Protein AF-A0A8T2N4B5-F1 (afdb_monomer_lite)

Structure (mmCIF, N/CA/C/O backbone):
data_AF-A0A8T2N4B5-F1
#
_entry.id   AF-A0A8T2N4B5-F1
#
loop_
_atom_site.group_PDB
_atom_site.id
_atom_site.type_symbol
_atom_site.label_atom_id
_atom_site.label_alt_id
_atom_site.label_comp_id
_atom_site.label_asym_id
_atom_site.label_entity_id
_atom_site.label_seq_id
_atom_site.pdbx_PDB_ins_code
_atom_site.Cartn_x
_atom_site.Cartn_y
_atom_site.Cartn_z
_atom_site.occupancy
_atom_site.B_iso_or_equiv
_atom_site.auth_seq_id
_atom_site.auth_comp_id
_atom_site.auth_asym_id
_atom_site.auth_atom_id
_atom_site.pdbx_PDB_model_num
ATOM 1 N N . MET A 1 1 ? 30.895 26.029 11.326 1.00 30.95 1 MET A N 1
ATOM 2 C CA . MET A 1 1 ? 30.924 24.628 11.793 1.00 30.95 1 MET A CA 1
ATOM 3 C C . MET A 1 1 ? 29.706 24.409 12.675 1.00 30.95 1 MET A C 1
ATOM 5 O O . MET A 1 1 ? 29.763 24.693 13.860 1.00 30.95 1 MET A O 1
ATOM 9 N N . SER A 1 2 ? 28.584 24.012 12.078 1.00 31.44 2 SER A N 1
ATOM 10 C CA . SER A 1 2 ? 27.445 23.466 12.818 1.00 31.44 2 SER A CA 1
ATOM 11 C C . SER A 1 2 ? 27.638 21.955 12.780 1.00 31.44 2 SER A C 1
ATOM 13 O O . SER A 1 2 ? 27.767 21.386 11.695 1.00 31.44 2 SER A O 1
ATOM 15 N N . TYR A 1 3 ? 27.811 21.343 13.949 1.00 33.53 3 TYR A N 1
ATOM 16 C CA . TYR A 1 3 ? 27.794 19.895 14.089 1.00 33.53 3 TYR A CA 1
ATOM 17 C C . TYR A 1 3 ? 26.397 19.430 13.676 1.00 33.53 3 TYR A C 1
ATOM 19 O O . TYR A 1 3 ? 25.446 19.581 14.435 1.00 33.53 3 TYR A O 1
ATOM 27 N N . ALA A 1 4 ? 26.267 18.910 12.458 1.00 37.22 4 ALA A N 1
ATOM 28 C CA . ALA A 1 4 ? 25.167 18.019 12.144 1.00 37.22 4 ALA A CA 1
ATOM 29 C C . ALA A 1 4 ? 25.373 16.789 13.034 1.00 37.22 4 ALA A C 1
ATOM 31 O O . ALA A 1 4 ? 26.276 15.987 12.778 1.00 37.22 4 ALA A O 1
ATOM 32 N N . GLU A 1 5 ? 24.621 16.701 14.132 1.00 40.38 5 GLU A N 1
ATOM 33 C CA . GLU A 1 5 ? 24.478 15.459 14.884 1.00 40.38 5 GLU A CA 1
ATOM 34 C C . GLU A 1 5 ? 24.136 14.371 13.867 1.00 40.38 5 GLU A C 1
ATOM 36 O O . GLU A 1 5 ? 23.112 14.434 13.183 1.00 40.38 5 GLU A O 1
ATOM 41 N N . LYS A 1 6 ? 25.044 13.406 13.693 1.00 39.31 6 LYS A N 1
ATOM 42 C CA . LYS A 1 6 ? 24.704 12.161 13.012 1.00 39.31 6 LYS A CA 1
ATOM 43 C C . LYS A 1 6 ? 23.488 11.617 13.748 1.00 39.31 6 LYS A C 1
ATOM 45 O O . LYS A 1 6 ? 23.590 11.370 14.945 1.00 39.31 6 LYS A O 1
ATOM 50 N N . SER A 1 7 ? 22.369 11.440 13.052 1.00 47.56 7 SER A N 1
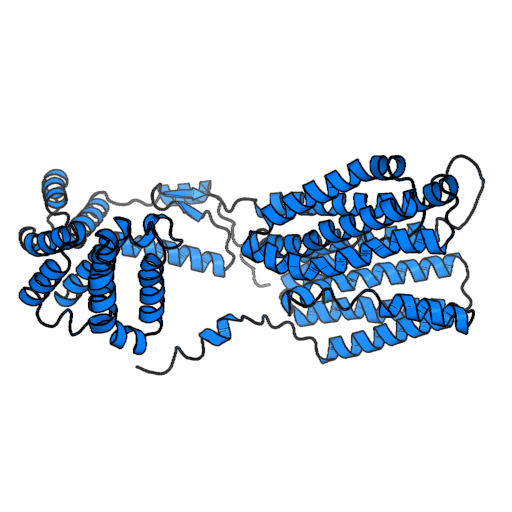ATOM 51 C CA . SER A 1 7 ? 21.279 10.619 13.563 1.00 47.56 7 SER A CA 1
ATOM 52 C C . SER A 1 7 ? 21.876 9.247 13.870 1.00 47.56 7 SER A C 1
ATOM 54 O O . SER A 1 7 ? 22.264 8.526 12.949 1.00 47.56 7 SER A O 1
ATOM 56 N N . GLU A 1 8 ? 22.079 8.936 15.147 1.00 56.28 8 GLU A N 1
ATOM 57 C CA . GLU A 1 8 ? 22.506 7.606 15.558 1.00 56.28 8 GLU A CA 1
ATOM 58 C C . GLU A 1 8 ? 21.380 6.648 15.169 1.00 56.28 8 GLU A C 1
ATOM 60 O O . GLU A 1 8 ? 20.297 6.671 15.753 1.00 56.28 8 GLU A O 1
ATOM 65 N N . ASP A 1 9 ? 21.611 5.874 14.107 1.00 65.44 9 ASP A N 1
ATOM 66 C CA . ASP A 1 9 ? 20.725 4.795 13.683 1.00 65.44 9 ASP A CA 1
ATOM 67 C C . ASP A 1 9 ? 20.679 3.773 14.837 1.00 65.44 9 ASP A C 1
ATOM 69 O O . ASP A 1 9 ? 21.620 3.002 15.018 1.00 65.44 9 ASP A O 1
ATOM 73 N N . ILE A 1 10 ? 19.616 3.801 15.650 1.00 74.50 10 ILE A N 1
ATOM 74 C CA . ILE A 1 10 ? 19.441 2.879 16.781 1.00 74.50 10 ILE A CA 1
ATOM 75 C C . ILE A 1 10 ? 19.114 1.490 16.236 1.00 74.50 10 ILE A C 1
ATOM 77 O O . ILE A 1 10 ? 18.138 1.305 15.504 1.00 74.50 10 ILE A O 1
ATOM 81 N N . THR A 1 11 ? 19.910 0.503 16.630 1.00 79.38 11 THR A N 1
ATOM 82 C CA . THR A 1 11 ? 19.665 -0.899 16.273 1.00 79.38 11 THR A CA 1
ATOM 83 C C . THR A 1 11 ? 18.504 -1.486 17.080 1.00 79.38 11 THR A C 1
ATOM 85 O O . THR A 1 11 ? 18.203 -1.029 18.185 1.00 79.38 11 THR A O 1
ATOM 88 N N . LYS A 1 12 ? 17.848 -2.542 16.576 1.00 81.19 12 LYS A N 1
ATOM 89 C CA . LYS A 1 12 ? 16.827 -3.268 17.351 1.00 81.19 12 LYS A CA 1
ATOM 90 C C . LYS A 1 12 ? 17.330 -3.764 18.702 1.00 81.19 12 LYS A C 1
ATOM 92 O O . LYS A 1 12 ? 16.568 -3.731 19.660 1.00 81.19 12 LYS A O 1
ATOM 97 N N . GLU A 1 13 ? 18.577 -4.205 18.797 1.00 83.06 13 GLU A N 1
ATOM 98 C CA . GLU A 1 13 ? 19.162 -4.687 20.053 1.00 83.06 13 GLU A CA 1
ATOM 99 C C . GLU A 1 13 ? 19.230 -3.560 21.092 1.00 83.06 13 GLU A C 1
ATOM 101 O O . GLU A 1 13 ? 18.670 -3.691 22.177 1.00 83.06 13 GLU A O 1
ATOM 106 N N . GLU A 1 14 ? 19.785 -2.405 20.719 1.00 84.56 14 GLU A N 1
ATOM 107 C CA . GLU A 1 14 ? 19.836 -1.216 21.580 1.00 84.56 14 GLU A CA 1
ATOM 108 C C . GLU A 1 14 ? 18.441 -0.679 21.930 1.00 84.56 14 GLU A C 1
ATOM 110 O O . GLU A 1 14 ? 18.206 -0.207 23.045 1.00 84.56 14 GLU A O 1
ATOM 115 N N . TRP A 1 15 ? 17.496 -0.746 20.988 1.00 86.38 15 TRP A N 1
ATOM 116 C CA . TRP A 1 15 ? 16.103 -0.368 21.221 1.00 86.38 15 TRP A CA 1
ATOM 117 C C . TRP A 1 15 ? 15.438 -1.277 22.255 1.00 86.38 15 TRP A C 1
ATOM 119 O O . TRP A 1 15 ? 14.782 -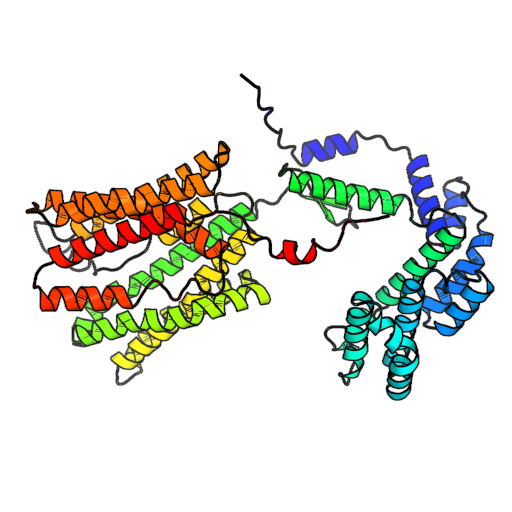0.791 23.177 1.00 86.38 15 TRP A O 1
ATOM 129 N N . MET A 1 16 ? 15.626 -2.592 22.126 1.00 87.56 16 MET A N 1
ATOM 130 C CA . MET A 1 16 ? 15.086 -3.571 23.065 1.00 87.56 16 MET A CA 1
ATOM 131 C C . MET A 1 16 ? 15.740 -3.451 24.439 1.00 87.56 16 MET A C 1
ATOM 133 O O . MET A 1 16 ? 15.033 -3.539 25.437 1.00 87.56 16 MET A O 1
ATOM 137 N N . ASP A 1 17 ? 17.041 -3.171 24.518 1.00 88.50 17 ASP A N 1
ATOM 138 C CA . ASP A 1 17 ? 17.718 -2.898 25.789 1.00 88.50 17 ASP A CA 1
ATOM 139 C C . ASP A 1 17 ? 17.147 -1.653 26.474 1.00 88.50 17 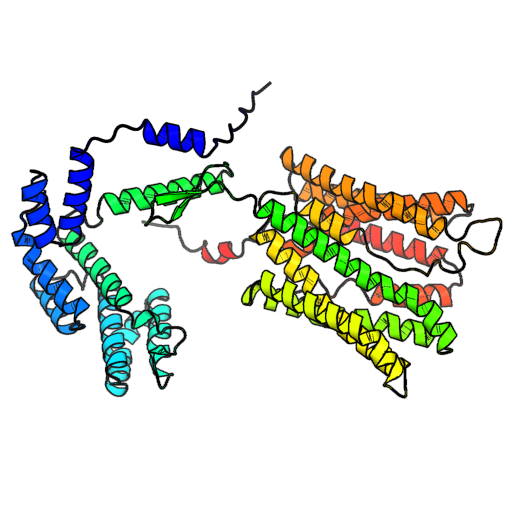ASP A C 1
ATOM 141 O O . ASP A 1 17 ? 16.835 -1.683 27.667 1.00 88.50 17 ASP A O 1
ATOM 145 N N . LYS A 1 18 ? 16.926 -0.565 25.724 1.00 87.88 18 LYS A N 1
ATOM 146 C CA . LYS A 1 18 ? 16.244 0.626 26.253 1.00 87.88 18 LYS A CA 1
ATOM 147 C C . LYS A 1 18 ? 14.837 0.294 26.746 1.00 87.88 18 LYS A C 1
ATOM 149 O O . LYS A 1 18 ? 14.476 0.740 27.830 1.00 87.88 18 LYS A O 1
ATOM 154 N N . LEU A 1 19 ? 14.073 -0.499 25.992 1.00 86.06 19 LEU A N 1
ATOM 155 C CA . LEU A 1 19 ? 12.717 -0.917 26.357 1.00 86.06 19 LEU A CA 1
ATOM 156 C C . LEU A 1 19 ? 12.706 -1.779 27.631 1.00 86.06 19 LEU A C 1
ATOM 158 O O . LEU A 1 19 ? 11.904 -1.535 28.527 1.00 86.06 19 LEU A O 1
ATOM 162 N N . ASN A 1 20 ? 13.623 -2.742 27.738 1.00 86.12 20 ASN A N 1
ATOM 163 C CA . ASN A 1 20 ? 13.755 -3.634 28.893 1.00 86.12 20 ASN A CA 1
ATOM 164 C C . ASN A 1 20 ? 14.158 -2.881 30.169 1.00 86.12 20 ASN A C 1
ATOM 166 O O . ASN A 1 20 ? 13.793 -3.289 31.271 1.00 86.12 20 ASN A O 1
ATOM 170 N N . ASN A 1 21 ? 14.880 -1.768 30.024 1.00 88.69 21 ASN A N 1
ATOM 171 C CA . ASN A 1 21 ? 15.261 -0.898 31.134 1.00 88.69 21 ASN A CA 1
ATOM 172 C C . ASN A 1 21 ? 14.116 0.013 31.619 1.00 88.69 21 ASN A C 1
ATOM 174 O O . ASN A 1 21 ? 14.240 0.632 32.679 1.00 88.69 21 ASN A O 1
ATOM 178 N N . VAL A 1 22 ? 12.992 0.104 30.894 1.00 88.06 22 VAL A N 1
ATOM 179 C CA . VAL A 1 22 ? 11.809 0.846 31.353 1.00 88.06 22 VAL A CA 1
ATOM 180 C C . VAL A 1 22 ? 11.079 0.028 32.415 1.00 88.06 22 VAL A C 1
ATOM 182 O O . VAL A 1 22 ? 10.408 -0.962 32.127 1.00 88.06 22 VAL A O 1
ATOM 185 N N . HIS A 1 23 ? 11.172 0.465 33.670 1.00 85.38 23 HIS A N 1
ATOM 186 C CA . HIS A 1 23 ? 10.470 -0.188 34.768 1.00 85.38 23 HIS A CA 1
ATOM 187 C C . HIS A 1 23 ? 9.003 0.258 34.830 1.00 85.38 23 HIS A C 1
ATOM 189 O O . HIS A 1 23 ? 8.704 1.388 35.214 1.00 85.38 23 HIS A O 1
ATOM 195 N N . ILE A 1 24 ? 8.082 -0.644 34.485 1.00 86.62 24 ILE A N 1
ATOM 196 C CA . ILE A 1 24 ? 6.636 -0.432 34.624 1.00 86.62 24 ILE A CA 1
ATOM 197 C C . ILE A 1 24 ? 6.142 -1.219 35.836 1.00 86.62 24 ILE A C 1
ATOM 199 O O . ILE A 1 24 ? 6.334 -2.434 35.926 1.00 86.62 24 ILE A O 1
ATOM 203 N N . GLN A 1 25 ? 5.479 -0.541 36.773 1.00 90.25 25 GLN A N 1
ATOM 204 C CA . GLN A 1 25 ? 4.917 -1.213 37.939 1.00 90.25 25 GLN A CA 1
ATOM 205 C C . GLN A 1 25 ? 3.736 -2.099 37.530 1.00 90.25 25 GLN A C 1
ATOM 207 O O . GLN A 1 25 ? 2.850 -1.690 36.775 1.00 90.25 25 GLN A O 1
ATOM 212 N N . ARG A 1 26 ? 3.665 -3.308 38.099 1.00 88.56 26 ARG A N 1
ATOM 213 C CA . ARG A 1 26 ? 2.547 -4.238 37.859 1.00 88.56 26 ARG A CA 1
ATOM 214 C C . ARG A 1 26 ? 1.189 -3.629 38.217 1.00 88.56 26 ARG A C 1
ATOM 216 O O . ARG A 1 26 ? 0.204 -3.908 37.541 1.00 88.56 26 ARG A O 1
ATOM 223 N N . ALA A 1 27 ? 1.145 -2.770 39.235 1.00 88.19 27 ALA A N 1
ATOM 224 C CA . ALA A 1 27 ? -0.067 -2.059 39.629 1.00 88.19 27 ALA A CA 1
ATOM 225 C C . ALA A 1 27 ? -0.615 -1.168 38.501 1.00 88.19 27 ALA A C 1
ATOM 227 O O . ALA A 1 27 ? -1.820 -1.164 38.263 1.00 88.19 27 ALA A O 1
ATOM 228 N N . ASP A 1 28 ? 0.249 -0.469 37.763 1.00 89.69 28 ASP A N 1
ATOM 229 C CA . ASP A 1 28 ? -0.179 0.416 36.676 1.00 89.69 28 ASP A CA 1
ATOM 230 C C . ASP A 1 28 ? -0.665 -0.372 35.456 1.00 89.69 28 ASP A C 1
ATOM 232 O O . ASP A 1 28 ? -1.682 -0.016 34.858 1.00 89.69 28 ASP A O 1
ATOM 236 N N . MET A 1 29 ? -0.017 -1.502 35.143 1.00 89.88 29 MET A N 1
ATOM 237 C CA . MET A 1 29 ? -0.518 -2.435 34.125 1.00 89.88 29 MET A CA 1
ATOM 238 C C . MET A 1 29 ? -1.900 -2.975 34.500 1.00 89.88 29 MET A C 1
ATOM 240 O O . MET A 1 29 ? -2.816 -2.964 33.681 1.00 89.88 29 MET A O 1
ATOM 244 N N . ASN A 1 30 ? -2.082 -3.383 35.756 1.00 93.19 30 ASN A N 1
ATOM 245 C CA . ASN A 1 30 ? -3.369 -3.878 36.226 1.00 93.19 30 ASN A CA 1
ATOM 246 C C . ASN A 1 30 ? -4.449 -2.779 36.188 1.00 93.19 30 ASN A C 1
ATOM 248 O O . ASN A 1 30 ? -5.583 -3.061 35.813 1.00 93.19 30 ASN A O 1
ATOM 252 N N . ARG A 1 31 ? -4.118 -1.513 36.490 1.00 91.56 31 ARG A N 1
ATOM 253 C CA . ARG A 1 31 ? -5.053 -0.380 36.333 1.00 91.56 31 ARG A CA 1
ATOM 254 C C . ARG A 1 31 ? -5.466 -0.163 34.880 1.00 91.56 31 ARG A C 1
ATOM 256 O O . ARG A 1 31 ? -6.632 0.128 34.627 1.00 91.56 31 ARG A O 1
ATOM 263 N N . LEU A 1 32 ? -4.537 -0.305 33.931 1.00 92.00 32 LEU A N 1
ATOM 264 C CA . LEU A 1 32 ? -4.836 -0.208 32.498 1.00 92.00 32 LEU A CA 1
ATOM 265 C C . LEU A 1 32 ? -5.773 -1.328 32.039 1.00 92.00 32 LEU A C 1
ATOM 267 O O . LEU A 1 32 ? -6.727 -1.056 31.312 1.00 92.00 32 LEU A O 1
ATOM 271 N N . ILE A 1 33 ? -5.529 -2.561 32.492 1.00 92.75 33 ILE A N 1
ATOM 272 C CA . ILE A 1 33 ? -6.395 -3.711 32.198 1.00 92.75 33 ILE A CA 1
ATOM 273 C C . ILE A 1 33 ? -7.781 -3.492 32.809 1.00 92.75 33 ILE A C 1
ATOM 275 O O . ILE A 1 33 ? -8.778 -3.619 32.105 1.00 92.75 33 ILE A O 1
ATOM 279 N N . MET A 1 34 ? -7.858 -3.090 34.082 1.00 93.12 34 MET A N 1
ATOM 280 C CA . MET A 1 34 ? -9.132 -2.808 34.748 1.00 93.12 34 MET A CA 1
ATOM 281 C C . MET A 1 34 ? -9.918 -1.704 34.027 1.00 93.12 34 MET A C 1
ATOM 283 O O . MET A 1 34 ? -11.105 -1.869 33.762 1.00 93.12 34 MET A O 1
ATOM 287 N N . ASN A 1 35 ? -9.255 -0.605 33.645 1.00 92.38 35 ASN A N 1
ATOM 288 C CA . ASN A 1 35 ? -9.872 0.462 32.852 1.00 92.38 35 ASN A CA 1
ATOM 289 C C . ASN A 1 35 ? -10.431 -0.076 31.530 1.00 92.38 35 ASN A C 1
ATOM 291 O O . ASN A 1 35 ? -11.576 0.209 31.208 1.00 92.38 35 ASN A O 1
ATOM 295 N N . TYR A 1 36 ? -9.672 -0.901 30.806 1.00 91.75 36 TYR A N 1
ATOM 296 C CA . TYR A 1 36 ? -10.148 -1.510 29.565 1.00 91.75 36 TYR A CA 1
ATOM 297 C C . TYR A 1 36 ? -11.388 -2.388 29.782 1.00 91.75 36 TYR A C 1
ATOM 299 O O . TYR A 1 36 ? -12.379 -2.225 29.074 1.00 91.75 36 TYR A O 1
ATOM 307 N N . LEU A 1 37 ? -11.369 -3.272 30.786 1.00 91.19 37 LEU A N 1
ATOM 308 C CA . LEU A 1 37 ? -12.491 -4.170 31.071 1.00 91.19 37 LEU A CA 1
ATOM 309 C C . LEU A 1 37 ? -13.768 -3.401 31.436 1.00 91.19 37 LEU A C 1
ATOM 311 O O . LEU A 1 37 ? -14.844 -3.743 30.952 1.00 91.19 37 LEU A O 1
ATOM 315 N N . VAL A 1 38 ? -13.655 -2.340 32.239 1.00 89.81 38 VAL A N 1
ATOM 316 C CA . VAL A 1 38 ? -14.799 -1.508 32.647 1.00 89.81 38 VAL A CA 1
ATOM 317 C C . VAL A 1 38 ? -15.308 -0.636 31.494 1.00 89.81 38 VAL A C 1
ATOM 319 O O . VAL A 1 38 ? -16.519 -0.543 31.276 1.00 89.81 38 VAL A O 1
ATOM 322 N N . THR A 1 39 ? -14.413 -0.012 30.723 1.00 88.06 39 THR A N 1
ATOM 323 C CA . THR A 1 39 ? -14.796 0.845 29.592 1.00 88.06 39 THR A CA 1
ATOM 324 C C . THR A 1 39 ? -15.488 0.038 28.489 1.00 88.06 39 THR A C 1
ATOM 326 O O . THR A 1 39 ? -16.535 0.458 28.005 1.00 88.06 39 THR A O 1
ATOM 329 N N . GLU A 1 40 ? -14.996 -1.159 28.159 1.00 86.75 40 GLU A N 1
ATOM 330 C CA . GLU A 1 40 ? -15.599 -2.050 27.148 1.00 86.75 40 GLU A CA 1
ATOM 331 C C . GLU A 1 40 ? -16.812 -2.858 27.658 1.00 86.75 40 GLU A C 1
ATOM 333 O O . GLU A 1 40 ? -17.476 -3.556 26.885 1.00 86.75 40 GLU A O 1
ATOM 338 N N . GLY A 1 41 ? -17.113 -2.791 28.959 1.00 86.25 41 GLY A N 1
ATOM 339 C CA . GLY A 1 41 ? -18.273 -3.460 29.557 1.00 86.25 41 GLY A CA 1
ATOM 340 C C . GLY A 1 41 ? -18.099 -4.966 29.787 1.00 86.25 41 GLY A C 1
ATOM 341 O O . GLY A 1 41 ? -19.071 -5.713 29.763 1.00 86.25 41 GLY A O 1
ATOM 342 N N . PHE A 1 42 ? -16.876 -5.448 30.012 1.00 88.69 42 PHE A N 1
ATOM 343 C CA . PHE A 1 42 ? -16.592 -6.845 30.357 1.00 88.69 42 PHE A CA 1
ATOM 344 C C . PHE A 1 42 ? -16.745 -7.106 31.869 1.00 88.69 42 PHE A C 1
ATOM 346 O O . PHE A 1 42 ? -15.755 -7.363 32.557 1.00 88.69 42 PHE A O 1
ATOM 353 N N . LYS A 1 43 ? -17.980 -7.053 32.395 1.00 89.75 43 LYS A N 1
ATOM 354 C CA . LYS A 1 43 ? -18.275 -7.157 33.844 1.00 89.75 43 LYS A CA 1
ATOM 355 C C . LYS A 1 43 ? -17.669 -8.396 34.510 1.00 89.75 43 LYS A C 1
ATOM 357 O O . LYS A 1 43 ? -16.865 -8.248 35.423 1.00 89.75 43 LYS A O 1
ATOM 362 N N . GLU A 1 44 ? -17.967 -9.602 34.022 1.00 89.56 44 GLU A N 1
ATOM 363 C CA . GLU A 1 44 ? -17.467 -10.847 34.639 1.00 89.56 44 GLU A CA 1
ATOM 364 C C . GLU A 1 44 ? -15.933 -10.915 34.691 1.00 89.56 44 GLU A C 1
ATOM 366 O O . GLU A 1 44 ? -15.339 -11.402 35.657 1.00 89.56 44 GLU A O 1
ATOM 371 N N . ALA A 1 45 ? -15.275 -10.431 33.634 1.00 92.19 45 ALA A N 1
ATOM 372 C CA . ALA A 1 45 ? -13.823 -10.381 33.576 1.00 92.19 45 ALA A CA 1
ATOM 373 C C . ALA A 1 45 ? -13.275 -9.336 34.555 1.00 92.19 45 ALA A C 1
ATOM 375 O O . ALA A 1 45 ? -12.302 -9.623 35.246 1.00 92.19 45 ALA A O 1
ATOM 376 N N . ALA A 1 46 ? -13.909 -8.163 34.659 1.00 91.62 46 ALA A N 1
ATOM 377 C CA . ALA A 1 46 ? -13.540 -7.127 35.620 1.00 91.62 46 ALA A CA 1
ATOM 378 C C . ALA A 1 46 ? -13.697 -7.612 37.072 1.00 91.62 46 ALA A C 1
ATOM 380 O O . ALA A 1 46 ? -12.814 -7.370 37.890 1.00 91.62 46 ALA A O 1
ATOM 381 N N . GLU A 1 47 ? -14.760 -8.355 37.392 1.00 92.06 47 GLU A N 1
ATOM 382 C CA . GLU A 1 47 ? -14.980 -8.925 38.728 1.00 92.06 47 GLU A CA 1
ATOM 383 C C . GLU A 1 47 ? -13.906 -9.943 39.109 1.00 92.06 47 GLU A C 1
ATOM 385 O O . GLU A 1 47 ? -13.312 -9.845 40.186 1.00 92.06 47 GLU A O 1
ATOM 390 N N . LYS A 1 48 ? -13.624 -10.903 38.218 1.00 93.62 48 LYS A N 1
ATOM 391 C CA . LYS A 1 48 ? -12.560 -11.895 38.429 1.00 93.62 48 LYS A CA 1
ATOM 392 C C . LYS A 1 48 ? -11.198 -11.215 38.545 1.00 93.62 48 LYS A C 1
ATOM 394 O O . LYS A 1 48 ? -10.430 -11.521 39.455 1.00 93.62 48 LYS A O 1
ATOM 399 N N . PHE A 1 49 ? -10.932 -10.241 37.676 1.00 94.06 49 PHE A N 1
ATOM 400 C CA . PHE A 1 49 ? -9.689 -9.481 37.689 1.00 94.06 49 PHE A CA 1
ATOM 401 C C . PHE A 1 49 ? -9.540 -8.636 38.960 1.00 94.06 49 PHE A C 1
ATOM 403 O O . PHE A 1 49 ? -8.437 -8.539 39.495 1.00 94.06 49 PHE A O 1
ATOM 410 N N . ARG A 1 50 ? -10.629 -8.072 39.499 1.00 92.56 50 ARG A N 1
ATOM 411 C CA . ARG A 1 50 ? -10.640 -7.378 40.797 1.00 92.56 50 ARG A CA 1
ATOM 412 C C . ARG A 1 50 ? -10.225 -8.321 41.924 1.00 92.56 50 ARG A C 1
ATOM 414 O O . ARG A 1 50 ? -9.353 -7.960 42.708 1.00 92.56 50 ARG A O 1
ATOM 421 N N . MET A 1 51 ? -10.810 -9.522 41.990 1.00 92.00 51 MET A N 1
ATOM 422 C CA . MET A 1 51 ? -10.485 -10.507 43.034 1.00 92.00 51 MET A CA 1
ATOM 423 C C . MET A 1 51 ? -9.013 -10.936 42.992 1.00 92.00 51 MET A C 1
ATOM 425 O O . MET A 1 51 ? -8.398 -11.113 44.038 1.00 92.00 51 MET A O 1
ATOM 429 N N . GLU A 1 52 ? -8.446 -11.092 41.794 1.00 92.50 52 GLU A N 1
ATOM 430 C CA . GLU A 1 52 ? -7.059 -11.536 41.622 1.00 92.50 52 GLU A CA 1
ATOM 431 C C . GLU A 1 52 ? -6.037 -10.406 41.822 1.00 92.50 52 GLU A C 1
ATOM 433 O O . GLU A 1 52 ? -4.991 -10.602 42.441 1.00 92.50 52 GLU A O 1
ATOM 438 N N . SER A 1 53 ? -6.319 -9.214 41.290 1.00 90.62 53 SER A N 1
ATOM 439 C CA . SER A 1 53 ? -5.376 -8.088 41.294 1.00 90.62 53 SER A CA 1
ATOM 440 C C . SER A 1 53 ? -5.484 -7.184 42.525 1.00 90.62 53 SER A C 1
ATOM 442 O O . SER A 1 53 ? -4.553 -6.419 42.785 1.00 90.62 53 SER A O 1
ATOM 444 N N . GLY A 1 54 ? -6.604 -7.236 43.256 1.00 88.38 54 GLY A N 1
ATOM 445 C CA . GLY A 1 54 ? -6.917 -6.342 44.375 1.00 88.38 54 GLY A CA 1
ATOM 446 C C . GLY A 1 54 ? -7.176 -4.885 43.969 1.00 88.38 54 GLY A C 1
ATOM 447 O O . GLY A 1 54 ? -7.199 -4.010 44.832 1.00 88.38 54 GLY A O 1
ATOM 448 N N . ILE A 1 55 ? -7.321 -4.597 42.670 1.00 89.44 55 ILE A N 1
ATOM 449 C CA . ILE A 1 55 ? -7.586 -3.246 42.162 1.00 89.44 55 ILE A CA 1
ATOM 450 C C . ILE A 1 55 ? -9.086 -3.014 42.077 1.00 89.44 55 ILE A C 1
ATOM 452 O O . ILE A 1 55 ? -9.785 -3.743 41.379 1.00 89.44 55 ILE A O 1
ATOM 456 N N . GLU A 1 56 ? -9.558 -1.957 42.731 1.00 86.75 56 GLU A N 1
ATOM 457 C CA . GLU A 1 56 ? -10.951 -1.535 42.626 1.00 86.75 56 GLU A CA 1
ATOM 458 C C . GLU A 1 56 ? -11.228 -0.832 41.283 1.00 86.75 56 GLU A C 1
ATOM 460 O O . GLU A 1 56 ? -10.402 -0.036 40.813 1.00 86.75 56 GLU A O 1
ATOM 465 N N . PRO A 1 57 ? -12.378 -1.111 40.646 1.00 85.69 57 PRO A N 1
ATOM 466 C CA . PRO A 1 57 ? -12.797 -0.434 39.430 1.00 85.69 57 PRO A CA 1
ATOM 467 C C . PRO A 1 57 ? -13.148 1.031 39.721 1.00 85.69 57 PRO A C 1
ATOM 469 O O . PRO A 1 57 ? -13.587 1.392 40.810 1.00 85.69 57 PRO A O 1
ATOM 472 N N . SER A 1 58 ? -12.977 1.897 38.721 1.00 78.44 58 SER A N 1
ATOM 473 C CA . SER A 1 58 ? -13.302 3.327 38.841 1.00 78.44 58 SER A CA 1
ATOM 474 C C . SER A 1 58 ? -14.804 3.617 38.865 1.00 78.44 58 SER A C 1
ATOM 476 O O . SER A 1 58 ? -15.205 4.745 39.139 1.00 78.44 58 SER A O 1
ATOM 478 N N . VAL A 1 59 ? -15.621 2.627 38.513 1.00 82.12 59 VAL A N 1
ATOM 479 C CA . VAL A 1 59 ? -17.078 2.716 38.427 1.00 82.12 59 VAL A CA 1
ATOM 480 C C . VAL A 1 59 ? -17.663 1.460 39.058 1.00 82.12 59 VAL A C 1
ATOM 482 O O . VAL A 1 59 ? -17.051 0.392 38.996 1.00 82.12 59 VAL A O 1
ATOM 485 N N . ASP A 1 60 ? -18.849 1.594 39.639 1.00 82.81 60 ASP A N 1
ATOM 486 C CA . ASP A 1 60 ? -19.633 0.458 40.100 1.00 82.81 60 ASP A CA 1
ATOM 487 C C . ASP A 1 60 ? -19.948 -0.509 38.946 1.00 82.81 60 ASP A C 1
ATOM 489 O O . ASP A 1 60 ? -20.411 -0.097 37.876 1.00 82.81 60 ASP A O 1
ATOM 493 N N . LEU A 1 61 ? -19.674 -1.796 39.163 1.00 82.56 61 LEU A N 1
ATOM 494 C CA . LEU A 1 61 ? -19.777 -2.832 38.134 1.00 82.56 61 LEU A CA 1
ATOM 495 C C . LEU A 1 61 ? -21.230 -3.149 37.780 1.00 82.56 61 LEU A C 1
ATOM 497 O O . LEU A 1 61 ? -21.491 -3.579 36.659 1.00 82.56 61 LEU A O 1
ATOM 501 N N . ASP A 1 62 ? -22.177 -2.885 38.679 1.00 83.00 62 ASP A N 1
ATOM 502 C CA . ASP A 1 62 ? -23.604 -3.085 38.410 1.00 83.00 62 ASP A CA 1
ATOM 503 C C . ASP A 1 62 ? -24.154 -2.057 37.413 1.00 83.00 62 ASP A C 1
ATOM 505 O O . ASP A 1 62 ? -25.043 -2.358 36.619 1.00 83.00 62 ASP A O 1
ATOM 509 N N . SER A 1 63 ? -23.528 -0.879 37.314 1.00 82.06 63 SER A N 1
ATOM 510 C CA . SER A 1 63 ? -23.861 0.098 36.266 1.00 82.06 63 SER A CA 1
ATOM 511 C C . SER A 1 63 ? -23.515 -0.372 34.843 1.00 82.06 63 SER A C 1
ATOM 513 O O . SER A 1 63 ? -23.905 0.266 33.865 1.00 82.06 63 SER A O 1
ATOM 515 N N . LEU A 1 64 ? -22.774 -1.479 34.700 1.00 85.12 64 LEU A N 1
ATOM 516 C CA . LEU A 1 64 ? -22.438 -2.071 33.405 1.00 85.12 64 LEU A CA 1
ATOM 517 C C . LEU A 1 64 ? -23.589 -2.894 32.816 1.00 85.12 64 LEU A C 1
ATOM 519 O O . LEU A 1 64 ? -23.580 -3.137 31.611 1.00 85.12 64 LEU A O 1
ATOM 523 N N . ASP A 1 65 ? -24.567 -3.306 33.627 1.00 87.81 65 ASP A N 1
ATOM 524 C CA . ASP A 1 65 ? -25.599 -4.266 33.219 1.00 87.81 65 ASP A CA 1
ATOM 525 C C . ASP A 1 65 ? -26.446 -3.749 32.053 1.00 87.81 65 ASP A C 1
ATOM 527 O O . ASP A 1 65 ? -26.711 -4.483 31.101 1.00 87.81 65 ASP A O 1
ATOM 531 N N . GLU A 1 66 ? -26.800 -2.465 32.068 1.00 87.88 66 GLU A N 1
ATOM 532 C CA . GLU A 1 66 ? -27.564 -1.858 30.976 1.00 87.88 66 GLU A CA 1
ATOM 533 C C . GLU A 1 66 ? -26.762 -1.802 29.667 1.00 87.88 66 GLU A C 1
ATOM 535 O O . GLU A 1 66 ? -27.270 -2.153 28.600 1.00 87.88 66 GLU A O 1
ATOM 540 N N . ARG A 1 67 ? -25.465 -1.474 29.742 1.00 90.50 67 ARG A N 1
ATOM 541 C CA . ARG A 1 67 ? -24.570 -1.487 28.572 1.00 90.50 67 ARG A CA 1
ATOM 542 C C . ARG A 1 67 ? -24.364 -2.902 28.028 1.00 90.50 67 ARG A C 1
ATOM 544 O O . ARG A 1 67 ? -24.311 -3.088 26.814 1.00 90.50 67 ARG A O 1
ATOM 551 N N . ILE A 1 68 ? -24.297 -3.908 28.899 1.00 90.00 68 ILE A N 1
ATOM 552 C CA . ILE A 1 68 ? -24.184 -5.318 28.501 1.00 90.00 68 ILE A CA 1
ATOM 553 C C . ILE A 1 68 ? -25.445 -5.780 27.767 1.00 90.00 68 ILE A C 1
ATOM 555 O O . ILE A 1 68 ? -25.327 -6.428 26.727 1.00 90.00 68 ILE A O 1
ATOM 559 N N . LYS A 1 69 ? -26.640 -5.399 28.232 1.00 91.94 69 LYS A N 1
ATOM 560 C CA . LYS A 1 69 ? -27.896 -5.714 27.530 1.00 91.94 69 LYS A CA 1
ATOM 561 C C . LYS A 1 69 ? -27.922 -5.119 26.120 1.00 91.94 69 LYS A C 1
ATOM 563 O O . LYS A 1 69 ? -28.217 -5.843 25.169 1.00 91.94 69 LYS A O 1
ATOM 568 N N . ILE A 1 70 ? -27.552 -3.842 25.966 1.00 92.62 70 ILE A N 1
ATOM 569 C CA . ILE A 1 70 ? -27.463 -3.185 24.648 1.00 92.62 70 ILE A CA 1
ATOM 570 C C . ILE A 1 70 ? -26.474 -3.936 23.744 1.00 92.62 70 ILE A C 1
ATOM 572 O O . ILE A 1 70 ? -26.793 -4.263 22.598 1.00 92.62 70 ILE A O 1
ATOM 576 N N . ARG A 1 71 ? -25.287 -4.267 24.268 1.00 92.56 71 ARG A N 1
ATOM 577 C CA . ARG A 1 71 ? -24.270 -5.043 23.548 1.00 92.56 71 ARG A CA 1
ATOM 578 C C . ARG A 1 71 ? -24.810 -6.378 23.061 1.00 92.56 71 ARG A C 1
ATOM 580 O O . ARG A 1 71 ? -24.601 -6.737 21.905 1.00 92.56 71 ARG A O 1
ATOM 587 N N . GLU A 1 72 ? -25.472 -7.130 23.932 1.00 92.81 72 GLU A N 1
ATOM 588 C CA . GLU A 1 72 ? -26.032 -8.429 23.576 1.00 92.81 72 GLU A CA 1
ATOM 589 C C . GLU A 1 72 ? -27.070 -8.322 22.462 1.00 92.81 72 GLU A C 1
ATOM 591 O O . GLU A 1 72 ? -27.023 -9.125 21.531 1.00 92.81 72 GLU A O 1
ATOM 596 N N . MET A 1 73 ? -27.965 -7.332 22.522 1.00 95.00 73 MET A N 1
ATOM 597 C CA . MET A 1 73 ? -28.964 -7.099 21.474 1.00 95.00 73 MET A CA 1
ATOM 598 C C . MET A 1 73 ? -28.296 -6.800 20.126 1.00 95.00 73 MET A C 1
ATOM 600 O O . MET A 1 73 ? -28.632 -7.431 19.122 1.00 95.00 73 MET A O 1
ATOM 604 N N . ILE A 1 74 ? -27.284 -5.924 20.104 1.00 95.12 74 ILE A N 1
ATOM 605 C CA . ILE A 1 74 ? -26.549 -5.585 18.873 1.00 95.12 74 ILE A CA 1
ATOM 606 C C . ILE A 1 74 ? -25.810 -6.804 18.315 1.00 95.12 74 ILE A C 1
ATOM 608 O O . ILE A 1 74 ? -25.903 -7.100 17.123 1.00 95.12 74 ILE A O 1
ATOM 612 N N . LEU A 1 75 ? -25.113 -7.563 19.165 1.00 93.25 75 LEU A N 1
ATOM 613 C CA . LEU A 1 75 ? -24.368 -8.747 18.730 1.00 93.25 75 LEU A CA 1
ATOM 614 C C . LEU A 1 75 ? -25.284 -9.886 18.256 1.00 93.25 75 LEU A C 1
ATOM 616 O O . LEU A 1 75 ? -24.899 -10.625 17.345 1.00 93.25 75 LEU A O 1
ATOM 620 N N . LYS A 1 76 ? -26.493 -10.013 18.819 1.00 93.88 76 LYS A N 1
ATOM 621 C CA . LYS A 1 76 ? -27.533 -10.950 18.355 1.00 93.88 76 LYS A CA 1
ATOM 622 C C . LYS A 1 76 ? -28.227 -10.483 17.066 1.00 93.88 76 LYS A C 1
ATOM 624 O O . LYS A 1 76 ? -28.849 -11.306 16.404 1.00 93.88 76 LYS A O 1
ATOM 629 N N . GLY A 1 77 ? -28.072 -9.215 16.673 1.00 93.19 77 GLY A N 1
ATOM 630 C CA . GLY A 1 77 ? -28.716 -8.621 15.493 1.00 93.19 77 GLY A CA 1
ATOM 631 C C . GLY A 1 77 ? -30.107 -8.031 15.764 1.00 93.19 77 GLY A C 1
ATOM 632 O O . GLY A 1 77 ? -30.800 -7.641 14.831 1.00 93.19 77 GLY A O 1
ATOM 633 N N . GLN A 1 78 ? -30.521 -7.922 17.029 1.00 95.56 78 GLN A N 1
ATOM 634 C CA . GLN A 1 78 ? -31.798 -7.327 17.446 1.00 95.56 78 GLN A CA 1
ATOM 635 C C . GLN A 1 78 ? -31.681 -5.796 17.523 1.00 95.56 78 GLN A C 1
ATOM 637 O O . GLN A 1 78 ? -31.806 -5.190 18.586 1.00 95.56 78 GLN A O 1
ATOM 642 N N . ILE A 1 79 ? -31.383 -5.155 16.390 1.00 95.31 79 ILE A N 1
ATOM 643 C CA . ILE A 1 79 ? -30.993 -3.737 16.365 1.00 95.31 79 ILE A CA 1
ATOM 644 C C . ILE A 1 79 ? -32.143 -2.795 16.753 1.00 95.31 79 ILE A C 1
ATOM 646 O O . ILE A 1 79 ? -31.917 -1.838 17.485 1.00 95.31 79 ILE A O 1
ATOM 650 N N . GLN A 1 80 ? -33.379 -3.080 16.333 1.00 94.25 80 GLN A N 1
ATOM 651 C CA . GLN A 1 80 ? -34.540 -2.244 16.678 1.00 94.25 80 GLN A CA 1
ATOM 652 C C . GLN A 1 80 ? -34.855 -2.276 18.180 1.00 94.25 80 GLN A C 1
ATOM 654 O O . GLN A 1 80 ? -35.137 -1.240 18.781 1.00 94.25 80 GLN A O 1
ATOM 659 N N . GLU A 1 81 ? -34.735 -3.448 18.813 1.00 96.06 81 GLU A N 1
ATOM 660 C CA . GLU A 1 81 ? -34.851 -3.579 20.271 1.00 96.06 81 GLU A CA 1
ATOM 661 C C . GLU A 1 81 ? -33.727 -2.812 20.979 1.00 96.06 81 GLU A C 1
ATOM 663 O O . GLU A 1 81 ? -33.979 -2.122 21.967 1.00 96.06 81 GLU A O 1
ATOM 668 N N . ALA A 1 82 ? -32.504 -2.862 20.437 1.00 95.94 82 ALA A N 1
ATOM 669 C CA . ALA A 1 82 ? -31.375 -2.108 20.969 1.00 95.94 82 ALA A CA 1
ATOM 670 C C . ALA A 1 82 ? -31.605 -0.590 20.881 1.00 95.94 82 ALA A C 1
ATOM 672 O O . ALA A 1 82 ? -31.354 0.113 21.854 1.00 95.94 82 ALA A O 1
ATOM 673 N N . ILE A 1 83 ? -32.126 -0.083 19.757 1.00 94.69 83 ILE A N 1
ATOM 674 C CA . ILE A 1 83 ? -32.477 1.336 19.577 1.00 94.69 83 ILE A CA 1
ATOM 675 C C . ILE A 1 83 ? -33.543 1.763 20.590 1.00 94.69 83 ILE A C 1
ATOM 677 O O . ILE A 1 83 ? -33.397 2.799 21.238 1.00 94.69 83 ILE A O 1
ATOM 681 N N . ALA A 1 84 ? -34.597 0.960 20.765 1.00 95.31 84 ALA A N 1
ATOM 682 C CA . ALA A 1 84 ? -35.647 1.243 21.740 1.00 95.31 84 ALA A CA 1
ATOM 683 C C . ALA A 1 84 ? -35.093 1.287 23.174 1.00 95.31 84 ALA A C 1
ATOM 685 O O . ALA A 1 84 ? -35.427 2.195 23.939 1.00 95.31 84 ALA A O 1
ATOM 686 N N . LEU A 1 85 ? -34.207 0.348 23.521 1.00 94.50 85 LEU A N 1
ATOM 687 C CA . LEU A 1 85 ? -33.544 0.320 24.820 1.00 94.50 85 LEU A CA 1
ATOM 688 C C . LEU A 1 85 ? -32.637 1.545 25.017 1.00 94.50 85 LEU A C 1
ATOM 690 O O . LEU A 1 85 ? -32.733 2.195 26.056 1.00 94.50 85 LEU A O 1
ATOM 694 N N . ILE A 1 86 ? -31.827 1.913 24.017 1.00 94.31 86 ILE A N 1
ATOM 695 C CA . ILE A 1 86 ? -30.969 3.108 24.057 1.00 94.31 86 ILE A CA 1
ATOM 696 C C . ILE A 1 86 ? -31.810 4.367 24.284 1.00 94.31 86 ILE A C 1
ATOM 698 O O . ILE A 1 86 ? -31.519 5.121 25.202 1.00 94.31 86 ILE A O 1
ATOM 702 N N . ASN A 1 87 ? -32.893 4.562 23.528 1.00 94.44 87 ASN A N 1
ATOM 703 C CA . ASN A 1 87 ? -33.769 5.726 23.699 1.00 94.44 87 ASN A CA 1
ATOM 704 C C . ASN A 1 87 ? -34.466 5.761 25.069 1.00 94.44 87 ASN A C 1
ATOM 706 O O . ASN A 1 87 ? -34.773 6.838 25.575 1.00 94.44 87 ASN A O 1
ATOM 710 N N . SER A 1 88 ? -34.718 4.597 25.678 1.00 94.19 88 SER A N 1
ATOM 711 C CA . SER A 1 88 ? -35.307 4.521 27.019 1.00 94.19 88 SER A CA 1
ATOM 712 C C . SER A 1 88 ? -34.318 4.864 28.139 1.00 94.19 88 SER A C 1
ATOM 714 O O . SER A 1 88 ? -34.717 5.448 29.145 1.00 94.19 88 SER A O 1
ATOM 716 N N . LEU A 1 89 ? -33.042 4.505 27.971 1.00 91.69 89 LEU A N 1
ATOM 717 C CA . LEU A 1 89 ? -31.991 4.686 28.976 1.00 91.69 89 LEU A CA 1
ATOM 718 C C . LEU A 1 89 ? -31.269 6.030 28.836 1.00 91.69 89 LEU A C 1
ATOM 720 O O . LEU A 1 89 ? -30.947 6.671 29.836 1.00 91.69 89 LEU A O 1
ATOM 724 N N . HIS A 1 90 ? -31.041 6.465 27.599 1.00 91.62 90 HIS A N 1
ATOM 725 C CA . HIS A 1 90 ? -30.319 7.681 27.234 1.00 91.62 90 HIS A CA 1
ATOM 726 C C . HIS A 1 90 ? -31.155 8.486 26.226 1.00 91.62 90 HIS A C 1
ATOM 728 O O . HIS A 1 90 ? -30.868 8.462 25.024 1.00 91.62 90 HIS A O 1
ATOM 734 N N . PRO A 1 91 ? -32.208 9.187 26.696 1.00 89.69 91 PRO A N 1
ATOM 735 C CA . PRO A 1 91 ? -33.021 10.046 25.839 1.00 89.69 91 PRO A CA 1
ATOM 736 C C . PRO A 1 91 ? -32.143 11.063 25.099 1.00 89.69 91 PRO A C 1
ATOM 738 O O . PRO A 1 91 ? -31.157 11.532 25.657 1.00 89.69 91 PRO A O 1
ATOM 741 N N . GLU A 1 92 ? -32.489 11.402 23.856 1.00 89.81 92 GLU A N 1
ATOM 742 C CA . GLU A 1 92 ? -31.786 12.387 23.007 1.00 89.81 92 GLU A CA 1
ATOM 743 C C . GLU A 1 92 ? -30.394 11.970 22.482 1.00 89.81 92 GLU A C 1
ATOM 745 O O . GLU A 1 92 ? -29.826 12.670 21.636 1.00 89.81 92 GLU A O 1
ATOM 750 N N . LEU A 1 93 ? -29.835 10.824 22.902 1.00 91.69 93 LEU A N 1
ATOM 751 C CA . LEU A 1 93 ? -28.514 10.368 22.438 1.00 91.69 93 LEU A CA 1
ATOM 752 C C . LEU A 1 93 ? -28.472 10.183 20.915 1.00 91.69 93 LEU A C 1
ATOM 754 O O . LEU A 1 93 ? -27.557 10.663 20.241 1.00 91.69 93 LEU A O 1
ATOM 758 N N . LEU A 1 94 ? -29.473 9.484 20.380 1.00 90.94 94 LEU A N 1
ATOM 759 C CA . LEU A 1 94 ? -29.579 9.196 18.949 1.00 90.94 94 LEU A CA 1
ATOM 760 C C . LEU A 1 94 ? -30.028 10.423 18.144 1.00 90.94 94 LEU A C 1
ATOM 762 O O . LEU A 1 94 ? -29.641 10.555 16.985 1.00 90.94 94 LEU A O 1
ATOM 766 N N . ASP A 1 95 ? -30.761 11.348 18.769 1.00 88.25 95 ASP A N 1
ATOM 767 C CA . ASP A 1 95 ? -31.162 12.613 18.144 1.00 88.25 95 ASP A CA 1
ATOM 768 C C . ASP A 1 95 ? -29.959 13.551 17.968 1.00 88.25 95 ASP A C 1
ATOM 770 O O . ASP A 1 95 ? -29.810 14.213 16.938 1.00 88.25 95 ASP A O 1
ATOM 774 N N . THR A 1 96 ? -29.066 13.572 18.961 1.00 88.81 96 THR A N 1
ATOM 775 C CA . THR A 1 96 ? -27.841 14.382 18.949 1.00 88.81 96 THR A CA 1
ATOM 776 C C . THR A 1 96 ? -26.794 13.793 18.003 1.00 88.81 96 THR A C 1
ATOM 778 O O . THR A 1 96 ? -26.129 14.525 17.268 1.00 88.81 96 THR A O 1
ATOM 781 N N . ASN A 1 97 ? -26.643 12.466 17.987 1.00 90.19 97 ASN A N 1
ATOM 782 C CA . ASN A 1 97 ? -25.656 11.776 17.162 1.00 90.19 97 ASN A CA 1
ATOM 783 C C . ASN A 1 97 ? -26.304 11.089 15.949 1.00 90.19 97 ASN A C 1
ATOM 785 O O . ASN A 1 97 ? -26.460 9.866 15.902 1.00 90.19 97 ASN A O 1
ATOM 789 N N . ARG A 1 98 ? -26.622 11.895 14.926 1.00 87.94 98 ARG A N 1
ATOM 790 C CA . ARG A 1 98 ? -27.218 11.419 13.663 1.00 87.94 98 ARG A CA 1
ATOM 791 C C . ARG A 1 98 ? -26.391 10.334 12.963 1.00 87.94 98 ARG A C 1
ATOM 793 O O . ARG A 1 98 ? -26.968 9.418 12.386 1.00 87.94 98 ARG A O 1
ATOM 800 N N . TYR A 1 99 ? -25.059 10.409 13.034 1.00 89.69 99 TYR A N 1
ATOM 801 C CA . TYR A 1 99 ? -24.168 9.408 12.435 1.00 89.69 99 TYR A CA 1
ATOM 802 C C . TYR A 1 99 ? -24.272 8.052 13.139 1.00 89.69 99 TYR A C 1
ATOM 804 O O . TYR A 1 99 ? -24.358 7.021 12.480 1.00 89.69 99 TYR A O 1
ATOM 812 N N . LEU A 1 100 ? -24.334 8.033 14.472 1.00 92.81 100 LEU A N 1
ATOM 813 C CA . LEU A 1 100 ? -24.544 6.792 15.217 1.00 92.81 100 LEU A CA 1
ATOM 814 C C . LEU A 1 100 ? -25.896 6.154 14.881 1.00 92.81 100 LEU A C 1
ATOM 816 O O . LEU A 1 100 ? -25.982 4.939 14.695 1.00 92.81 100 LEU A O 1
ATOM 820 N N . TYR A 1 101 ? -26.942 6.976 14.785 1.00 92.31 101 TYR A N 1
ATOM 821 C CA . TYR A 1 101 ? -28.262 6.508 14.381 1.00 92.31 101 TYR A CA 1
ATOM 822 C C . TYR A 1 101 ? -28.234 5.898 12.973 1.00 92.31 101 TYR A C 1
ATOM 824 O O . TYR A 1 101 ? -28.726 4.785 12.792 1.00 92.31 101 TYR A O 1
ATOM 832 N N . PHE A 1 102 ? -27.572 6.555 12.009 1.00 92.56 102 PHE A N 1
ATOM 833 C CA . PHE A 1 102 ? -27.350 6.006 10.667 1.00 92.56 102 PHE A CA 1
ATOM 834 C C . PHE A 1 102 ? -26.684 4.626 10.723 1.00 92.56 102 PHE A C 1
ATOM 836 O O . PHE A 1 102 ? -27.182 3.683 10.116 1.00 92.56 102 PHE A O 1
ATOM 843 N N . HIS A 1 103 ? -25.596 4.475 11.485 1.00 93.25 103 HIS A N 1
ATOM 844 C CA . HIS A 1 103 ? -24.850 3.215 11.587 1.00 93.25 103 HIS A CA 1
ATOM 845 C C . HIS A 1 103 ? -25.688 2.079 12.196 1.00 93.25 103 HIS A C 1
ATOM 847 O O . HIS A 1 103 ? -25.606 0.934 11.747 1.00 93.25 103 HIS A O 1
ATOM 853 N N . LEU A 1 104 ? -26.536 2.381 13.185 1.00 94.81 104 LEU A N 1
ATOM 854 C CA . LEU A 1 104 ? -27.493 1.415 13.730 1.00 94.81 104 LEU A CA 1
ATOM 855 C C . LEU A 1 104 ? -28.527 0.999 12.675 1.00 94.81 104 LEU A C 1
ATOM 857 O O . LEU A 1 104 ? -28.757 -0.193 12.476 1.00 94.81 104 LEU A O 1
ATOM 861 N N . GLN A 1 105 ? -29.106 1.950 11.941 1.00 94.12 105 GLN A N 1
ATOM 862 C CA . GLN A 1 105 ? -30.074 1.634 10.887 1.00 94.12 105 GLN A CA 1
ATOM 863 C C . GLN A 1 105 ? -29.431 0.893 9.702 1.00 94.12 105 GLN A C 1
ATOM 865 O O . GLN A 1 105 ? -30.015 -0.052 9.170 1.00 94.12 105 GLN A O 1
ATOM 870 N N . GL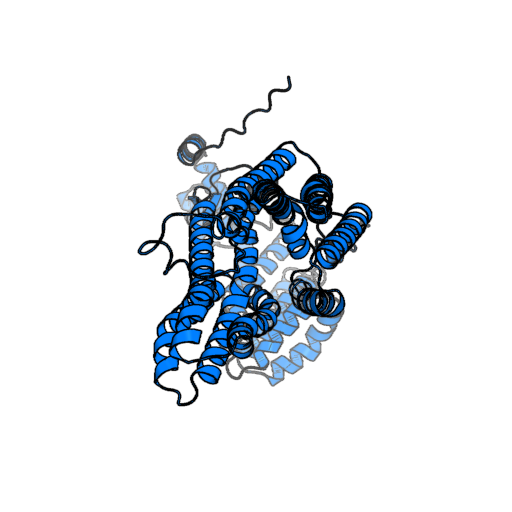N A 1 106 ? -28.194 1.234 9.338 1.00 94.12 106 GLN A N 1
ATOM 871 C CA . GLN A 1 106 ? -27.396 0.488 8.367 1.00 94.12 106 GLN A CA 1
ATOM 872 C C . GLN A 1 106 ? -27.172 -0.954 8.843 1.00 94.12 106 GLN A C 1
ATOM 874 O O . GLN A 1 106 ? -27.338 -1.888 8.060 1.00 94.12 106 GLN A O 1
ATOM 879 N N . GLN A 1 107 ? -26.849 -1.166 10.124 1.00 95.88 107 GLN A N 1
ATOM 880 C CA . GLN A 1 107 ? -26.710 -2.515 10.670 1.00 95.88 107 GLN A CA 1
ATOM 881 C C . GLN A 1 107 ? -28.025 -3.291 10.594 1.00 95.88 107 GLN A C 1
ATOM 883 O O . GLN A 1 107 ? -28.009 -4.468 10.245 1.00 95.88 107 GLN A O 1
ATOM 888 N N . HIS A 1 108 ? -29.161 -2.650 10.872 1.00 95.25 108 HIS A N 1
ATOM 889 C CA . HIS A 1 108 ? -30.465 -3.287 10.713 1.00 95.25 108 HIS A CA 1
ATOM 890 C C . HIS A 1 108 ? -30.731 -3.703 9.259 1.00 95.25 108 HIS A C 1
ATOM 892 O O . HIS A 1 108 ? -31.141 -4.838 9.020 1.00 95.25 108 HIS A O 1
ATOM 898 N N . LEU A 1 109 ? -30.416 -2.839 8.288 1.00 94.38 109 LEU A N 1
ATOM 899 C CA . LEU A 1 109 ? -30.498 -3.173 6.864 1.00 94.38 109 LEU A CA 1
ATOM 900 C C . LEU A 1 109 ? -29.625 -4.392 6.517 1.00 94.38 109 LEU A C 1
ATOM 902 O O . LEU A 1 109 ? -30.078 -5.293 5.814 1.00 94.38 109 LEU A O 1
ATOM 906 N N . ILE A 1 110 ? -28.399 -4.461 7.048 1.00 94.31 110 ILE A N 1
ATOM 907 C CA . ILE A 1 110 ? -27.511 -5.623 6.878 1.00 94.31 110 ILE A CA 1
ATOM 908 C C . ILE A 1 110 ? -28.164 -6.899 7.433 1.00 94.31 110 ILE A C 1
ATOM 910 O O . ILE A 1 110 ? -28.038 -7.963 6.823 1.00 94.31 110 ILE A O 1
ATOM 914 N N . GLU A 1 111 ? -28.886 -6.821 8.556 1.00 94.38 111 GLU A N 1
ATOM 915 C CA . GLU A 1 111 ? -29.609 -7.977 9.098 1.00 94.38 111 GLU A CA 1
ATOM 916 C C . GLU A 1 111 ? -30.798 -8.407 8.224 1.00 94.38 111 GLU A C 1
ATOM 918 O O . GLU A 1 111 ? -30.974 -9.606 8.012 1.00 94.38 111 GLU A O 1
ATOM 923 N N . LEU A 1 112 ? -31.552 -7.472 7.632 1.00 93.19 112 LEU A N 1
ATOM 924 C CA . LEU A 1 112 ? -32.615 -7.802 6.666 1.00 93.19 112 LEU A CA 1
ATOM 925 C C . LEU A 1 112 ? -32.049 -8.509 5.424 1.00 93.19 112 LEU A C 1
ATOM 927 O O . LEU A 1 112 ? -32.587 -9.521 4.967 1.00 93.19 112 LEU A O 1
ATOM 931 N N . ILE A 1 113 ? -30.907 -8.030 4.920 1.00 92.19 113 ILE A N 1
ATOM 932 C CA . ILE A 1 113 ? -30.185 -8.657 3.803 1.00 92.19 113 ILE A CA 1
ATOM 933 C C . ILE A 1 113 ? -29.719 -10.068 4.188 1.00 92.19 113 ILE A C 1
ATOM 935 O O . ILE A 1 113 ? -29.876 -11.003 3.400 1.00 92.19 113 ILE A O 1
ATOM 939 N N . ARG A 1 114 ? -29.200 -10.253 5.410 1.00 91.06 114 ARG A N 1
ATOM 940 C CA . ARG A 1 114 ? -28.780 -11.566 5.932 1.00 91.06 114 ARG A CA 1
ATOM 941 C C . ARG A 1 114 ? -29.948 -12.555 6.004 1.00 91.06 114 ARG A C 1
ATOM 943 O O . ARG A 1 114 ? -29.763 -13.730 5.692 1.00 91.06 114 ARG A O 1
ATOM 950 N N . LEU A 1 115 ? -31.138 -12.086 6.382 1.00 90.94 115 LEU A N 1
ATOM 951 C CA . LEU A 1 115 ? -32.373 -12.880 6.423 1.00 90.94 115 LEU A CA 1
ATOM 952 C C . LEU A 1 115 ? -32.989 -13.131 5.036 1.00 90.94 115 LEU A C 1
ATOM 954 O O . LEU A 1 115 ? -33.931 -13.911 4.921 1.00 90.94 115 LEU A O 1
ATOM 958 N N . ARG A 1 116 ? -32.424 -12.534 3.977 1.00 89.38 116 ARG A N 1
ATOM 959 C CA . ARG A 1 116 ? -32.917 -12.584 2.590 1.00 89.38 116 ARG A CA 1
ATOM 960 C C . ARG A 1 116 ? -34.301 -11.956 2.403 1.00 89.38 116 ARG A C 1
ATOM 962 O O . ARG A 1 116 ? -34.992 -12.247 1.427 1.00 89.38 116 ARG A O 1
ATOM 969 N N . GLU A 1 117 ? -34.672 -11.034 3.283 1.00 92.00 117 GLU A N 1
ATOM 970 C CA . GLU A 1 117 ? -35.898 -10.240 3.183 1.00 92.00 117 GLU A CA 1
ATOM 971 C C . GLU A 1 117 ? -35.658 -9.018 2.285 1.00 92.00 117 GLU A C 1
ATOM 973 O O . GLU A 1 117 ? -35.582 -7.877 2.735 1.00 92.00 117 GLU A O 1
ATOM 978 N N . THR A 1 118 ? -35.475 -9.264 0.985 1.00 88.06 118 THR A N 1
ATOM 979 C CA . THR A 1 118 ? -35.076 -8.229 0.012 1.00 88.06 118 THR A CA 1
ATOM 980 C C . THR A 1 118 ? -36.098 -7.100 -0.130 1.00 88.06 118 THR A C 1
ATOM 982 O O . THR A 1 118 ? -35.704 -5.938 -0.198 1.00 88.06 118 THR A O 1
ATOM 985 N N . GLU A 1 119 ? -37.396 -7.419 -0.130 1.00 90.06 119 GLU A N 1
ATOM 986 C CA . GLU A 1 119 ? -38.475 -6.425 -0.214 1.00 90.06 119 GLU A CA 1
ATOM 987 C C . GLU A 1 119 ? -38.470 -5.491 1.001 1.00 90.06 119 GLU A C 1
ATOM 989 O O . GLU A 1 119 ? -38.431 -4.273 0.836 1.00 90.06 119 GLU A O 1
ATOM 994 N N . ALA A 1 120 ? -38.401 -6.056 2.211 1.00 91.56 120 ALA A N 1
ATOM 995 C CA . ALA A 1 120 ? -38.332 -5.284 3.450 1.00 91.56 120 ALA A CA 1
ATOM 996 C C . ALA A 1 120 ? -37.051 -4.437 3.523 1.00 91.56 120 ALA A C 1
ATOM 998 O O . ALA A 1 120 ? -37.097 -3.280 3.930 1.00 91.56 120 ALA A O 1
ATOM 999 N N . ALA A 1 121 ? -35.911 -4.979 3.082 1.00 92.25 121 ALA A N 1
ATOM 1000 C CA . ALA A 1 121 ? -34.646 -4.250 3.014 1.00 92.25 121 ALA A CA 1
ATOM 1001 C C . ALA A 1 121 ? -34.721 -3.036 2.069 1.00 92.25 121 ALA A C 1
ATOM 1003 O O . ALA A 1 121 ? -34.242 -1.953 2.408 1.00 92.25 121 ALA A O 1
ATOM 1004 N N . LEU A 1 122 ? -35.336 -3.201 0.893 1.00 90.81 122 LEU A N 1
ATOM 1005 C CA . LEU A 1 122 ? -35.533 -2.127 -0.085 1.00 90.81 122 LEU A CA 1
ATOM 1006 C C . LEU A 1 122 ? -36.479 -1.045 0.438 1.00 90.81 122 LEU A C 1
ATOM 1008 O O . LEU A 1 122 ? -36.152 0.139 0.348 1.00 90.81 122 LEU A O 1
ATOM 1012 N N . GLU A 1 123 ? -37.618 -1.440 1.005 1.00 93.25 123 GLU A N 1
ATOM 1013 C CA . GLU A 1 123 ? -38.578 -0.509 1.603 1.00 93.25 123 GLU A CA 1
ATOM 1014 C C . GLU A 1 123 ? -37.940 0.272 2.759 1.00 93.25 123 GLU A C 1
ATOM 1016 O O . GLU A 1 123 ? -38.046 1.500 2.830 1.00 93.25 123 GLU A O 1
ATOM 1021 N N . PHE A 1 124 ? -37.198 -0.416 3.627 1.00 92.56 124 PHE A N 1
ATOM 1022 C CA . PHE A 1 124 ? -36.490 0.199 4.742 1.00 92.56 124 PHE A CA 1
ATOM 1023 C C . PHE A 1 124 ? -35.433 1.209 4.269 1.00 92.56 124 PHE A C 1
ATOM 1025 O O . PHE A 1 124 ? -35.381 2.337 4.760 1.00 92.56 124 PHE A O 1
ATOM 1032 N N . ALA A 1 125 ? -34.620 0.846 3.272 1.00 90.94 125 ALA A N 1
ATOM 1033 C CA . ALA A 1 125 ? -33.603 1.742 2.730 1.00 90.94 125 ALA A CA 1
ATOM 1034 C C . ALA A 1 125 ? -34.213 3.009 2.104 1.00 90.94 125 ALA A C 1
ATOM 1036 O O . ALA A 1 125 ? -33.705 4.109 2.319 1.00 90.94 125 ALA A O 1
ATOM 1037 N N . GLN A 1 126 ? -35.322 2.870 1.373 1.00 89.75 126 GLN A N 1
ATOM 1038 C CA . GLN A 1 126 ? -36.013 3.999 0.743 1.00 89.75 126 GLN A CA 1
ATOM 1039 C C . GLN A 1 126 ? -36.677 4.933 1.756 1.00 89.75 126 GLN A C 1
ATOM 1041 O O . GLN A 1 126 ? -36.695 6.142 1.546 1.00 89.75 126 GLN A O 1
ATOM 1046 N N . THR A 1 127 ? -37.231 4.386 2.838 1.00 89.06 127 THR A N 1
ATOM 1047 C CA . THR A 1 127 ? -38.012 5.164 3.808 1.00 89.06 127 THR A CA 1
ATOM 1048 C C . THR A 1 127 ? -37.162 5.796 4.905 1.00 89.06 127 THR A C 1
ATOM 1050 O O . THR A 1 127 ? -37.464 6.912 5.314 1.00 89.06 127 THR A O 1
ATOM 1053 N N . GLN A 1 128 ? -36.120 5.110 5.388 1.00 85.19 128 GLN A N 1
ATOM 1054 C CA . GLN A 1 128 ? -35.361 5.536 6.574 1.00 85.19 128 GLN A CA 1
ATOM 1055 C C . GLN A 1 128 ? -33.948 6.043 6.263 1.00 85.19 128 GLN A C 1
ATOM 1057 O O . GLN A 1 128 ? -33.426 6.874 7.001 1.00 85.19 128 GLN A O 1
ATOM 1062 N N . LEU A 1 129 ? -33.304 5.549 5.197 1.00 84.12 129 LEU A N 1
ATOM 1063 C CA . LEU A 1 129 ? -31.892 5.851 4.908 1.00 84.12 129 LEU A CA 1
ATOM 1064 C C . LEU A 1 129 ? -31.692 6.845 3.755 1.00 84.12 129 LEU A C 1
ATOM 1066 O O . LEU A 1 129 ? -30.633 7.467 3.677 1.00 84.12 129 LEU A O 1
ATOM 1070 N N . ALA A 1 130 ? -32.693 7.029 2.888 1.00 80.50 130 ALA A N 1
ATOM 1071 C CA . ALA A 1 130 ? -32.588 7.889 1.709 1.00 80.50 130 ALA A CA 1
ATOM 1072 C C . ALA A 1 130 ? -32.257 9.352 2.059 1.00 80.50 130 ALA A C 1
ATOM 1074 O O . ALA A 1 130 ? -31.318 9.913 1.500 1.00 80.50 130 ALA A O 1
ATOM 1075 N N . GLU A 1 131 ? -32.964 9.939 3.031 1.00 81.19 131 GLU A N 1
ATOM 1076 C CA . GLU A 1 131 ? -32.751 11.331 3.459 1.00 81.19 131 GLU A CA 1
ATOM 1077 C C . GLU A 1 131 ? -31.336 11.542 4.031 1.00 81.19 131 GLU A C 1
ATOM 1079 O O . GLU A 1 131 ? -30.660 12.517 3.710 1.00 81.19 131 GLU A O 1
ATOM 1084 N N . GLN A 1 132 ? -30.823 10.575 4.798 1.00 76.69 132 GLN A N 1
ATOM 1085 C CA . GLN A 1 132 ? -29.488 10.670 5.402 1.00 76.69 132 GLN A CA 1
ATOM 1086 C C . GLN A 1 132 ? -28.347 10.492 4.388 1.00 76.69 132 GLN A C 1
ATOM 1088 O O . GLN A 1 132 ? -27.266 11.061 4.562 1.00 76.69 132 GLN A O 1
ATOM 1093 N N . GLY A 1 133 ? -28.579 9.729 3.316 1.00 72.94 133 GLY A N 1
ATOM 1094 C CA . GLY A 1 133 ? -27.642 9.606 2.199 1.00 72.94 133 GLY A CA 1
ATOM 1095 C C . GLY A 1 133 ? -27.524 10.886 1.363 1.00 72.94 133 GLY A C 1
ATOM 1096 O O . GLY A 1 133 ? -26.463 11.149 0.799 1.00 72.94 133 GLY A O 1
ATOM 1097 N N . GLU A 1 134 ? -28.575 11.707 1.300 1.00 76.62 134 GLU A N 1
ATOM 1098 C CA . GLU A 1 134 ? -28.528 13.007 0.616 1.00 76.62 134 GLU A CA 1
ATOM 1099 C C . GLU A 1 134 ? -27.764 14.066 1.427 1.00 76.62 134 GLU A C 1
ATOM 1101 O O . GLU A 1 134 ? -27.048 14.886 0.847 1.00 76.62 134 GLU A O 1
ATOM 1106 N N . GLU A 1 135 ? -27.863 14.026 2.761 1.00 80.38 135 GLU A N 1
ATOM 1107 C CA . GLU A 1 135 ? -27.196 14.985 3.654 1.00 80.38 135 GLU A CA 1
ATOM 1108 C C . GLU A 1 135 ? -25.674 14.771 3.751 1.00 80.38 135 GLU A C 1
ATOM 1110 O O . GLU A 1 135 ? -24.919 15.745 3.826 1.00 80.38 135 GLU A O 1
ATOM 1115 N N . SER A 1 136 ? -25.197 13.517 3.748 1.00 82.62 136 SER A N 1
ATOM 1116 C CA . SER A 1 136 ? -23.771 13.198 3.907 1.00 82.62 136 SER A CA 1
ATOM 1117 C C . SER A 1 136 ? -23.249 12.223 2.857 1.00 82.62 136 SER A C 1
ATOM 1119 O O . SER A 1 136 ? -23.705 11.089 2.708 1.00 82.62 136 SER A O 1
ATOM 1121 N N . ARG A 1 137 ? -22.178 12.642 2.176 1.00 83.50 137 ARG A N 1
ATOM 1122 C CA . ARG A 1 137 ? -21.499 11.839 1.150 1.00 83.50 137 ARG A CA 1
ATOM 1123 C C . ARG A 1 137 ? -20.815 10.590 1.717 1.00 83.50 137 ARG A C 1
ATOM 1125 O O . ARG A 1 137 ? -20.628 9.612 0.992 1.00 83.50 137 ARG A O 1
ATOM 1132 N N . GLU A 1 138 ? -20.440 10.618 2.992 1.00 84.19 138 GLU A N 1
ATOM 1133 C CA . GLU A 1 138 ? -19.874 9.465 3.702 1.00 84.19 138 GLU A CA 1
ATOM 1134 C C . GLU A 1 138 ? -20.957 8.405 3.934 1.00 84.19 138 GLU A C 1
ATOM 1136 O O . GLU A 1 138 ? -20.767 7.250 3.546 1.00 84.19 138 GLU A O 1
ATOM 1141 N N . CYS A 1 139 ? -22.129 8.818 4.430 1.00 85.50 139 CYS A N 1
ATOM 1142 C CA . CYS A 1 139 ? -23.299 7.950 4.590 1.00 85.50 139 CYS A CA 1
ATOM 1143 C C . CYS A 1 139 ? -23.765 7.368 3.250 1.00 85.50 139 CYS A C 1
ATOM 1145 O O . CYS A 1 139 ? -24.044 6.173 3.164 1.00 85.50 139 CYS A O 1
ATOM 1147 N N . LEU A 1 140 ? -23.770 8.174 2.180 1.00 87.62 140 LEU A N 1
ATOM 1148 C CA . LEU A 1 140 ? -24.099 7.709 0.829 1.00 87.62 140 LEU A CA 1
ATOM 1149 C C . LEU A 1 140 ? -23.182 6.566 0.378 1.00 87.62 140 LEU A C 1
ATOM 1151 O O . LEU A 1 140 ? -23.658 5.554 -0.125 1.00 87.62 140 LEU A O 1
ATOM 1155 N N . THR A 1 141 ? -21.873 6.709 0.598 1.00 87.56 141 THR A N 1
ATOM 1156 C CA . THR A 1 141 ? -20.886 5.701 0.186 1.00 87.56 141 THR A CA 1
ATOM 1157 C C . THR A 1 141 ? -21.099 4.382 0.937 1.00 87.56 141 THR A C 1
ATOM 1159 O O . THR A 1 141 ? -21.060 3.306 0.342 1.00 87.56 141 THR A O 1
ATOM 1162 N N . GLU A 1 142 ? -21.357 4.443 2.243 1.00 88.12 142 GLU A N 1
ATOM 1163 C CA . GLU A 1 142 ? -21.640 3.258 3.061 1.00 88.12 142 GLU A CA 1
ATOM 1164 C C . GLU A 1 142 ? -22.992 2.611 2.701 1.00 88.12 142 GLU A C 1
ATOM 1166 O O . GLU A 1 142 ? -23.107 1.379 2.648 1.00 88.12 142 GLU A O 1
ATOM 1171 N N . MET A 1 143 ? -23.998 3.418 2.358 1.00 88.19 143 MET A N 1
ATOM 1172 C CA . MET A 1 143 ? -25.295 2.942 1.876 1.00 88.19 143 MET A CA 1
ATOM 1173 C C . MET A 1 143 ? -25.174 2.238 0.518 1.00 88.19 143 MET A C 1
ATOM 1175 O O . MET A 1 143 ? -25.693 1.135 0.363 1.00 88.19 143 MET A O 1
ATOM 1179 N N . GLU A 1 144 ? -24.444 2.815 -0.442 1.00 89.69 144 GLU A N 1
ATOM 1180 C CA . GLU A 1 144 ? -24.175 2.204 -1.753 1.00 89.69 144 GLU A CA 1
ATOM 1181 C C . GLU A 1 144 ? -23.501 0.834 -1.607 1.00 89.69 144 GLU A C 1
ATOM 1183 O O . GLU A 1 144 ? -23.915 -0.136 -2.245 1.00 89.69 144 GLU A O 1
ATOM 1188 N N . ARG A 1 145 ? -22.500 0.726 -0.722 1.00 91.50 145 ARG A N 1
ATOM 1189 C CA . ARG A 1 145 ? -21.819 -0.546 -0.423 1.00 91.50 145 ARG A CA 1
ATOM 1190 C C . ARG A 1 145 ? -22.771 -1.584 0.166 1.00 91.50 145 ARG A C 1
ATOM 1192 O O . ARG A 1 145 ? -22.716 -2.749 -0.218 1.00 91.50 145 ARG A O 1
ATOM 1199 N N . THR A 1 146 ? -23.648 -1.161 1.074 1.00 91.25 146 THR A N 1
ATOM 1200 C CA . THR A 1 146 ? -24.623 -2.045 1.727 1.00 91.25 146 THR A CA 1
ATOM 1201 C C . THR A 1 146 ? -25.685 -2.523 0.736 1.00 91.25 146 THR A C 1
ATOM 1203 O O . THR A 1 146 ? -25.969 -3.714 0.662 1.00 91.25 146 THR A O 1
ATOM 1206 N N . LEU A 1 147 ? -26.227 -1.622 -0.088 1.00 90.25 147 LEU A N 1
ATOM 1207 C CA . LEU A 1 147 ? -27.218 -1.951 -1.116 1.00 90.25 147 LEU A CA 1
ATOM 1208 C C . LEU A 1 147 ? -26.632 -2.805 -2.243 1.00 90.25 147 LEU A C 1
ATOM 1210 O O . LEU A 1 147 ? -27.343 -3.631 -2.810 1.00 90.25 147 LEU A O 1
ATOM 1214 N N . ALA A 1 148 ? -25.336 -2.678 -2.537 1.00 90.94 148 ALA A N 1
ATOM 1215 C CA . ALA A 1 148 ? -24.668 -3.541 -3.505 1.00 90.94 148 ALA A CA 1
ATOM 1216 C C . ALA A 1 148 ? -24.729 -5.030 -3.117 1.00 90.94 148 ALA A C 1
ATOM 1218 O O . ALA A 1 148 ? -24.657 -5.876 -4.004 1.00 90.94 148 ALA A O 1
ATOM 1219 N N . LEU A 1 149 ? -24.914 -5.369 -1.833 1.00 90.56 149 LEU A N 1
ATOM 1220 C CA . LEU A 1 149 ? -25.127 -6.751 -1.386 1.00 90.56 149 LEU A CA 1
ATOM 1221 C C . LEU A 1 149 ? -26.410 -7.368 -1.963 1.00 90.56 149 LEU A C 1
ATOM 1223 O O . LEU A 1 149 ? -26.434 -8.566 -2.226 1.00 90.56 149 LEU A O 1
ATOM 1227 N N . LEU A 1 150 ? -27.449 -6.559 -2.205 1.00 88.62 150 LEU A N 1
ATOM 1228 C CA . LEU A 1 150 ? -28.724 -7.011 -2.779 1.00 88.62 150 LEU A CA 1
ATOM 1229 C C . LEU A 1 150 ? -28.602 -7.431 -4.250 1.00 88.62 150 LEU A C 1
ATOM 1231 O O . LEU A 1 150 ? -29.469 -8.137 -4.755 1.00 88.62 150 LEU A O 1
ATOM 1235 N N . ALA A 1 151 ? -27.542 -7.006 -4.945 1.00 88.19 151 ALA A N 1
ATOM 1236 C CA . ALA A 1 151 ? -27.316 -7.350 -6.348 1.00 88.19 151 ALA A CA 1
ATOM 1237 C C . ALA A 1 151 ? -26.790 -8.785 -6.549 1.00 88.19 151 ALA A C 1
ATOM 1239 O O . ALA A 1 151 ? -26.651 -9.224 -7.691 1.00 88.19 151 ALA A O 1
ATOM 1240 N N . PHE A 1 152 ? -26.469 -9.498 -5.466 1.00 87.94 152 PHE A N 1
ATOM 1241 C CA . PHE A 1 152 ? -25.893 -10.838 -5.507 1.00 87.94 152 PHE A CA 1
ATOM 1242 C C . PHE A 1 152 ? -26.884 -11.874 -4.981 1.00 87.94 152 PHE A C 1
ATOM 1244 O O . PHE A 1 152 ? -27.451 -11.709 -3.902 1.00 87.94 152 PHE A O 1
ATOM 1251 N N . ASP A 1 153 ? -27.008 -12.996 -5.696 1.00 85.12 153 ASP A N 1
ATOM 1252 C CA . ASP A 1 153 ? -27.800 -14.147 -5.241 1.00 85.12 153 ASP A CA 1
ATOM 1253 C C . ASP A 1 153 ? -27.302 -14.672 -3.888 1.00 85.12 153 ASP A C 1
ATOM 1255 O O . ASP A 1 153 ? -28.091 -15.114 -3.058 1.00 85.12 153 ASP A O 1
ATOM 1259 N N . ASN A 1 154 ? -25.993 -14.592 -3.637 1.00 87.06 154 ASN A N 1
ATOM 1260 C CA . ASN A 1 154 ? -25.373 -14.847 -2.343 1.00 87.06 154 ASN A CA 1
ATOM 1261 C C . ASN A 1 154 ? -24.636 -13.586 -1.872 1.00 87.06 154 ASN A C 1
ATOM 1263 O O . ASN A 1 154 ? -23.564 -13.282 -2.397 1.00 87.06 154 ASN A O 1
ATOM 1267 N N . PRO A 1 155 ? -25.162 -12.872 -0.861 1.00 86.69 155 PRO A N 1
ATOM 1268 C CA . PRO A 1 155 ? -24.542 -11.648 -0.352 1.00 86.69 155 PRO A CA 1
ATOM 1269 C C . PRO A 1 155 ? -23.099 -11.821 0.157 1.00 86.69 155 PRO A C 1
ATOM 1271 O O . PRO A 1 155 ? -22.316 -10.877 0.106 1.00 86.69 155 PRO A O 1
ATOM 1274 N N . GLU A 1 156 ? -22.721 -13.019 0.616 1.00 88.00 156 GLU A N 1
ATOM 1275 C CA . GLU A 1 156 ? -21.364 -13.321 1.105 1.00 88.00 156 GLU A CA 1
ATOM 1276 C C . GLU A 1 156 ? -20.303 -13.345 -0.007 1.00 88.00 156 GLU A C 1
ATOM 1278 O O . GLU A 1 156 ? -19.145 -13.024 0.250 1.00 88.00 156 GLU A O 1
ATOM 1283 N N . ASP A 1 157 ? -20.697 -13.667 -1.244 1.00 87.25 157 ASP A N 1
ATOM 1284 C CA . ASP A 1 157 ? -19.801 -13.701 -2.410 1.00 87.25 157 ASP A CA 1
ATOM 1285 C C . ASP A 1 157 ? -19.529 -12.291 -2.976 1.00 87.25 157 ASP A C 1
ATOM 1287 O O . ASP A 1 157 ? -18.727 -12.111 -3.898 1.00 87.25 157 ASP A O 1
ATOM 1291 N N . SER A 1 158 ? -20.206 -11.275 -2.432 1.00 88.25 158 SER A N 1
ATOM 1292 C CA . SER A 1 158 ? -20.038 -9.881 -2.824 1.00 88.25 158 SER A CA 1
ATOM 1293 C C . SER A 1 158 ? -18.643 -9.357 -2.458 1.00 88.25 158 SER A C 1
ATOM 1295 O O . SER A 1 158 ? -18.101 -9.708 -1.406 1.00 88.25 158 SER A O 1
ATOM 1297 N N . PRO A 1 159 ? -18.085 -8.405 -3.234 1.00 83.75 159 PRO A N 1
ATOM 1298 C CA . PRO A 1 159 ? -16.915 -7.626 -2.824 1.00 83.75 159 PRO A CA 1
ATOM 1299 C C . PRO A 1 159 ? -17.053 -6.941 -1.454 1.00 83.75 159 PRO A C 1
ATOM 1301 O O . PRO A 1 159 ? -16.039 -6.542 -0.886 1.00 83.75 159 PRO A O 1
ATOM 1304 N N . PHE A 1 160 ? -18.284 -6.796 -0.948 1.00 89.50 160 PHE A N 1
ATOM 1305 C CA . PHE A 1 160 ? -18.609 -6.197 0.349 1.00 89.50 160 PHE A CA 1
ATOM 1306 C C . PHE A 1 160 ? -19.148 -7.208 1.376 1.00 89.50 160 PHE A C 1
ATOM 1308 O O . PHE A 1 160 ? -19.774 -6.821 2.364 1.00 89.50 160 PHE A O 1
ATOM 1315 N N . GLY A 1 161 ? -18.931 -8.512 1.161 1.00 85.75 161 GLY A N 1
ATOM 1316 C CA . GLY A 1 161 ? -19.366 -9.564 2.088 1.00 85.75 161 GLY A CA 1
ATOM 1317 C C . GLY A 1 161 ? -18.776 -9.433 3.502 1.00 85.75 161 GLY A C 1
ATOM 1318 O O . GLY A 1 161 ? -19.315 -9.993 4.456 1.00 85.75 161 GLY A O 1
ATOM 1319 N N . ASP A 1 162 ? -17.717 -8.636 3.677 1.00 88.38 162 ASP A N 1
ATOM 1320 C CA . ASP A 1 162 ? -17.141 -8.273 4.974 1.00 88.38 162 ASP A CA 1
ATOM 1321 C C . ASP A 1 162 ? -18.146 -7.581 5.909 1.00 88.38 162 ASP A C 1
ATOM 1323 O O . ASP A 1 162 ? -18.094 -7.801 7.122 1.00 88.38 162 ASP A O 1
ATOM 1327 N N . LEU A 1 163 ? -19.112 -6.836 5.359 1.00 89.69 163 LEU A N 1
ATOM 1328 C CA . LEU A 1 163 ? -20.187 -6.189 6.122 1.00 89.69 163 LEU A CA 1
ATOM 1329 C C . LEU A 1 163 ? -21.102 -7.193 6.847 1.00 89.69 163 LEU A C 1
ATOM 1331 O O . LEU A 1 163 ? -21.697 -6.863 7.870 1.00 89.69 163 LEU A O 1
ATOM 1335 N N . LEU A 1 164 ? -21.195 -8.435 6.362 1.00 89.69 164 LEU A N 1
ATOM 1336 C CA . LEU A 1 164 ? -22.006 -9.493 6.978 1.00 89.69 164 LEU A CA 1
ATOM 1337 C C . LEU A 1 164 ? -21.276 -10.199 8.134 1.00 89.69 164 LEU A C 1
ATOM 1339 O O . LEU A 1 164 ? -21.873 -11.000 8.863 1.00 89.69 164 LEU A O 1
ATOM 1343 N N . ASN A 1 165 ? -19.995 -9.905 8.351 1.00 90.62 165 ASN A N 1
ATOM 1344 C CA . ASN A 1 165 ? -19.199 -10.523 9.404 1.00 90.62 165 ASN A CA 1
ATOM 1345 C C . ASN A 1 165 ? -19.606 -10.012 10.803 1.00 90.62 165 ASN A C 1
ATOM 1347 O O . ASN A 1 165 ? -20.036 -8.875 10.987 1.00 90.62 165 ASN A O 1
ATOM 1351 N N . MET A 1 166 ? -19.395 -10.841 11.826 1.00 90.38 166 MET A N 1
ATOM 1352 C CA . MET A 1 166 ? -19.537 -10.475 13.239 1.00 90.38 166 MET A CA 1
ATOM 1353 C C . MET A 1 166 ? -18.702 -9.240 13.624 1.00 90.38 166 MET A C 1
ATOM 1355 O O . MET A 1 166 ? -19.103 -8.471 14.496 1.00 90.38 166 MET A O 1
ATOM 1359 N N . MET A 1 167 ? -17.568 -9.020 12.952 1.00 89.69 167 MET A N 1
ATOM 1360 C CA . MET A 1 167 ? -16.724 -7.832 13.141 1.00 89.69 167 MET A CA 1
ATOM 1361 C C . MET A 1 167 ? -17.489 -6.519 12.912 1.00 89.69 167 MET A C 1
ATOM 1363 O O . MET A 1 167 ? -17.258 -5.552 13.635 1.00 89.69 167 MET A O 1
ATOM 1367 N N . GLN A 1 168 ? -18.430 -6.486 11.963 1.00 92.31 168 GLN A N 1
ATOM 1368 C CA . GLN A 1 168 ? -19.236 -5.294 11.700 1.00 92.31 168 GLN A CA 1
ATOM 1369 C C . GLN A 1 168 ? -20.180 -4.993 12.876 1.00 92.31 168 GLN A C 1
ATOM 1371 O O . GLN A 1 168 ? -20.220 -3.861 13.356 1.00 92.31 168 GLN A O 1
ATOM 1376 N N . ARG A 1 169 ? -20.847 -6.012 13.441 1.00 93.56 169 ARG A N 1
ATOM 1377 C CA . ARG A 1 169 ? -21.672 -5.848 14.657 1.00 93.56 169 ARG A CA 1
ATOM 1378 C C . ARG A 1 169 ? -20.848 -5.354 15.847 1.00 93.56 169 ARG A C 1
ATOM 1380 O O . ARG A 1 169 ? -21.311 -4.517 16.616 1.00 93.56 169 ARG A O 1
ATOM 1387 N N . GLN A 1 170 ? -19.617 -5.851 15.995 1.00 91.19 170 GLN A N 1
ATOM 1388 C CA . GLN A 1 170 ? -18.697 -5.396 17.042 1.00 91.19 170 GLN A CA 1
ATOM 1389 C C . GLN A 1 170 ? -18.287 -3.932 16.861 1.00 91.19 170 GLN A C 1
ATOM 1391 O O . GLN A 1 170 ? -18.198 -3.208 17.851 1.00 91.19 170 GLN A O 1
ATOM 1396 N N . LYS A 1 171 ? -18.072 -3.489 15.617 1.00 91.69 171 LYS A N 1
ATOM 1397 C CA . LYS A 1 171 ? -17.773 -2.090 15.298 1.00 91.69 171 LYS A CA 1
ATOM 1398 C C . LYS A 1 171 ? -18.930 -1.172 15.705 1.00 91.69 171 LYS A C 1
ATOM 1400 O O . LYS A 1 171 ? -18.700 -0.230 16.456 1.00 91.69 171 LYS A O 1
ATOM 1405 N N . VAL A 1 172 ? -20.157 -1.497 15.292 1.00 93.75 172 VAL A N 1
ATOM 1406 C CA . VAL A 1 172 ? -21.364 -0.719 15.637 1.00 93.75 172 VAL A CA 1
ATOM 1407 C C . VAL A 1 172 ? -21.565 -0.671 17.151 1.00 93.75 172 VAL A C 1
ATOM 1409 O O . VAL A 1 172 ? -21.792 0.395 17.714 1.00 93.75 172 VAL A O 1
ATOM 1412 N N . TRP A 1 173 ? -21.392 -1.801 17.845 1.00 93.19 173 TRP A N 1
ATOM 1413 C CA . TRP A 1 173 ? -21.399 -1.811 19.310 1.00 93.19 173 TRP A CA 1
ATOM 1414 C C . TRP A 1 173 ? -20.329 -0.884 19.904 1.00 93.19 173 TRP A C 1
ATOM 1416 O O . TRP A 1 173 ? -20.628 -0.129 20.823 1.00 93.19 173 TRP A O 1
ATOM 1426 N N . SER A 1 174 ? -19.092 -0.921 19.402 1.00 90.81 174 SER A N 1
ATOM 1427 C CA . SER A 1 174 ? -18.018 -0.060 19.908 1.00 90.81 174 SER A CA 1
ATOM 1428 C C . SER A 1 174 ? -18.347 1.427 19.755 1.00 90.81 174 SER A C 1
ATOM 1430 O O . SER A 1 174 ? -17.973 2.210 20.626 1.00 90.81 174 SER A O 1
ATOM 1432 N N . GLU A 1 175 ? -19.017 1.820 18.671 1.00 92.38 175 GLU A N 1
ATOM 1433 C CA . GLU A 1 175 ? -19.462 3.198 18.435 1.00 92.38 175 GLU A CA 1
ATOM 1434 C C . GLU A 1 175 ? -20.593 3.589 19.399 1.00 92.38 175 GLU A C 1
ATOM 1436 O O . GLU A 1 175 ? -20.520 4.643 20.032 1.00 92.38 175 GLU A O 1
ATOM 1441 N N . VAL A 1 176 ? -21.581 2.707 19.602 1.00 93.62 176 VAL A N 1
ATOM 1442 C CA . VAL A 1 176 ? -22.649 2.900 20.601 1.00 93.62 176 VAL A CA 1
ATOM 1443 C C . VAL A 1 176 ? -22.066 3.029 22.005 1.00 93.62 176 VAL A C 1
ATOM 1445 O O . VAL A 1 176 ? -22.420 3.946 22.738 1.00 93.62 176 VAL A O 1
ATOM 1448 N N . ASN A 1 177 ? -21.146 2.142 22.382 1.00 92.31 177 ASN A N 1
ATOM 1449 C CA . ASN A 1 177 ? -20.525 2.147 23.702 1.00 92.31 177 ASN A CA 1
ATOM 1450 C C . ASN A 1 177 ? -19.762 3.452 23.967 1.00 92.31 177 ASN A C 1
ATOM 1452 O O . ASN A 1 177 ? -19.868 4.011 25.057 1.00 92.31 177 ASN A O 1
ATOM 1456 N N . GLN A 1 178 ? -19.022 3.950 22.972 1.00 90.19 178 GLN A N 1
ATOM 1457 C CA . GLN A 1 178 ? -18.326 5.234 23.073 1.00 90.19 178 GLN A CA 1
ATOM 1458 C C . GLN A 1 178 ? -19.312 6.386 23.260 1.00 90.19 178 GLN A C 1
ATOM 1460 O O . GLN A 1 178 ? -19.152 7.157 24.200 1.00 90.19 178 GLN A O 1
ATOM 1465 N N . ALA A 1 179 ? -20.366 6.447 22.445 1.00 91.69 179 ALA A N 1
ATOM 1466 C CA . ALA A 1 179 ? -21.360 7.511 22.524 1.00 91.69 179 ALA A CA 1
ATOM 1467 C C . ALA A 1 179 ? -22.147 7.505 23.843 1.00 91.69 179 ALA A C 1
ATOM 1469 O O . ALA A 1 179 ? -22.372 8.564 24.424 1.00 91.69 179 ALA A O 1
ATOM 1470 N N . VAL A 1 180 ? -22.523 6.326 24.350 1.00 90.50 180 VAL A N 1
ATOM 1471 C CA . VAL A 1 180 ? -23.174 6.184 25.663 1.00 90.50 180 VAL A CA 1
ATOM 1472 C C . VAL A 1 180 ? -22.256 6.694 26.774 1.00 90.50 180 VAL A C 1
ATOM 1474 O O . VAL A 1 180 ? -22.691 7.440 27.648 1.00 90.50 180 VAL A O 1
ATOM 1477 N N . LEU A 1 181 ? -20.970 6.333 26.738 1.00 88.88 181 LEU A N 1
ATOM 1478 C CA . LEU A 1 181 ? -20.002 6.806 27.727 1.00 88.88 181 LEU A CA 1
ATOM 1479 C C . LEU A 1 181 ? -19.754 8.314 27.632 1.00 88.88 181 LEU A C 1
ATOM 1481 O O . LEU A 1 181 ? -19.670 8.964 28.671 1.00 88.88 181 LEU A O 1
ATOM 1485 N N . ASP A 1 182 ? -19.663 8.871 26.423 1.00 88.62 182 ASP A N 1
ATOM 1486 C CA . ASP A 1 182 ? -19.523 10.315 26.212 1.00 88.62 182 ASP A CA 1
ATOM 1487 C C . ASP A 1 182 ? -20.748 11.071 26.752 1.00 88.62 182 ASP A C 1
ATOM 1489 O O . ASP A 1 182 ? -20.596 12.073 27.450 1.00 88.62 182 ASP A O 1
ATOM 1493 N N . TYR A 1 183 ? -21.956 10.552 26.516 1.00 88.12 183 TYR A N 1
ATOM 1494 C CA . TYR A 1 183 ? -23.204 11.103 27.052 1.00 88.12 183 TYR A CA 1
ATOM 1495 C C . TYR A 1 183 ? -23.250 11.072 28.586 1.00 88.12 183 TYR A C 1
ATOM 1497 O O . TYR A 1 183 ? -23.664 12.035 29.230 1.00 88.12 183 TYR A O 1
ATOM 1505 N N . GLU A 1 184 ? -22.737 10.001 29.196 1.00 86.00 184 GLU A N 1
ATOM 1506 C CA . GLU A 1 184 ? -22.573 9.885 30.650 1.00 86.00 184 GLU A CA 1
ATOM 1507 C C . GLU A 1 184 ? -21.395 10.716 31.208 1.00 86.00 184 GLU A C 1
ATOM 1509 O O . GLU A 1 184 ? -21.132 10.666 32.412 1.00 86.00 184 GLU A O 1
ATOM 1514 N N . ASN A 1 185 ? -20.680 11.483 30.371 1.00 84.56 185 ASN A N 1
ATOM 1515 C CA . ASN A 1 185 ? -19.447 12.209 30.711 1.00 84.56 185 ASN A CA 1
ATOM 1516 C C . ASN A 1 185 ? -18.360 11.307 31.331 1.00 84.56 185 ASN A C 1
ATOM 1518 O O . ASN A 1 185 ? -17.613 11.708 32.231 1.00 84.56 185 ASN A O 1
ATOM 1522 N N . ARG A 1 186 ? -18.274 10.062 30.861 1.00 82.62 186 ARG A N 1
ATOM 1523 C CA . ARG A 1 186 ? -17.281 9.063 31.268 1.00 82.62 186 ARG A CA 1
ATOM 1524 C C . ARG A 1 186 ? -16.176 8.940 30.220 1.00 82.62 186 ARG A C 1
ATOM 1526 O O . ARG A 1 186 ? -16.289 9.407 29.094 1.00 82.62 186 ARG A O 1
ATOM 1533 N N . GLU A 1 187 ? -15.069 8.293 30.587 1.00 80.25 187 GLU A N 1
ATOM 1534 C CA . GLU A 1 187 ? -14.003 7.991 29.626 1.00 80.25 187 GLU A CA 1
ATOM 1535 C C . GLU A 1 187 ? -14.504 6.987 28.568 1.00 80.25 187 GLU A C 1
ATOM 1537 O O . GLU A 1 187 ? -14.544 5.784 28.827 1.00 80.25 187 GLU A O 1
ATOM 1542 N N . SER A 1 188 ? -14.840 7.477 27.372 1.00 78.50 188 SER A N 1
ATOM 1543 C CA . SER A 1 188 ? -15.366 6.685 26.246 1.00 78.50 188 SER A CA 1
ATOM 1544 C C . SER A 1 188 ? -14.353 5.761 25.585 1.00 78.50 188 SER A C 1
ATOM 1546 O O . SER A 1 188 ? -14.693 4.670 25.133 1.00 78.50 188 SER A O 1
ATOM 1548 N N . THR A 1 189 ? -13.082 6.160 25.546 1.00 83.38 189 THR A N 1
ATOM 1549 C CA . THR A 1 189 ? -12.012 5.346 24.959 1.00 83.38 189 THR A CA 1
ATOM 1550 C C . THR A 1 189 ? -11.091 4.780 26.042 1.00 83.38 189 THR A C 1
ATOM 1552 O O . THR A 1 189 ? -10.533 5.580 26.812 1.00 83.38 189 THR A O 1
ATOM 1555 N N . PRO A 1 190 ? -10.814 3.462 26.043 1.00 87.75 190 PRO A N 1
ATOM 1556 C CA . PRO A 1 190 ? -9.875 2.863 26.981 1.00 87.75 190 PRO A CA 1
ATOM 1557 C C . PRO A 1 190 ? -8.487 3.505 26.907 1.00 87.75 190 PRO A C 1
ATOM 1559 O O . PRO A 1 190 ? -7.973 3.801 25.821 1.00 87.75 190 PRO A O 1
ATOM 1562 N N . LYS A 1 191 ? -7.822 3.656 28.056 1.00 90.25 191 LYS A N 1
ATOM 1563 C CA . LYS A 1 191 ? -6.458 4.212 28.134 1.00 90.25 191 LYS A CA 1
ATOM 1564 C C . LYS A 1 191 ? -5.458 3.399 27.317 1.00 90.25 191 LYS A C 1
ATOM 1566 O O . LYS A 1 191 ? -4.594 3.976 26.663 1.00 90.25 191 LYS A O 1
ATOM 1571 N N . LEU A 1 192 ? -5.621 2.076 27.280 1.00 89.81 192 LEU A N 1
ATOM 1572 C CA . LEU A 1 192 ? -4.802 1.197 26.446 1.00 89.81 192 LEU A CA 1
ATOM 1573 C C . LEU A 1 192 ? -4.929 1.543 24.952 1.00 89.81 192 LEU A C 1
ATOM 1575 O O . LEU A 1 192 ? -3.921 1.681 24.265 1.00 89.81 192 LEU A O 1
ATOM 1579 N N . ALA A 1 193 ? -6.151 1.765 24.459 1.00 87.88 193 ALA A N 1
ATOM 1580 C CA . ALA A 1 193 ? -6.381 2.149 23.067 1.00 87.88 193 ALA A CA 1
ATOM 1581 C C . ALA A 1 193 ? -5.774 3.526 22.747 1.00 87.88 193 ALA A C 1
ATOM 1583 O O . ALA A 1 193 ? -5.176 3.704 21.686 1.00 87.88 193 ALA A O 1
ATOM 1584 N N . LYS A 1 194 ? -5.866 4.488 23.679 1.00 89.69 194 LYS A N 1
ATOM 1585 C CA . LYS A 1 194 ? -5.193 5.796 23.566 1.00 89.69 194 LYS A CA 1
ATOM 1586 C C . LYS A 1 194 ? -3.672 5.648 23.444 1.00 89.69 194 LYS A C 1
ATOM 1588 O O . LYS A 1 194 ? -3.079 6.282 22.576 1.00 89.69 194 LYS A O 1
ATOM 1593 N N . LEU A 1 195 ? -3.050 4.789 24.255 1.00 90.81 195 LEU A N 1
ATOM 1594 C CA . LEU A 1 195 ? -1.607 4.523 24.188 1.00 90.81 195 LEU A CA 1
ATOM 1595 C C . LEU A 1 195 ? -1.195 3.891 22.852 1.00 90.81 195 LEU A C 1
ATOM 1597 O O . LEU A 1 195 ? -0.199 4.306 22.267 1.00 90.81 195 LEU A O 1
ATOM 1601 N N . LEU A 1 196 ? -1.981 2.944 22.330 1.00 89.94 196 LEU A N 1
ATOM 1602 C CA . LEU A 1 196 ? -1.721 2.342 21.017 1.00 89.94 196 LEU A CA 1
ATOM 1603 C C . LEU A 1 196 ? -1.843 3.367 19.882 1.00 89.94 196 LEU A C 1
ATOM 1605 O O . LEU A 1 196 ? -0.994 3.402 18.994 1.00 89.94 196 LEU A O 1
ATOM 1609 N N . LYS A 1 197 ? -2.853 4.246 19.927 1.00 89.50 197 LYS A N 1
ATOM 1610 C CA . LYS A 1 197 ? -2.992 5.353 18.965 1.00 89.50 197 LYS A CA 1
ATOM 1611 C C . LYS A 1 197 ? -1.801 6.310 19.033 1.00 89.50 197 LYS A C 1
ATOM 1613 O O . LYS A 1 197 ? -1.285 6.700 17.990 1.00 89.50 197 LYS A O 1
ATOM 1618 N N . LEU A 1 198 ? -1.337 6.647 20.238 1.00 92.44 198 LEU A N 1
ATOM 1619 C CA . LEU A 1 198 ? -0.157 7.490 20.439 1.00 92.44 198 LEU A CA 1
ATOM 1620 C C . LEU A 1 198 ? 1.115 6.829 19.886 1.00 92.44 198 LEU A C 1
ATOM 1622 O O . LEU A 1 198 ? 1.921 7.501 19.251 1.00 92.44 198 LEU A O 1
ATOM 1626 N N . LEU A 1 199 ? 1.274 5.514 20.075 1.00 90.38 199 LEU A N 1
ATOM 1627 C CA . LEU A 1 199 ? 2.380 4.744 19.504 1.00 90.38 199 LEU A CA 1
ATOM 1628 C C . LEU A 1 199 ? 2.350 4.784 17.974 1.00 90.38 199 LEU A C 1
ATOM 1630 O O . LEU A 1 199 ? 3.363 5.091 17.351 1.00 90.38 199 LEU A O 1
ATOM 1634 N N . LEU A 1 200 ? 1.191 4.531 17.360 1.00 89.19 200 LEU A N 1
ATOM 1635 C CA . LEU A 1 200 ? 1.039 4.597 15.904 1.00 89.19 200 LEU A CA 1
ATOM 1636 C C . LEU A 1 200 ? 1.321 6.001 15.361 1.00 89.19 200 LEU A C 1
ATOM 1638 O O . LEU A 1 200 ? 2.006 6.139 14.349 1.00 89.19 200 LEU A O 1
ATOM 1642 N N . TRP A 1 201 ? 0.839 7.033 16.053 1.00 92.44 201 TRP A N 1
ATOM 1643 C CA . TRP A 1 201 ? 1.123 8.424 15.716 1.00 92.44 201 TRP A CA 1
ATOM 1644 C C . TRP A 1 201 ? 2.622 8.738 15.809 1.00 92.44 201 TRP A C 1
ATOM 1646 O O . TRP A 1 201 ? 3.182 9.291 14.868 1.00 92.44 201 TRP A O 1
ATOM 1656 N N . ALA A 1 202 ? 3.296 8.318 16.883 1.00 89.88 202 ALA A N 1
ATOM 1657 C CA . ALA A 1 202 ? 4.729 8.541 17.060 1.00 89.88 202 ALA A CA 1
ATOM 1658 C C . ALA A 1 202 ? 5.560 7.850 15.966 1.00 89.88 202 ALA A C 1
ATOM 1660 O O . ALA A 1 202 ? 6.491 8.450 15.435 1.00 89.88 202 ALA A O 1
ATOM 1661 N N . GLN A 1 203 ? 5.197 6.621 15.580 1.00 87.81 203 GLN A N 1
ATOM 1662 C CA . GLN A 1 203 ? 5.820 5.933 14.444 1.00 87.81 203 GLN A CA 1
ATOM 1663 C C . GLN A 1 203 ? 5.623 6.714 13.134 1.00 87.81 203 GLN A C 1
ATOM 1665 O O . GLN A 1 203 ? 6.571 6.895 12.376 1.00 87.81 203 GLN A O 1
ATOM 1670 N N . ASN A 1 204 ? 4.419 7.236 12.884 1.00 84.19 204 ASN A N 1
ATOM 1671 C CA . ASN A 1 204 ? 4.140 8.035 11.689 1.00 84.19 204 ASN A CA 1
ATOM 1672 C C . ASN A 1 204 ? 4.954 9.343 11.654 1.00 84.19 204 ASN A C 1
ATOM 1674 O O . ASN A 1 204 ? 5.488 9.714 10.613 1.00 84.19 204 ASN A O 1
ATOM 1678 N N . GLU A 1 205 ? 5.102 10.024 12.790 1.00 86.38 205 GLU A N 1
ATOM 1679 C CA . GLU A 1 205 ? 5.948 11.221 12.902 1.00 86.38 205 GLU A CA 1
ATOM 1680 C C . GLU A 1 205 ? 7.432 10.919 12.644 1.00 86.38 205 GLU A C 1
ATOM 1682 O O . GLU A 1 205 ? 8.125 11.698 11.984 1.00 86.38 205 GLU A O 1
ATOM 1687 N N . LEU A 1 206 ? 7.936 9.782 13.138 1.00 83.38 206 LEU A N 1
ATOM 1688 C CA . LEU A 1 206 ? 9.305 9.334 12.864 1.00 83.38 206 LEU A CA 1
ATOM 1689 C C . LEU A 1 206 ? 9.506 9.004 11.378 1.00 83.38 206 LEU A C 1
ATOM 1691 O O . LEU A 1 206 ? 10.529 9.387 10.803 1.00 83.38 206 LEU A O 1
ATOM 1695 N N . ASP A 1 207 ? 8.512 8.373 10.746 1.00 77.06 207 ASP A N 1
ATOM 1696 C CA . ASP A 1 207 ? 8.512 8.076 9.310 1.00 77.06 207 ASP A CA 1
ATOM 1697 C C . ASP A 1 207 ? 8.536 9.373 8.477 1.00 77.06 207 ASP A C 1
ATOM 1699 O O . ASP A 1 207 ? 9.343 9.503 7.553 1.00 77.06 207 ASP A O 1
ATOM 1703 N N . GLN A 1 208 ? 7.720 10.375 8.833 1.00 74.25 208 GLN A N 1
ATOM 1704 C CA . GLN A 1 208 ? 7.715 11.688 8.167 1.00 74.25 208 GLN A CA 1
ATOM 1705 C C . GLN A 1 208 ? 9.072 12.396 8.264 1.00 74.25 208 GLN A C 1
ATOM 1707 O O . GLN A 1 208 ? 9.523 13.026 7.304 1.00 74.25 208 GLN A O 1
ATOM 1712 N N . LYS A 1 209 ? 9.752 12.258 9.407 1.00 76.62 209 LYS A N 1
ATOM 1713 C CA . LYS A 1 209 ? 11.097 12.805 9.637 1.00 76.62 209 LYS A CA 1
ATOM 1714 C C . LYS A 1 209 ? 12.218 11.942 9.048 1.00 76.62 209 LYS A C 1
ATOM 1716 O O . LYS A 1 209 ? 13.377 12.340 9.140 1.00 76.62 209 LYS A O 1
ATOM 1721 N N . LYS A 1 210 ? 11.890 10.808 8.414 1.00 69.56 210 LYS A N 1
ATOM 1722 C CA . LYS A 1 210 ? 12.830 9.859 7.787 1.00 69.56 210 LYS A CA 1
ATOM 1723 C C . LYS A 1 210 ? 13.904 9.338 8.747 1.00 69.56 210 LYS A C 1
ATOM 1725 O O . LYS A 1 210 ? 15.046 9.112 8.349 1.00 69.56 210 LYS A O 1
ATOM 1730 N N . VAL A 1 211 ? 13.543 9.163 10.016 1.00 76.12 211 VAL A N 1
ATOM 1731 C CA . VAL A 1 211 ? 14.430 8.568 11.022 1.00 76.12 211 VAL A CA 1
ATOM 1732 C C . VAL A 1 211 ? 14.375 7.051 10.872 1.00 76.12 211 VAL A C 1
ATOM 1734 O O . VAL A 1 211 ? 13.294 6.488 10.727 1.00 76.12 211 VAL A O 1
ATOM 1737 N N . LYS A 1 212 ? 15.522 6.370 10.922 1.00 75.44 212 LYS A N 1
ATOM 1738 C CA . LYS A 1 212 ? 15.554 4.905 10.965 1.00 75.44 212 LYS A CA 1
ATOM 1739 C C . LYS A 1 212 ? 15.354 4.429 12.393 1.00 75.44 212 LYS A C 1
ATOM 1741 O O . LYS A 1 212 ? 16.117 4.798 13.282 1.00 75.44 212 LYS A O 1
ATOM 1746 N N . TYR A 1 213 ? 14.342 3.600 12.602 1.00 82.75 213 TYR A N 1
ATOM 1747 C CA . TYR A 1 213 ? 14.061 3.000 13.899 1.00 82.75 213 TYR A CA 1
ATOM 1748 C C . TYR A 1 213 ? 13.377 1.635 13.721 1.00 82.75 213 TYR A C 1
ATOM 1750 O O . TYR A 1 213 ? 12.703 1.413 12.709 1.00 82.75 213 TYR A O 1
ATOM 1758 N N . PRO A 1 214 ? 13.525 0.714 14.688 1.00 85.25 214 PRO A N 1
ATOM 1759 C CA . PRO A 1 214 ? 12.777 -0.538 14.710 1.00 85.25 214 PRO A CA 1
ATOM 1760 C C . PRO A 1 214 ? 11.274 -0.272 14.856 1.00 85.25 214 PRO A C 1
ATOM 1762 O O . PRO A 1 214 ? 10.837 0.353 15.823 1.00 85.25 214 PRO A O 1
ATOM 1765 N N . LYS A 1 215 ? 10.467 -0.758 13.910 1.00 83.12 215 LYS A N 1
ATOM 1766 C CA . LYS A 1 215 ? 9.025 -0.487 13.850 1.00 83.12 215 LYS A CA 1
ATOM 1767 C C . LYS A 1 215 ? 8.226 -1.659 14.409 1.00 83.12 215 LYS A C 1
ATOM 1769 O O . LYS A 1 215 ? 8.515 -2.820 14.113 1.00 83.12 215 LYS A O 1
ATOM 1774 N N . MET A 1 216 ? 7.188 -1.366 15.187 1.00 83.44 216 MET A N 1
ATOM 1775 C CA . MET A 1 216 ? 6.210 -2.369 15.600 1.00 83.44 216 MET A CA 1
ATOM 1776 C C . MET A 1 216 ? 5.290 -2.684 14.419 1.00 83.44 216 MET A C 1
ATOM 1778 O O . MET A 1 216 ? 4.526 -1.828 13.966 1.00 83.44 216 MET A O 1
ATOM 1782 N N . THR A 1 217 ? 5.397 -3.907 13.900 1.00 79.50 217 THR A N 1
ATOM 1783 C CA . THR A 1 217 ? 4.661 -4.369 12.712 1.00 79.50 217 THR A CA 1
ATOM 1784 C C . THR A 1 217 ? 3.377 -5.110 13.066 1.00 79.50 217 THR A C 1
ATOM 1786 O O . THR A 1 217 ? 2.400 -5.017 12.328 1.00 79.50 217 THR A O 1
ATOM 1789 N N . ASP A 1 218 ? 3.356 -5.807 14.203 1.00 80.31 218 ASP A N 1
ATOM 1790 C CA . ASP A 1 218 ? 2.190 -6.533 14.709 1.00 80.31 218 ASP A CA 1
ATOM 1791 C C . ASP A 1 218 ? 1.857 -6.037 16.121 1.00 80.31 218 ASP A C 1
ATOM 1793 O O . ASP A 1 218 ? 2.583 -6.311 17.079 1.00 80.31 218 ASP A O 1
ATOM 1797 N N . LEU A 1 219 ? 0.744 -5.309 16.244 1.00 81.38 219 LEU A N 1
ATOM 1798 C CA . LEU A 1 219 ? 0.237 -4.801 17.524 1.00 81.38 219 LEU A CA 1
ATOM 1799 C C . LEU A 1 219 ? -0.248 -5.930 18.445 1.00 81.38 219 LEU A C 1
ATOM 1801 O O . LEU A 1 219 ? -0.200 -5.782 19.661 1.00 81.38 219 LEU A O 1
ATOM 1805 N N . SER A 1 220 ? -0.717 -7.049 17.881 1.00 77.44 220 SER A N 1
ATOM 1806 C CA . SER A 1 220 ? -1.283 -8.161 18.652 1.00 77.44 220 SER A CA 1
ATOM 1807 C C . SER A 1 220 ? -0.200 -9.009 19.315 1.00 77.44 220 SER A C 1
ATOM 1809 O O . SER A 1 220 ? -0.354 -9.438 20.456 1.00 77.44 220 SER A O 1
ATOM 1811 N N . LYS A 1 221 ? 0.923 -9.212 18.618 1.00 83.00 221 LYS A N 1
ATOM 1812 C CA . LYS A 1 221 ? 2.082 -9.964 19.125 1.00 83.00 221 LYS A CA 1
ATOM 1813 C C . LYS A 1 221 ? 3.169 -9.071 19.721 1.00 83.00 221 LYS A C 1
ATOM 1815 O O . LYS A 1 221 ? 4.115 -9.589 20.308 1.00 83.00 221 LYS A O 1
ATOM 1820 N N . GLY A 1 222 ? 3.064 -7.754 19.538 1.00 79.69 222 GLY A N 1
ATOM 1821 C CA . GLY A 1 222 ? 4.076 -6.785 19.955 1.00 79.69 222 GLY A CA 1
ATOM 1822 C C . GLY A 1 222 ? 5.415 -6.961 19.234 1.00 79.69 222 GLY A C 1
ATOM 1823 O O . GLY A 1 222 ? 6.460 -6.648 19.802 1.00 79.69 222 GLY A O 1
ATOM 1824 N N . THR A 1 223 ? 5.427 -7.503 18.009 1.00 81.56 223 THR A N 1
ATOM 1825 C CA . THR A 1 223 ? 6.686 -7.778 17.305 1.00 81.56 223 THR A CA 1
ATOM 1826 C C . THR A 1 223 ? 7.274 -6.501 16.726 1.00 81.56 223 THR A C 1
ATOM 1828 O O . THR A 1 223 ? 6.648 -5.824 15.907 1.00 81.56 223 THR A O 1
ATOM 1831 N N . ILE A 1 224 ? 8.510 -6.211 17.126 1.00 83.00 224 ILE A N 1
ATOM 1832 C CA . ILE A 1 224 ? 9.311 -5.100 16.615 1.00 83.00 224 ILE A CA 1
ATOM 1833 C C . ILE A 1 224 ? 10.302 -5.657 15.589 1.00 83.00 224 ILE A C 1
ATOM 1835 O O . ILE A 1 224 ? 11.072 -6.577 15.890 1.00 83.00 224 ILE A O 1
ATOM 1839 N N . GLU A 1 225 ? 10.281 -5.126 14.372 1.00 74.25 225 GLU A N 1
ATOM 1840 C CA . GLU A 1 225 ? 11.190 -5.498 13.287 1.00 74.25 225 GLU A CA 1
ATOM 1841 C C . GLU A 1 225 ? 12.055 -4.298 12.892 1.00 74.25 225 GLU A C 1
ATOM 1843 O O . GLU A 1 225 ? 11.580 -3.163 12.856 1.00 74.25 225 GLU A O 1
ATOM 1848 N N . ASP A 1 226 ? 13.328 -4.544 12.572 1.00 67.75 226 ASP A N 1
ATOM 1849 C CA . ASP A 1 226 ? 14.151 -3.533 11.910 1.00 67.75 226 ASP A CA 1
ATOM 1850 C C . ASP A 1 226 ? 13.528 -3.153 10.558 1.00 67.75 226 ASP A C 1
ATOM 1852 O O . ASP A 1 226 ? 12.910 -4.010 9.907 1.00 67.75 226 ASP A O 1
ATOM 1856 N N . PRO A 1 227 ? 13.712 -1.904 10.090 1.00 62.16 227 PRO A N 1
ATOM 1857 C CA . PRO A 1 227 ? 13.345 -1.532 8.734 1.00 62.16 227 PRO A CA 1
ATOM 1858 C C . PRO A 1 227 ? 14.077 -2.478 7.777 1.00 62.16 227 PRO A C 1
ATOM 1860 O O . PRO A 1 227 ? 15.303 -2.474 7.655 1.00 62.16 227 PRO A O 1
ATOM 1863 N N . LYS A 1 228 ? 13.316 -3.390 7.163 1.00 55.44 228 LYS A N 1
ATOM 1864 C CA . LYS A 1 228 ? 13.887 -4.480 6.372 1.00 55.44 228 LYS A CA 1
ATOM 1865 C C . LYS A 1 228 ? 14.737 -3.896 5.238 1.00 55.44 228 LYS A C 1
ATOM 1867 O O . LYS A 1 228 ? 14.286 -2.967 4.567 1.00 55.44 228 LYS A O 1
ATOM 1872 N N . PRO A 1 229 ? 15.863 -4.533 4.864 1.00 55.16 229 PRO A N 1
ATOM 1873 C CA . PRO A 1 229 ? 16.620 -4.199 3.655 1.00 55.16 229 PRO A CA 1
ATOM 1874 C C . PRO A 1 229 ? 15.877 -4.641 2.377 1.00 55.16 229 PRO A C 1
ATOM 1876 O O . PRO A 1 229 ? 16.498 -4.964 1.365 1.00 55.16 229 PRO A O 1
ATOM 1879 N N . LEU A 1 230 ? 14.541 -4.676 2.411 1.00 56.09 230 LEU A N 1
ATOM 1880 C CA . LEU A 1 230 ? 13.663 -4.972 1.286 1.00 56.09 230 LEU A CA 1
ATOM 1881 C C . LEU A 1 230 ? 13.991 -4.048 0.111 1.00 56.09 230 LEU A C 1
ATOM 1883 O O . LEU A 1 230 ? 14.087 -4.532 -1.011 1.00 56.09 230 LEU A O 1
ATOM 1887 N N . ALA A 1 231 ? 14.307 -2.775 0.374 1.00 59.72 231 ALA A N 1
ATOM 1888 C CA . ALA A 1 231 ? 14.777 -1.843 -0.646 1.00 59.72 231 ALA A CA 1
ATOM 1889 C C . ALA A 1 231 ? 16.044 -2.347 -1.364 1.00 59.72 231 ALA A C 1
ATOM 1891 O O . ALA A 1 231 ? 16.105 -2.289 -2.588 1.00 59.72 231 ALA A O 1
ATOM 1892 N N . ARG A 1 232 ? 17.030 -2.915 -0.649 1.00 62.66 232 ARG A N 1
ATOM 1893 C CA . ARG A 1 232 ? 18.262 -3.457 -1.263 1.00 62.66 232 ARG A CA 1
ATOM 1894 C C . ARG A 1 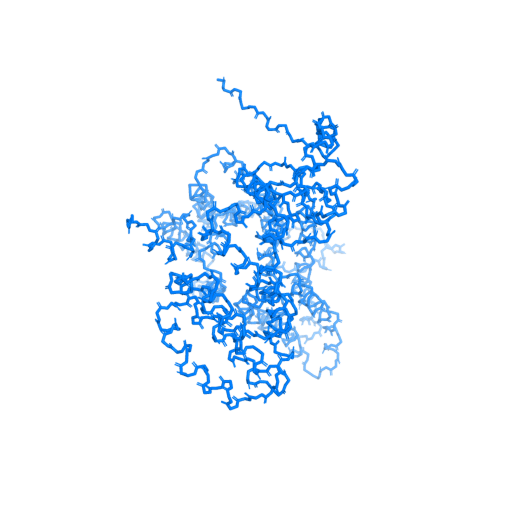232 ? 17.986 -4.703 -2.099 1.00 62.66 232 ARG A C 1
ATOM 1896 O O . ARG A 1 232 ? 18.515 -4.816 -3.201 1.00 62.66 232 ARG A O 1
ATOM 1903 N N . ILE A 1 233 ? 17.153 -5.616 -1.600 1.00 67.38 233 ILE A N 1
ATOM 1904 C CA . ILE A 1 233 ? 16.776 -6.833 -2.334 1.00 67.38 233 ILE A CA 1
ATOM 1905 C C . ILE A 1 233 ? 16.029 -6.453 -3.614 1.00 67.38 233 ILE A C 1
ATOM 1907 O O . ILE A 1 233 ? 16.411 -6.896 -4.694 1.00 67.38 233 ILE A O 1
ATOM 1911 N N . TRP A 1 234 ? 15.028 -5.575 -3.516 1.00 70.12 234 TRP A N 1
ATOM 1912 C CA . TRP A 1 234 ? 14.286 -5.082 -4.676 1.00 70.12 234 TRP A CA 1
ATOM 1913 C C . TRP A 1 234 ? 15.181 -4.323 -5.651 1.00 70.12 234 TRP A C 1
ATOM 1915 O O . TRP A 1 234 ? 15.096 -4.571 -6.846 1.00 70.12 234 TRP A O 1
ATOM 1925 N N . THR A 1 235 ? 16.110 -3.495 -5.173 1.00 65.31 235 THR A N 1
ATOM 1926 C CA . THR A 1 235 ? 17.097 -2.814 -6.028 1.00 65.31 235 THR A CA 1
ATOM 1927 C C . THR A 1 235 ? 17.907 -3.820 -6.852 1.00 65.31 235 THR A C 1
ATOM 1929 O O . THR A 1 235 ? 18.031 -3.670 -8.065 1.00 65.31 235 THR A O 1
ATOM 1932 N N . VAL A 1 236 ? 18.415 -4.888 -6.226 1.00 67.88 236 VAL A N 1
ATOM 1933 C CA . VAL A 1 236 ? 19.180 -5.935 -6.924 1.00 67.88 236 VAL A CA 1
ATOM 1934 C C . VAL A 1 236 ? 18.301 -6.723 -7.902 1.00 67.88 236 VAL A C 1
ATOM 1936 O O . VAL A 1 236 ? 18.720 -6.976 -9.031 1.00 67.88 236 VAL A O 1
ATOM 1939 N N . VAL A 1 237 ? 17.081 -7.088 -7.502 1.00 73.56 237 VAL A N 1
ATOM 1940 C CA . VAL A 1 237 ? 16.129 -7.839 -8.340 1.00 73.56 237 VAL A CA 1
ATOM 1941 C C . VAL A 1 237 ? 15.715 -7.032 -9.570 1.00 73.56 237 VAL A C 1
ATOM 1943 O O . VAL A 1 237 ? 15.755 -7.547 -10.687 1.00 73.56 237 VAL A O 1
ATOM 1946 N N . LEU A 1 238 ? 15.358 -5.762 -9.383 1.00 71.88 238 LEU A N 1
ATOM 1947 C CA . LEU A 1 238 ? 14.954 -4.855 -10.455 1.00 71.88 238 LEU A CA 1
ATOM 1948 C C . LEU A 1 238 ? 16.121 -4.558 -11.402 1.00 71.88 238 LEU A C 1
ATOM 1950 O O . LEU A 1 238 ? 15.941 -4.561 -12.624 1.00 71.88 238 LEU A O 1
ATOM 1954 N N . LEU A 1 239 ? 17.335 -4.400 -10.865 1.00 70.12 239 LEU A N 1
ATOM 1955 C CA . LEU A 1 239 ? 18.539 -4.254 -11.676 1.00 70.12 239 LEU A CA 1
ATOM 1956 C C . LEU A 1 239 ? 18.790 -5.492 -12.549 1.00 70.12 239 LEU A C 1
ATOM 1958 O O . LEU A 1 239 ? 18.988 -5.375 -13.759 1.00 70.12 239 LEU A O 1
ATOM 1962 N N . LEU A 1 240 ? 18.754 -6.686 -11.955 1.00 71.56 240 LEU A N 1
ATOM 1963 C CA . LEU A 1 240 ? 18.971 -7.941 -12.674 1.00 71.56 240 LEU A CA 1
ATOM 1964 C C . LEU A 1 240 ? 17.885 -8.182 -13.736 1.00 71.56 240 LEU A C 1
ATOM 1966 O O . LEU A 1 240 ? 18.199 -8.574 -14.862 1.00 71.56 240 LEU A O 1
ATOM 1970 N N . GLY A 1 241 ? 16.624 -7.889 -13.408 1.00 74.00 241 GLY A N 1
ATOM 1971 C CA . GLY A 1 241 ? 15.500 -7.957 -14.343 1.00 74.00 241 GLY A CA 1
ATOM 1972 C C . GLY A 1 241 ? 15.676 -7.023 -15.541 1.00 74.00 241 GLY A C 1
ATOM 1973 O O . GLY A 1 241 ? 15.478 -7.442 -16.684 1.00 74.00 241 GLY A O 1
ATOM 1974 N N . THR A 1 242 ? 16.135 -5.794 -15.297 1.00 71.88 242 THR A N 1
ATOM 1975 C CA . THR A 1 242 ? 16.414 -4.824 -16.360 1.00 71.88 242 THR A CA 1
ATOM 1976 C C . THR A 1 242 ? 17.561 -5.312 -17.250 1.00 71.88 242 THR A C 1
ATOM 1978 O O . THR A 1 242 ? 17.421 -5.351 -18.470 1.00 71.88 242 THR A O 1
ATOM 1981 N N . CYS A 1 243 ? 18.660 -5.809 -16.675 1.00 68.25 243 CYS A N 1
ATOM 1982 C CA . CYS A 1 243 ? 19.766 -6.397 -17.442 1.00 68.25 243 CYS A CA 1
ATOM 1983 C C . CYS A 1 243 ? 19.306 -7.533 -18.377 1.00 68.25 243 CYS A C 1
ATOM 1985 O O . CYS A 1 243 ? 19.698 -7.577 -19.546 1.00 68.25 243 CYS A O 1
ATOM 1987 N N . LEU A 1 244 ? 18.444 -8.435 -17.895 1.00 71.31 244 LEU A N 1
ATOM 1988 C CA . LEU A 1 244 ? 17.900 -9.536 -18.699 1.00 71.31 244 LEU A CA 1
ATOM 1989 C C . LEU A 1 244 ? 17.001 -9.044 -19.842 1.00 71.31 244 LEU A C 1
ATOM 1991 O O . LEU A 1 244 ? 17.103 -9.557 -20.961 1.00 71.31 244 LEU A O 1
ATOM 1995 N N . LEU A 1 245 ? 16.166 -8.031 -19.590 1.00 76.94 245 LEU A N 1
ATOM 1996 C CA . LEU A 1 245 ? 15.358 -7.377 -20.621 1.00 76.94 245 LEU A CA 1
ATOM 1997 C C . LEU A 1 245 ? 16.248 -6.842 -21.755 1.00 76.94 245 LEU A C 1
ATOM 1999 O O . LEU A 1 245 ? 15.970 -7.075 -22.935 1.00 76.94 245 LEU A O 1
ATOM 2003 N N . TYR A 1 246 ? 17.349 -6.171 -21.407 1.00 70.19 246 TYR A N 1
ATOM 2004 C CA . TYR A 1 246 ? 18.292 -5.646 -22.393 1.00 70.19 246 TYR A CA 1
ATOM 2005 C C . TYR A 1 246 ? 18.986 -6.745 -23.184 1.00 70.19 246 TYR A C 1
ATOM 2007 O O . TYR A 1 246 ? 19.030 -6.667 -24.413 1.00 70.19 246 TYR A O 1
ATOM 2015 N N . CYS A 1 247 ? 19.462 -7.801 -22.522 1.00 68.12 247 CYS A N 1
ATOM 2016 C CA . CYS A 1 247 ? 20.026 -8.963 -23.207 1.00 68.12 247 CYS A CA 1
ATOM 2017 C C . CYS A 1 247 ? 19.060 -9.512 -24.271 1.00 68.12 247 CYS A C 1
ATOM 2019 O O . CYS A 1 247 ? 19.476 -9.773 -25.403 1.00 68.12 247 CYS A O 1
ATOM 2021 N N . ALA A 1 248 ? 17.764 -9.607 -23.953 1.00 71.69 248 ALA A N 1
ATOM 2022 C CA . ALA A 1 248 ? 16.741 -10.052 -24.897 1.00 71.69 248 ALA A CA 1
ATOM 2023 C C . ALA A 1 248 ? 16.530 -9.068 -26.066 1.00 71.69 248 ALA A C 1
ATOM 2025 O O . ALA A 1 248 ? 16.400 -9.497 -27.216 1.00 71.69 248 ALA A O 1
ATOM 2026 N N . ARG A 1 249 ? 16.539 -7.750 -25.813 1.00 70.19 249 ARG A N 1
ATOM 2027 C CA . ARG A 1 249 ? 16.405 -6.726 -26.871 1.00 70.19 249 ARG A CA 1
ATOM 2028 C C . ARG A 1 249 ? 17.574 -6.717 -27.846 1.00 70.19 249 ARG A C 1
ATOM 2030 O O . ARG A 1 249 ? 17.370 -6.526 -29.042 1.00 70.19 249 ARG A O 1
ATOM 2037 N N . VAL A 1 250 ? 18.782 -6.939 -27.340 1.00 65.75 250 VAL A N 1
ATOM 2038 C CA . VAL A 1 250 ? 20.030 -6.891 -28.112 1.00 65.75 250 VAL A CA 1
ATOM 2039 C C . VAL A 1 250 ? 20.277 -8.176 -28.903 1.00 65.75 250 VAL A C 1
ATOM 2041 O O . VAL A 1 250 ? 20.838 -8.128 -30.000 1.00 65.75 250 VAL A O 1
ATOM 2044 N N . ALA A 1 251 ? 19.820 -9.324 -28.397 1.00 69.19 251 ALA A N 1
ATOM 2045 C CA . ALA A 1 251 ? 20.045 -10.624 -29.027 1.00 69.19 251 ALA A CA 1
ATOM 2046 C C . ALA A 1 251 ? 19.577 -10.666 -30.488 1.00 69.19 251 ALA A C 1
ATOM 2048 O O . ALA A 1 251 ? 20.258 -11.194 -31.366 1.00 69.19 251 ALA A O 1
ATOM 2049 N N . MET A 1 252 ? 18.424 -10.077 -30.779 1.00 70.12 252 MET A N 1
ATOM 2050 C CA . MET A 1 252 ? 17.823 -10.245 -32.087 1.00 70.12 252 MET A CA 1
ATOM 2051 C C . MET A 1 252 ? 18.316 -9.299 -33.197 1.00 70.12 252 MET A C 1
ATOM 2053 O O . MET A 1 252 ? 18.478 -9.786 -34.311 1.00 70.12 252 MET A O 1
ATOM 2057 N N . PRO A 1 253 ? 18.595 -7.998 -32.980 1.00 65.75 253 PRO A N 1
ATOM 2058 C CA . PRO A 1 253 ? 19.339 -7.189 -33.952 1.00 65.75 253 PRO A CA 1
ATOM 2059 C C . PRO A 1 253 ? 20.686 -7.823 -34.346 1.00 65.75 253 PRO A C 1
ATOM 2061 O O . PRO A 1 253 ? 21.112 -7.714 -35.495 1.00 65.75 253 PRO A O 1
ATOM 2064 N N . ILE A 1 254 ? 21.341 -8.525 -33.411 1.00 64.88 254 ILE A N 1
ATOM 2065 C CA . ILE A 1 254 ? 22.571 -9.288 -33.672 1.00 64.88 254 ILE A CA 1
ATOM 2066 C C . ILE A 1 254 ? 22.282 -10.477 -34.600 1.00 64.88 254 ILE A C 1
ATOM 2068 O O . ILE A 1 254 ? 23.000 -10.675 -35.581 1.00 64.88 254 ILE A O 1
ATOM 2072 N N . CYS A 1 255 ? 21.224 -11.241 -34.321 1.00 71.69 255 CYS A N 1
ATOM 2073 C CA . CYS A 1 255 ? 20.812 -12.378 -35.145 1.00 71.69 255 CYS A CA 1
ATOM 2074 C C . CYS A 1 255 ? 20.200 -11.967 -36.495 1.00 71.69 255 CYS A C 1
ATOM 2076 O O . CYS A 1 255 ? 20.254 -12.745 -37.443 1.00 71.69 255 CYS A O 1
ATOM 2078 N N . ALA A 1 256 ? 19.660 -10.752 -36.620 1.00 67.94 256 ALA A N 1
ATOM 2079 C CA . ALA A 1 256 ? 18.986 -10.279 -37.827 1.00 67.94 256 ALA A CA 1
ATOM 2080 C C . ALA A 1 256 ? 19.916 -10.260 -39.047 1.00 67.94 256 ALA A C 1
ATOM 2082 O O . ALA A 1 256 ? 19.478 -10.585 -40.139 1.00 67.94 256 ALA A O 1
ATOM 2083 N N . VAL A 1 257 ? 21.207 -9.957 -38.865 1.00 69.94 257 VAL A N 1
ATOM 2084 C CA . VAL A 1 257 ? 22.193 -9.977 -39.963 1.00 69.94 257 VAL A CA 1
ATOM 2085 C C . VAL A 1 257 ? 22.395 -11.394 -40.493 1.00 69.94 257 VAL A C 1
ATOM 2087 O O . VAL A 1 257 ? 22.373 -11.620 -41.697 1.00 69.94 257 VAL A O 1
ATOM 2090 N N . THR A 1 258 ? 22.563 -12.361 -39.589 1.00 71.88 258 THR A N 1
ATOM 2091 C CA . THR A 1 258 ? 22.732 -13.773 -39.957 1.00 71.88 258 THR A CA 1
ATOM 2092 C C . THR A 1 258 ? 21.446 -14.379 -40.511 1.00 71.88 258 THR A C 1
ATOM 2094 O O . THR A 1 258 ? 21.502 -15.212 -41.405 1.00 71.88 258 THR A O 1
ATOM 2097 N N . MET A 1 259 ? 20.283 -13.942 -40.019 1.00 72.19 259 MET A N 1
ATOM 2098 C CA . MET A 1 259 ? 18.981 -14.349 -40.548 1.00 72.19 259 MET A CA 1
ATOM 2099 C C . MET A 1 259 ? 18.727 -13.755 -41.932 1.00 72.19 259 MET A C 1
ATOM 2101 O O . MET A 1 259 ? 18.232 -14.461 -42.799 1.00 72.19 259 MET A O 1
ATOM 2105 N N . ALA A 1 260 ? 19.096 -12.495 -42.164 1.00 74.12 260 ALA A N 1
ATOM 2106 C CA . ALA A 1 260 ? 18.966 -11.869 -43.473 1.00 74.12 260 ALA A CA 1
ATOM 2107 C C . ALA A 1 260 ? 19.811 -12.592 -44.530 1.00 74.12 260 ALA A C 1
ATOM 2109 O O . ALA A 1 260 ? 19.347 -12.773 -45.650 1.00 74.12 260 ALA A O 1
ATOM 2110 N N . ASP A 1 261 ? 21.002 -13.065 -44.157 1.00 76.25 261 ASP A N 1
ATOM 2111 C CA . ASP A 1 261 ? 21.858 -13.877 -45.026 1.00 76.25 261 ASP A CA 1
ATOM 2112 C C . ASP A 1 261 ? 21.263 -15.280 -45.275 1.00 76.25 261 ASP A C 1
ATOM 2114 O O . ASP A 1 261 ? 21.127 -15.715 -46.417 1.00 76.25 261 ASP A O 1
ATOM 2118 N N . GLN A 1 262 ? 20.802 -15.963 -44.218 1.00 78.56 262 GLN A N 1
ATOM 2119 C CA . GLN A 1 262 ? 20.209 -17.307 -44.320 1.00 78.56 262 GLN A CA 1
ATOM 2120 C C . GLN A 1 262 ? 18.877 -17.343 -45.083 1.00 78.56 262 GLN A C 1
ATOM 2122 O O . GLN A 1 262 ? 18.655 -18.242 -45.891 1.00 78.56 262 GLN A O 1
ATOM 2127 N N . PHE A 1 263 ? 17.989 -16.382 -44.829 1.00 78.00 263 PHE A N 1
ATOM 2128 C CA . PHE A 1 263 ? 16.659 -16.300 -45.437 1.00 78.00 263 PHE A CA 1
ATOM 2129 C C . PHE A 1 263 ? 16.614 -15.378 -46.666 1.00 78.00 263 PHE A C 1
ATOM 2131 O O . PHE A 1 263 ? 15.539 -15.168 -47.224 1.00 78.00 263 PHE A O 1
ATOM 2138 N N . LYS A 1 264 ? 17.768 -14.843 -47.098 1.00 79.81 264 LYS A N 1
ATOM 2139 C CA . LYS A 1 264 ? 17.920 -13.909 -48.229 1.00 79.81 264 LYS A CA 1
ATOM 2140 C C . LYS A 1 264 ? 16.971 -12.704 -48.166 1.00 79.81 264 LYS A C 1
ATOM 2142 O O . LYS A 1 264 ? 16.392 -12.312 -49.176 1.00 79.81 264 LYS A O 1
ATOM 2147 N N . TRP A 1 265 ? 16.808 -12.116 -46.984 1.00 78.19 265 TRP A N 1
ATOM 2148 C CA . TRP A 1 265 ? 15.953 -10.942 -46.802 1.00 78.19 265 TRP A CA 1
ATOM 2149 C C . TRP A 1 265 ? 16.608 -9.674 -47.346 1.00 78.19 265 TRP A C 1
ATOM 2151 O O . TRP A 1 265 ? 17.798 -9.417 -47.154 1.00 78.19 265 TRP A O 1
ATOM 2161 N N . SER A 1 266 ? 15.798 -8.822 -47.960 1.00 75.75 266 SER A N 1
ATOM 2162 C CA . SER A 1 266 ? 16.178 -7.464 -48.323 1.00 75.75 266 SER A CA 1
ATOM 2163 C C . SER A 1 266 ? 16.407 -6.587 -47.081 1.00 75.75 266 SER A C 1
ATOM 2165 O O . SER A 1 266 ? 15.983 -6.884 -45.956 1.00 75.75 266 SER A O 1
ATOM 2167 N N . LYS A 1 267 ? 17.074 -5.442 -47.278 1.00 66.31 267 LYS A N 1
ATOM 2168 C CA . LYS A 1 267 ? 17.279 -4.448 -46.209 1.00 66.31 267 LYS A CA 1
ATOM 2169 C C . LYS A 1 267 ? 15.954 -3.885 -45.681 1.00 66.31 267 LYS A C 1
ATOM 2171 O O . LYS A 1 267 ? 15.862 -3.607 -44.488 1.00 66.31 267 LYS A O 1
ATOM 2176 N N . SER A 1 268 ? 14.946 -3.753 -46.548 1.00 67.19 268 SER A N 1
ATOM 2177 C CA . SER A 1 268 ? 13.608 -3.282 -46.170 1.00 67.19 268 SER A CA 1
ATOM 2178 C C . SER A 1 268 ? 12.891 -4.307 -45.286 1.00 67.19 268 SER A C 1
ATOM 2180 O O . SER A 1 268 ? 12.413 -3.981 -44.204 1.00 67.19 268 SER A O 1
ATOM 2182 N N . GLU A 1 269 ? 12.942 -5.582 -45.667 1.00 71.44 269 GLU A N 1
ATOM 2183 C CA . GLU A 1 269 ? 12.379 -6.708 -44.912 1.00 71.44 269 GLU A CA 1
ATOM 2184 C C . GLU A 1 269 ? 13.021 -6.893 -43.531 1.00 71.44 269 GLU A C 1
ATOM 2186 O O . GLU A 1 269 ? 12.330 -7.050 -42.524 1.00 71.44 269 GLU A O 1
ATOM 2191 N N . SER A 1 270 ? 14.349 -6.789 -43.457 1.00 66.81 270 SER A N 1
ATOM 2192 C CA . SER A 1 270 ? 15.075 -6.809 -42.180 1.00 66.81 270 SER A CA 1
ATOM 2193 C C . SER A 1 270 ? 14.705 -5.613 -41.295 1.00 66.81 270 SER A C 1
ATOM 2195 O O . SER A 1 270 ? 14.578 -5.755 -40.078 1.00 66.81 270 SER A O 1
ATOM 2197 N N . GLY A 1 271 ? 14.506 -4.441 -41.907 1.00 62.00 271 GLY A N 1
ATOM 2198 C CA . GLY A 1 271 ? 14.026 -3.236 -41.233 1.00 62.00 271 GLY A CA 1
ATOM 2199 C C . GLY A 1 271 ? 12.605 -3.391 -40.693 1.00 62.00 271 GLY A C 1
ATOM 2200 O O . GLY A 1 271 ? 12.344 -2.989 -39.563 1.00 62.00 271 GLY A O 1
ATOM 2201 N N . MET A 1 272 ? 11.713 -4.043 -41.440 1.00 67.88 272 MET A N 1
ATOM 2202 C CA . MET A 1 272 ? 10.328 -4.307 -41.038 1.00 67.88 272 MET A CA 1
ATOM 2203 C C . MET A 1 272 ? 10.244 -5.222 -39.807 1.00 67.88 272 MET A C 1
ATOM 2205 O O . MET A 1 272 ? 9.556 -4.888 -38.842 1.00 67.88 272 MET A O 1
ATOM 2209 N N . VAL A 1 273 ? 10.998 -6.327 -39.786 1.00 73.44 273 VAL A N 1
ATOM 2210 C CA . VAL A 1 273 ? 11.063 -7.244 -38.627 1.00 73.44 273 VAL A CA 1
ATOM 2211 C C . VAL A 1 273 ? 11.647 -6.552 -37.390 1.00 73.44 273 VAL A C 1
ATOM 2213 O O . VAL A 1 273 ? 11.262 -6.848 -36.259 1.00 73.44 273 VAL A O 1
ATOM 2216 N N . LEU A 1 274 ? 12.602 -5.637 -37.580 1.00 66.56 274 LEU A N 1
ATOM 2217 C CA . LEU A 1 274 ? 13.193 -4.873 -36.481 1.00 66.56 274 LEU A CA 1
ATOM 2218 C C . LEU A 1 274 ? 12.249 -3.768 -35.980 1.00 66.56 274 LEU A C 1
ATOM 2220 O O . LEU A 1 274 ? 12.180 -3.519 -34.778 1.00 66.56 274 LEU A O 1
ATOM 2224 N N . GLY A 1 275 ? 11.513 -3.138 -36.897 1.00 61.62 275 GLY A N 1
ATOM 2225 C CA . GLY A 1 275 ? 10.563 -2.062 -36.632 1.00 61.62 275 GLY A CA 1
ATOM 2226 C C . GLY A 1 275 ? 9.276 -2.524 -35.947 1.00 61.62 275 GLY A C 1
ATOM 2227 O O . GLY A 1 275 ? 8.729 -1.786 -35.129 1.00 61.62 275 GLY A O 1
ATOM 2228 N N . SER A 1 276 ? 8.812 -3.753 -36.209 1.00 73.50 276 SER A N 1
ATOM 2229 C CA . SER A 1 276 ? 7.565 -4.282 -35.628 1.00 73.50 276 SER A CA 1
ATOM 2230 C C . SER A 1 276 ? 7.585 -4.369 -34.098 1.00 73.50 276 SER A C 1
ATOM 2232 O O . SER A 1 276 ? 6.538 -4.265 -33.461 1.00 73.50 276 SER A O 1
ATOM 2234 N N . PHE A 1 277 ? 8.772 -4.482 -33.497 1.00 76.00 277 PHE A N 1
ATOM 2235 C CA . PHE A 1 277 ? 8.957 -4.422 -32.049 1.00 76.00 277 PHE A CA 1
ATOM 2236 C C . PHE A 1 277 ? 8.430 -3.111 -31.445 1.00 76.00 277 PHE A C 1
ATOM 2238 O O . PHE A 1 277 ? 7.738 -3.135 -30.428 1.00 76.00 277 PHE A O 1
ATOM 2245 N N . PHE A 1 278 ? 8.727 -1.972 -32.076 1.00 66.94 278 PHE A N 1
ATOM 2246 C CA . PHE A 1 278 ? 8.342 -0.659 -31.555 1.00 66.94 278 PHE A CA 1
ATOM 2247 C C . PHE A 1 278 ? 6.824 -0.468 -31.560 1.00 66.94 278 PHE A C 1
ATOM 2249 O O . PHE A 1 278 ? 6.274 0.077 -30.607 1.00 66.94 278 PHE A O 1
ATOM 2256 N N . TRP A 1 279 ? 6.143 -0.991 -32.583 1.00 71.25 279 TRP A N 1
ATOM 2257 C CA . TRP A 1 279 ? 4.683 -0.963 -32.670 1.00 71.25 279 TRP A CA 1
ATOM 2258 C C . TRP A 1 279 ? 4.011 -1.728 -31.529 1.00 71.25 279 TRP A C 1
ATOM 2260 O O . TRP A 1 279 ? 3.081 -1.210 -30.914 1.00 71.25 279 TRP A O 1
ATOM 2270 N N . GLY A 1 280 ? 4.506 -2.928 -31.208 1.00 73.06 280 GLY A N 1
ATOM 2271 C CA . GLY A 1 280 ? 3.996 -3.699 -30.072 1.00 73.06 280 GLY A CA 1
ATOM 2272 C C . GLY A 1 280 ? 4.261 -2.995 -28.742 1.00 73.06 280 GLY A C 1
ATOM 2273 O O . GLY A 1 280 ? 3.375 -2.895 -27.900 1.00 73.06 280 GLY A O 1
ATOM 2274 N N . TYR A 1 281 ? 5.465 -2.442 -28.586 1.00 71.56 281 TYR A N 1
ATOM 2275 C CA . TYR A 1 281 ? 5.892 -1.754 -27.370 1.00 71.56 281 TYR A CA 1
ATOM 2276 C C . TYR A 1 281 ? 5.034 -0.524 -27.041 1.00 71.56 281 TYR A C 1
ATOM 2278 O O . TYR A 1 281 ? 4.574 -0.391 -25.904 1.00 71.56 281 TYR A O 1
ATOM 2286 N N . CYS A 1 282 ? 4.762 0.336 -28.032 1.00 67.19 282 CYS A N 1
ATOM 2287 C CA . CYS A 1 282 ? 3.958 1.549 -27.855 1.00 67.19 282 CYS A CA 1
ATOM 2288 C C . CYS A 1 282 ? 2.546 1.262 -27.327 1.00 67.19 282 CYS A C 1
ATOM 2290 O O . CYS A 1 282 ? 2.067 1.992 -26.462 1.00 67.19 282 CYS A O 1
ATOM 2292 N N . PHE A 1 283 ? 1.895 0.195 -27.802 1.00 72.00 283 PHE A N 1
ATOM 2293 C CA . PHE A 1 283 ? 0.519 -0.131 -27.411 1.00 72.00 283 PHE A CA 1
ATOM 2294 C C . PHE A 1 283 ? 0.395 -0.434 -25.910 1.00 72.00 283 PHE A C 1
ATOM 2296 O O . PHE A 1 283 ? -0.561 -0.045 -25.244 1.00 72.00 283 PHE A O 1
ATOM 2303 N N . THR A 1 284 ? 1.400 -1.109 -25.360 1.00 75.25 284 THR A N 1
ATOM 2304 C CA . THR A 1 284 ? 1.377 -1.627 -23.987 1.00 75.25 284 THR A CA 1
ATOM 2305 C C . THR A 1 284 ? 1.994 -0.727 -22.935 1.00 75.25 284 THR A C 1
ATOM 2307 O O . THR A 1 284 ? 1.773 -0.986 -21.758 1.00 75.25 284 THR A O 1
ATOM 2310 N N . GLN A 1 285 ? 2.729 0.325 -23.302 1.00 67.69 285 GLN A N 1
ATOM 2311 C CA . GLN A 1 285 ? 3.288 1.236 -22.295 1.00 67.69 285 GLN A CA 1
ATOM 2312 C C . GLN A 1 285 ? 2.195 1.942 -21.480 1.00 67.69 285 GLN A C 1
ATOM 2314 O O . GLN A 1 285 ? 2.295 2.011 -20.259 1.00 67.69 285 GLN A O 1
ATOM 2319 N N . VAL A 1 286 ? 1.136 2.417 -22.143 1.00 68.06 286 VAL A N 1
ATOM 2320 C CA . VAL A 1 286 ? 0.028 3.129 -21.482 1.00 68.06 286 VAL A CA 1
ATOM 2321 C C . VAL A 1 286 ? -0.830 2.162 -20.664 1.00 68.06 286 VAL A C 1
ATOM 2323 O O . VAL A 1 286 ? -1.094 2.395 -19.486 1.00 68.06 286 VAL A O 1
ATOM 2326 N N . LEU A 1 287 ? -1.218 1.035 -21.268 1.00 69.44 287 LEU A N 1
ATOM 2327 C CA . LEU A 1 287 ? -2.034 0.020 -20.599 1.00 69.44 287 LEU A CA 1
ATOM 2328 C C . LEU A 1 287 ? -1.282 -0.636 -19.430 1.00 69.44 287 LEU A C 1
ATOM 2330 O O . LEU A 1 287 ? -1.873 -0.970 -18.407 1.00 69.44 287 LEU A O 1
ATOM 2334 N N . GLY A 1 288 ? 0.033 -0.796 -19.578 1.00 67.50 288 GLY A N 1
ATOM 2335 C CA . GLY A 1 288 ? 0.906 -1.420 -18.597 1.00 67.50 288 GLY A CA 1
ATOM 2336 C C . GLY A 1 288 ? 0.976 -0.661 -17.277 1.00 67.50 288 GLY A C 1
ATOM 2337 O O . GLY A 1 288 ? 0.912 -1.298 -16.230 1.00 67.50 288 GLY A O 1
ATOM 2338 N N . GLY A 1 289 ? 1.037 0.675 -17.313 1.00 63.19 289 GLY A N 1
ATOM 2339 C CA . GLY A 1 289 ? 0.990 1.499 -16.099 1.00 63.19 289 GLY A CA 1
ATOM 2340 C C . GLY A 1 289 ? -0.315 1.299 -15.329 1.00 63.19 289 GLY A C 1
ATOM 2341 O O . GLY A 1 289 ? -0.298 0.916 -14.164 1.00 63.19 289 GLY A O 1
ATOM 2342 N N . TYR A 1 290 ? -1.448 1.408 -16.027 1.00 65.81 290 TYR A N 1
ATOM 2343 C CA . TYR A 1 290 ? -2.774 1.220 -15.431 1.00 65.81 290 TYR A CA 1
ATOM 2344 C C . TYR A 1 290 ? -2.964 -0.166 -14.790 1.00 65.81 290 TYR A C 1
ATOM 2346 O O . TYR A 1 290 ? -3.493 -0.287 -13.683 1.00 65.81 290 TYR A O 1
ATOM 2354 N N . VAL A 1 291 ? -2.525 -1.228 -15.474 1.00 70.38 291 VAL A N 1
ATOM 2355 C CA . VAL A 1 291 ? -2.618 -2.603 -14.957 1.00 70.38 291 VAL A CA 1
ATOM 2356 C C . VAL A 1 291 ? -1.658 -2.818 -13.783 1.00 70.38 291 VAL A C 1
ATOM 2358 O O . VAL A 1 291 ? -2.029 -3.482 -12.814 1.00 70.38 291 VAL A O 1
ATOM 2361 N N . SER A 1 292 ? -0.456 -2.238 -13.840 1.00 66.75 292 SER A N 1
ATOM 2362 C CA . SER A 1 292 ? 0.535 -2.298 -12.760 1.00 66.75 292 SER A CA 1
ATOM 2363 C C . SER A 1 292 ? 0.007 -1.689 -11.463 1.00 66.75 292 SER A C 1
ATOM 2365 O O . SER A 1 292 ? 0.205 -2.271 -10.397 1.00 66.75 292 SER A O 1
ATOM 2367 N N . ASP A 1 293 ? -0.715 -0.575 -11.554 1.00 64.12 293 ASP A N 1
ATOM 2368 C CA . ASP A 1 293 ? -1.237 0.119 -10.377 1.00 64.12 293 ASP A CA 1
ATOM 2369 C C . ASP A 1 293 ? -2.432 -0.610 -9.739 1.00 64.12 293 ASP A C 1
ATOM 2371 O O . ASP A 1 293 ? -2.589 -0.577 -8.521 1.00 64.12 293 ASP A O 1
ATOM 2375 N N . ARG A 1 294 ? -3.252 -1.328 -10.525 1.00 69.00 294 ARG A N 1
ATOM 2376 C CA . ARG A 1 294 ? -4.408 -2.089 -10.001 1.00 69.00 294 ARG A CA 1
ATOM 2377 C C . ARG A 1 294 ? -4.081 -3.502 -9.527 1.00 69.00 294 ARG A C 1
ATOM 2379 O O . ARG A 1 294 ? -4.624 -3.954 -8.525 1.00 69.00 294 ARG A O 1
ATOM 2386 N N . VAL A 1 295 ? -3.255 -4.231 -10.276 1.00 71.38 295 VAL A N 1
ATOM 2387 C CA . VAL A 1 295 ? -2.953 -5.654 -10.014 1.00 71.38 295 VAL A CA 1
ATOM 2388 C C . VAL A 1 295 ? -1.706 -5.810 -9.131 1.00 71.38 295 VAL A C 1
ATOM 2390 O O . VAL A 1 295 ? -1.485 -6.871 -8.539 1.00 71.38 295 VAL A O 1
ATOM 2393 N N . GLY A 1 296 ? -0.919 -4.737 -9.003 1.00 62.47 296 GLY A N 1
ATOM 2394 C CA . GLY A 1 296 ? 0.354 -4.690 -8.297 1.00 62.47 296 GLY A CA 1
ATOM 2395 C C . GLY A 1 296 ? 1.526 -4.975 -9.237 1.00 62.47 296 GLY A C 1
ATOM 2396 O O . GLY A 1 296 ? 1.576 -6.022 -9.892 1.00 62.47 296 GLY A O 1
ATOM 2397 N N . GLY A 1 297 ? 2.502 -4.062 -9.270 1.00 69.19 297 GLY A N 1
ATOM 2398 C CA . GLY A 1 297 ? 3.640 -4.120 -10.193 1.00 69.19 297 GLY A CA 1
ATOM 2399 C C . GLY A 1 297 ? 4.477 -5.397 -10.091 1.00 69.19 297 GLY A C 1
ATOM 2400 O O . GLY A 1 297 ? 5.020 -5.844 -11.097 1.00 69.19 297 GLY A O 1
ATOM 2401 N N . GLU A 1 298 ? 4.518 -6.047 -8.922 1.00 78.12 298 GLU A N 1
ATOM 2402 C CA . GLU A 1 298 ? 5.282 -7.285 -8.698 1.00 78.12 298 GLU A CA 1
ATOM 2403 C C . GLU A 1 298 ? 4.765 -8.429 -9.588 1.00 78.12 298 GLU A C 1
ATOM 2405 O O . GLU A 1 298 ? 5.535 -9.096 -10.283 1.00 78.12 298 GLU A O 1
ATOM 2410 N N . LYS A 1 299 ? 3.440 -8.624 -9.616 1.00 81.19 299 LYS A N 1
ATOM 2411 C CA . LYS A 1 299 ? 2.789 -9.693 -10.390 1.00 81.19 299 LYS A CA 1
ATOM 2412 C C . LYS A 1 299 ? 2.890 -9.429 -11.886 1.00 81.19 299 LYS A C 1
ATOM 2414 O O . LYS A 1 299 ? 3.148 -10.340 -12.669 1.00 81.19 299 LYS A O 1
ATOM 2419 N N . VAL A 1 300 ? 2.702 -8.171 -12.273 1.00 82.94 300 VAL A N 1
ATOM 2420 C CA . VAL A 1 300 ? 2.731 -7.734 -13.669 1.00 82.94 300 VAL A CA 1
ATOM 2421 C C . VAL A 1 300 ? 4.144 -7.851 -14.254 1.00 82.94 300 VAL A C 1
ATOM 2423 O O . VAL A 1 300 ? 4.320 -8.349 -15.372 1.00 82.94 300 VAL A O 1
ATOM 2426 N N . LEU A 1 301 ? 5.170 -7.484 -13.482 1.00 82.50 301 LEU A N 1
ATOM 2427 C CA . LEU A 1 301 ? 6.569 -7.649 -13.871 1.00 82.50 301 LEU A CA 1
ATOM 2428 C C . LEU A 1 301 ? 6.938 -9.130 -14.035 1.00 82.50 301 LEU A C 1
ATOM 2430 O O . LEU A 1 301 ? 7.581 -9.497 -15.016 1.00 82.50 301 LEU A O 1
ATOM 2434 N N . LEU A 1 302 ? 6.495 -9.996 -13.119 1.00 84.81 302 LEU A N 1
ATOM 2435 C CA . LEU A 1 302 ? 6.757 -11.434 -13.203 1.00 84.81 302 LEU A CA 1
ATOM 2436 C C . LEU A 1 302 ? 6.060 -12.080 -14.412 1.00 84.81 302 LEU A C 1
ATOM 2438 O O . LEU A 1 302 ? 6.681 -12.855 -15.140 1.00 84.81 302 LEU A O 1
ATOM 2442 N N . LEU A 1 303 ? 4.787 -11.744 -14.649 1.00 86.38 303 LEU A N 1
ATOM 2443 C CA . LEU A 1 303 ? 4.011 -12.275 -15.772 1.00 86.38 303 LEU A CA 1
ATOM 2444 C C . LEU A 1 303 ? 4.606 -11.843 -17.113 1.00 86.38 303 LEU A C 1
ATOM 2446 O O . LEU A 1 303 ? 4.785 -12.675 -18.003 1.00 86.38 303 LEU A O 1
ATOM 2450 N N . SER A 1 304 ? 4.951 -10.559 -17.248 1.00 86.44 304 SER A N 1
ATOM 2451 C CA . SER A 1 304 ? 5.627 -10.064 -18.447 1.00 86.44 304 SER A CA 1
ATOM 2452 C C . SER A 1 304 ? 6.967 -10.777 -18.647 1.00 86.44 304 SER A C 1
ATOM 2454 O O . SER A 1 304 ? 7.230 -11.238 -19.760 1.00 86.44 304 SER A O 1
ATOM 2456 N N . ALA A 1 305 ? 7.755 -10.969 -17.578 1.00 85.50 305 ALA A N 1
ATOM 2457 C CA . ALA A 1 305 ? 9.049 -11.652 -17.624 1.00 85.50 305 ALA A CA 1
ATOM 2458 C C . ALA A 1 305 ? 8.971 -13.084 -18.122 1.00 85.50 305 ALA A C 1
ATOM 2460 O O . ALA A 1 305 ? 9.706 -13.476 -19.035 1.00 85.50 305 ALA A O 1
ATOM 2461 N N . ALA A 1 306 ? 8.039 -13.845 -17.561 1.00 88.25 306 ALA A N 1
ATOM 2462 C CA . ALA A 1 306 ? 7.771 -15.199 -18.001 1.00 88.25 306 ALA A CA 1
ATOM 2463 C C . ALA A 1 306 ? 7.302 -15.221 -19.464 1.00 88.25 306 ALA A C 1
ATOM 2465 O O . ALA A 1 306 ? 7.805 -16.015 -20.261 1.00 88.25 306 ALA A O 1
ATOM 2466 N N . ALA A 1 307 ? 6.393 -14.319 -19.842 1.00 88.19 307 ALA A N 1
ATOM 2467 C CA . ALA A 1 307 ? 5.815 -14.287 -21.178 1.00 88.19 307 ALA A CA 1
ATOM 2468 C C . ALA A 1 307 ? 6.839 -13.907 -22.262 1.00 88.19 307 ALA A C 1
ATOM 2470 O O . ALA A 1 307 ? 6.940 -14.604 -23.276 1.00 88.19 307 ALA A O 1
ATOM 2471 N N . TRP A 1 308 ? 7.637 -12.843 -22.079 1.00 87.19 308 TRP A N 1
ATOM 2472 C CA . TRP A 1 308 ? 8.667 -12.489 -23.066 1.00 87.19 308 TRP A CA 1
ATOM 2473 C C . TRP A 1 308 ? 9.793 -13.529 -23.088 1.00 87.19 308 TRP A C 1
ATOM 2475 O O . TRP A 1 308 ? 10.365 -13.783 -24.152 1.00 87.19 308 TRP A O 1
ATOM 2485 N N . GLY A 1 309 ? 10.113 -14.144 -21.942 1.00 86.19 309 GLY A N 1
ATOM 2486 C CA . GLY A 1 309 ? 11.089 -15.229 -21.844 1.00 86.19 309 GLY A CA 1
ATOM 2487 C C . GLY A 1 309 ? 10.652 -16.447 -22.656 1.00 86.19 309 GLY A C 1
ATOM 2488 O O . GLY A 1 309 ? 11.403 -16.923 -23.509 1.00 86.19 309 GLY A O 1
ATOM 2489 N N . ALA A 1 310 ? 9.402 -16.881 -22.476 1.00 88.25 310 ALA A N 1
ATOM 2490 C CA . ALA A 1 310 ? 8.794 -17.958 -23.251 1.00 88.25 310 ALA A CA 1
ATOM 2491 C C . ALA A 1 310 ? 8.758 -17.628 -24.752 1.00 88.25 310 ALA A C 1
ATOM 2493 O O . ALA A 1 310 ? 9.162 -18.449 -25.574 1.00 88.25 310 ALA A O 1
ATOM 2494 N N . MET A 1 311 ? 8.367 -16.403 -25.118 1.00 86.88 311 MET A N 1
ATOM 2495 C CA . MET A 1 311 ? 8.354 -15.959 -26.515 1.00 86.88 311 MET A CA 1
ATOM 2496 C C . MET A 1 311 ? 9.755 -15.987 -27.139 1.00 86.88 311 MET A C 1
ATOM 2498 O O . MET A 1 311 ? 9.931 -16.448 -28.267 1.00 86.88 311 MET A O 1
ATOM 2502 N N . THR A 1 312 ? 10.777 -15.561 -26.392 1.00 83.75 312 THR A N 1
ATOM 2503 C CA . THR A 1 312 ? 12.178 -15.606 -26.839 1.00 83.75 312 THR A CA 1
ATOM 2504 C C . THR A 1 312 ? 12.638 -17.048 -27.066 1.00 83.75 312 THR A C 1
ATOM 2506 O O . THR A 1 312 ? 13.256 -17.337 -28.090 1.00 83.75 312 THR A O 1
ATOM 2509 N N . ALA A 1 313 ? 12.284 -17.971 -26.166 1.00 85.38 313 ALA A N 1
ATOM 2510 C CA . ALA A 1 313 ? 12.594 -19.394 -26.306 1.00 85.38 313 ALA A CA 1
ATOM 2511 C C . ALA A 1 313 ? 11.853 -20.057 -27.482 1.00 85.38 313 ALA A C 1
ATOM 2513 O O . ALA A 1 313 ? 12.402 -20.940 -28.140 1.00 85.38 313 ALA A O 1
ATOM 2514 N N . PHE A 1 314 ? 10.629 -19.614 -27.780 1.00 85.12 314 PHE A N 1
ATOM 2515 C CA . PHE A 1 314 ? 9.798 -20.159 -28.856 1.00 85.12 314 PHE A CA 1
ATOM 2516 C C . PHE A 1 314 ? 10.114 -19.564 -30.241 1.00 85.12 314 PHE A C 1
ATOM 2518 O O . PHE A 1 314 ? 9.816 -20.167 -31.273 1.00 85.12 314 PHE A O 1
ATOM 2525 N N . THR A 1 315 ? 10.782 -18.409 -30.287 1.00 82.94 315 THR A N 1
ATOM 2526 C CA . THR A 1 315 ? 11.134 -17.690 -31.526 1.00 82.94 315 THR A CA 1
ATOM 2527 C C . THR A 1 315 ? 11.889 -18.555 -32.562 1.00 82.94 315 THR A C 1
ATOM 2529 O O . THR A 1 315 ? 11.513 -18.529 -33.735 1.00 82.94 315 THR A O 1
ATOM 2532 N N . PRO A 1 316 ? 12.897 -19.379 -32.199 1.00 80.12 316 PRO A N 1
ATOM 2533 C CA . PRO A 1 316 ? 13.578 -20.260 -33.155 1.00 80.12 316 PRO A CA 1
ATOM 2534 C C . PRO A 1 316 ? 12.680 -21.362 -33.737 1.00 80.12 316 PRO A C 1
ATOM 2536 O O . PRO A 1 316 ? 12.912 -21.817 -34.855 1.00 80.12 316 PRO A O 1
ATOM 2539 N N . VAL A 1 317 ? 11.664 -21.799 -32.987 1.00 82.44 317 VAL A N 1
ATOM 2540 C CA . VAL A 1 317 ? 10.700 -22.823 -33.418 1.00 82.44 317 VAL A CA 1
ATOM 2541 C C . VAL A 1 317 ? 9.692 -22.218 -34.400 1.00 82.44 317 VAL A C 1
ATOM 2543 O O . VAL A 1 317 ? 9.444 -22.799 -35.457 1.00 82.44 317 VAL A O 1
ATOM 2546 N N . LEU A 1 318 ? 9.209 -20.999 -34.129 1.00 75.25 318 LEU A N 1
ATOM 2547 C CA . LEU A 1 318 ? 8.361 -20.225 -35.051 1.00 75.25 318 LEU A CA 1
ATOM 2548 C C . LEU A 1 318 ? 9.032 -19.951 -36.404 1.00 75.25 318 LEU A C 1
ATOM 2550 O O . LEU A 1 318 ? 8.363 -19.918 -37.437 1.00 75.25 318 LEU A O 1
ATOM 2554 N N . ALA A 1 319 ? 10.357 -19.793 -36.415 1.00 72.31 319 ALA A N 1
ATOM 2555 C CA . ALA A 1 319 ? 11.120 -19.619 -37.647 1.00 72.31 319 ALA A CA 1
ATOM 2556 C C . ALA A 1 319 ? 11.150 -20.886 -38.529 1.00 72.31 319 ALA A C 1
ATOM 2558 O O . ALA A 1 319 ? 11.399 -20.777 -39.726 1.00 72.31 319 ALA A O 1
ATOM 2559 N N . ARG A 1 320 ? 10.907 -22.078 -37.959 1.00 72.88 320 ARG A N 1
ATOM 2560 C CA . ARG A 1 320 ? 10.947 -23.370 -38.674 1.00 72.88 320 ARG A CA 1
ATOM 2561 C C . ARG A 1 320 ? 9.569 -23.909 -39.060 1.00 72.88 320 ARG A C 1
ATOM 2563 O O . ARG A 1 320 ? 9.476 -24.659 -40.022 1.00 72.88 320 ARG A O 1
ATOM 2570 N N . LEU A 1 321 ? 8.523 -23.560 -38.308 1.00 69.62 321 LEU A N 1
ATOM 2571 C CA . LEU A 1 321 ? 7.166 -24.089 -38.509 1.00 69.62 321 LEU A CA 1
ATOM 2572 C C . LEU A 1 321 ? 6.354 -23.338 -39.574 1.00 69.62 321 LEU A C 1
ATOM 2574 O O . LEU A 1 321 ? 5.411 -23.899 -40.124 1.00 69.62 321 LEU A O 1
ATOM 2578 N N . CYS A 1 322 ? 6.684 -22.077 -39.863 1.00 67.25 322 CYS A N 1
ATOM 2579 C CA . CYS A 1 322 ? 5.912 -21.259 -40.796 1.00 67.25 322 CYS A CA 1
ATOM 2580 C C . CYS A 1 322 ? 6.530 -21.238 -42.200 1.00 67.25 322 CYS A C 1
ATOM 2582 O O . CYS A 1 322 ? 7.691 -20.874 -42.368 1.00 67.25 322 CYS A O 1
ATOM 2584 N N . SER A 1 323 ? 5.708 -21.503 -43.222 1.00 68.25 323 SER A N 1
ATOM 2585 C CA . SER A 1 323 ? 6.079 -21.436 -44.647 1.00 68.25 323 SER A CA 1
ATOM 2586 C C . SER A 1 323 ? 6.506 -20.036 -45.121 1.00 68.25 323 SER A C 1
ATOM 2588 O O . SER A 1 323 ? 7.072 -19.901 -46.200 1.00 68.25 323 SER A O 1
ATOM 2590 N N . GLN A 1 324 ? 6.235 -18.996 -44.321 1.00 77.75 324 GLN A N 1
ATOM 2591 C CA . GLN A 1 324 ? 6.645 -17.604 -44.538 1.00 77.75 324 GLN A CA 1
ATOM 2592 C C . GLN A 1 324 ? 7.427 -17.097 -43.307 1.00 77.75 324 GLN A C 1
ATOM 2594 O O . GLN A 1 324 ? 6.827 -16.509 -42.399 1.00 77.75 324 GLN A O 1
ATOM 2599 N N . PRO A 1 325 ? 8.760 -17.306 -43.250 1.00 75.81 325 PRO A N 1
ATOM 2600 C CA . PRO A 1 325 ? 9.595 -16.953 -42.095 1.00 75.81 325 PRO A CA 1
ATOM 2601 C C . PRO A 1 325 ? 9.554 -15.466 -41.731 1.00 75.81 325 PRO A C 1
ATOM 2603 O O . PRO A 1 325 ? 9.768 -15.097 -40.583 1.00 75.81 325 PRO A O 1
ATOM 2606 N N . ILE A 1 326 ? 9.263 -14.591 -42.696 1.00 80.44 326 ILE A N 1
ATOM 2607 C CA . ILE A 1 326 ? 9.206 -13.150 -42.453 1.00 80.44 326 ILE A CA 1
ATOM 2608 C C . ILE A 1 326 ? 7.985 -12.735 -41.630 1.00 80.44 326 ILE A C 1
ATOM 2610 O O . ILE A 1 326 ? 8.104 -11.930 -40.707 1.00 80.44 326 ILE A O 1
ATOM 2614 N N . VAL A 1 327 ? 6.817 -13.316 -41.911 1.00 82.44 327 VAL A N 1
ATOM 2615 C CA . VAL A 1 327 ? 5.572 -13.006 -41.198 1.00 82.44 327 VAL A CA 1
ATOM 2616 C C . VAL A 1 327 ? 5.643 -13.538 -39.772 1.00 82.44 327 VAL A C 1
ATOM 2618 O O . VAL A 1 327 ? 5.351 -12.799 -38.832 1.00 82.44 327 VAL A O 1
ATOM 2621 N N . SER A 1 328 ? 6.107 -14.781 -39.590 1.00 82.31 328 SER A N 1
ATOM 2622 C CA . SER A 1 328 ? 6.245 -15.374 -38.255 1.00 82.31 328 SER A CA 1
ATOM 2623 C C . SER A 1 328 ? 7.239 -14.599 -37.395 1.00 82.31 328 SER A C 1
ATOM 2625 O O . SER A 1 328 ? 6.972 -14.332 -36.223 1.00 82.31 328 SER A O 1
ATOM 2627 N N . MET A 1 329 ? 8.345 -14.148 -37.989 1.00 83.75 329 MET A N 1
ATOM 2628 C CA . MET A 1 329 ? 9.343 -13.359 -37.282 1.00 83.75 329 MET A CA 1
ATOM 2629 C C . MET A 1 329 ? 8.877 -11.938 -36.968 1.00 83.75 329 MET A C 1
ATOM 2631 O O . MET A 1 329 ? 9.173 -11.426 -35.887 1.00 83.75 329 MET A O 1
ATOM 2635 N N . THR A 1 330 ? 8.118 -11.312 -37.867 1.00 84.56 330 THR A N 1
ATOM 2636 C CA . THR A 1 330 ? 7.517 -9.991 -37.633 1.00 84.56 330 THR A CA 1
ATOM 2637 C C . THR A 1 330 ? 6.501 -10.054 -36.493 1.00 84.56 330 THR A C 1
ATOM 2639 O O . THR A 1 330 ? 6.538 -9.201 -35.604 1.00 84.56 330 THR A O 1
ATOM 2642 N N . LEU A 1 331 ? 5.651 -11.089 -36.477 1.00 86.75 331 LEU A N 1
ATOM 2643 C CA . LEU A 1 331 ? 4.648 -11.329 -35.436 1.00 86.75 331 LEU A CA 1
ATOM 2644 C C . LEU A 1 331 ? 5.292 -11.635 -34.081 1.00 86.75 331 LEU A C 1
ATOM 2646 O O . LEU A 1 331 ? 4.933 -11.015 -33.083 1.00 86.75 331 LEU A O 1
ATOM 2650 N N . ALA A 1 332 ? 6.283 -12.530 -34.042 1.00 86.19 332 ALA A N 1
ATOM 2651 C CA . ALA A 1 332 ? 7.027 -12.831 -32.820 1.00 86.19 332 ALA A CA 1
ATOM 2652 C C . ALA A 1 332 ? 7.647 -11.560 -32.223 1.00 86.19 332 ALA A C 1
ATOM 2654 O O . ALA A 1 332 ? 7.622 -11.357 -31.011 1.00 86.19 332 ALA A O 1
ATOM 2655 N N . ARG A 1 333 ? 8.148 -10.653 -33.071 1.00 84.12 333 ARG A N 1
ATOM 2656 C CA . ARG A 1 333 ? 8.710 -9.375 -32.622 1.00 84.12 333 ARG A CA 1
ATOM 2657 C C . ARG A 1 333 ? 7.702 -8.357 -32.158 1.00 84.12 333 ARG A C 1
ATOM 2659 O O . ARG A 1 333 ? 7.971 -7.687 -31.162 1.00 84.12 333 ARG A O 1
ATOM 2666 N N . PHE A 1 334 ? 6.560 -8.283 -32.819 1.00 86.50 334 PHE A N 1
ATOM 2667 C CA . PHE A 1 334 ? 5.449 -7.480 -32.342 1.00 86.50 334 PHE A CA 1
ATOM 2668 C C . PHE A 1 334 ? 4.994 -7.952 -30.950 1.00 86.50 334 PHE A C 1
ATOM 2670 O O . PHE A 1 334 ? 4.904 -7.145 -30.028 1.00 86.50 334 PHE A O 1
ATOM 2677 N N . LEU A 1 335 ? 4.827 -9.266 -30.758 1.00 88.19 335 LEU A N 1
ATOM 2678 C CA . LEU A 1 335 ? 4.464 -9.860 -29.467 1.00 88.19 335 LEU A CA 1
ATOM 2679 C C . LEU A 1 335 ? 5.539 -9.640 -28.396 1.00 88.19 335 LEU A C 1
ATOM 2681 O O . LEU A 1 335 ? 5.211 -9.313 -27.261 1.00 88.19 335 LEU A O 1
ATOM 2685 N N . MET A 1 336 ? 6.827 -9.754 -28.736 1.00 84.69 336 MET A N 1
ATOM 2686 C CA . MET A 1 336 ? 7.907 -9.401 -27.806 1.00 84.69 336 MET A CA 1
ATOM 2687 C C . MET A 1 336 ? 7.850 -7.926 -27.391 1.00 84.69 336 MET A C 1
ATOM 2689 O O . MET A 1 336 ? 8.068 -7.626 -26.222 1.00 84.69 336 MET A O 1
ATOM 2693 N N . GLY A 1 337 ? 7.551 -7.014 -28.322 1.00 81.38 337 GLY A N 1
ATOM 2694 C CA . GLY A 1 337 ? 7.342 -5.596 -28.017 1.00 81.38 337 GLY A CA 1
ATOM 2695 C C . GLY A 1 337 ? 6.199 -5.391 -27.028 1.00 81.38 337 GLY A C 1
ATOM 2696 O O . GLY A 1 337 ? 6.390 -4.742 -26.002 1.00 81.38 337 GLY A O 1
ATOM 2697 N N . LEU A 1 338 ? 5.060 -6.028 -27.301 1.00 86.12 338 LEU A N 1
ATOM 2698 C CA . LEU A 1 338 ? 3.848 -5.989 -26.481 1.00 86.12 338 LEU A CA 1
ATOM 2699 C C . LEU A 1 338 ? 4.115 -6.488 -25.049 1.00 86.12 338 LEU A C 1
ATOM 2701 O O . LEU A 1 338 ? 3.792 -5.831 -24.065 1.00 86.12 338 LEU A O 1
ATOM 2705 N N . LEU A 1 339 ? 4.788 -7.628 -24.908 1.00 86.88 339 LEU A N 1
ATOM 2706 C CA . LEU A 1 339 ? 5.086 -8.204 -23.594 1.00 86.88 339 LEU A CA 1
ATOM 2707 C C . LEU A 1 339 ? 6.125 -7.389 -22.808 1.00 86.88 339 LEU A C 1
ATOM 2709 O O . LEU A 1 339 ? 6.071 -7.342 -21.583 1.00 86.88 339 LEU A O 1
ATOM 2713 N N . GLN A 1 340 ? 7.058 -6.720 -23.491 1.00 82.69 340 GLN A N 1
ATOM 2714 C CA . GLN A 1 340 ? 8.077 -5.885 -22.848 1.00 82.69 340 GLN A CA 1
ATOM 2715 C C . GLN A 1 340 ? 7.607 -4.458 -22.532 1.00 82.69 340 GLN A C 1
ATOM 2717 O O . GLN A 1 340 ? 8.258 -3.778 -21.738 1.00 82.69 340 GLN A O 1
ATOM 2722 N N . GLY A 1 341 ? 6.511 -3.983 -23.135 1.00 74.25 341 GLY A N 1
ATOM 2723 C CA . GLY A 1 341 ? 5.991 -2.624 -22.933 1.00 74.25 341 GLY A CA 1
ATOM 2724 C C . GLY A 1 341 ? 5.594 -2.307 -21.497 1.00 74.25 341 GLY A C 1
ATOM 2725 O O . GLY A 1 341 ? 5.680 -1.158 -21.075 1.00 74.25 341 GLY A O 1
ATOM 2726 N N . VAL A 1 342 ? 5.238 -3.336 -20.731 1.00 80.31 342 VAL A N 1
ATOM 2727 C CA . VAL A 1 342 ? 4.767 -3.209 -19.350 1.00 80.31 342 VAL A CA 1
ATOM 2728 C C . VAL A 1 342 ? 5.917 -3.135 -18.331 1.00 80.31 342 VAL A C 1
ATOM 2730 O O . VAL A 1 342 ? 5.732 -2.655 -17.217 1.00 80.31 342 VAL A O 1
ATOM 2733 N N . HIS A 1 343 ? 7.134 -3.533 -18.719 1.00 79.44 343 HIS A N 1
ATOM 2734 C CA . HIS A 1 343 ? 8.272 -3.650 -17.803 1.00 79.44 343 HIS A CA 1
ATOM 2735 C C . HIS A 1 343 ? 8.668 -2.318 -17.147 1.00 79.44 343 HIS A C 1
ATOM 2737 O O . HIS A 1 343 ? 8.811 -2.264 -15.932 1.00 79.44 343 HIS A O 1
ATOM 2743 N N . TYR A 1 344 ? 8.832 -1.243 -17.928 1.00 73.31 344 TYR A N 1
ATOM 2744 C CA . TYR A 1 344 ? 9.248 0.062 -17.392 1.00 73.31 344 TYR A CA 1
ATOM 2745 C C . TYR A 1 344 ? 8.177 0.732 -16.516 1.00 73.31 344 TYR A C 1
ATOM 2747 O O . TYR A 1 344 ? 8.537 1.199 -15.439 1.00 73.31 344 TYR A O 1
ATOM 2755 N N . PRO A 1 345 ? 6.880 0.746 -16.896 1.00 66.88 345 PRO A N 1
ATOM 2756 C CA . PRO A 1 345 ? 5.823 1.209 -15.996 1.00 66.88 345 PRO A CA 1
ATOM 2757 C C . PRO A 1 345 ? 5.786 0.446 -14.664 1.00 66.88 345 PRO A C 1
ATOM 2759 O O . PRO A 1 345 ? 5.699 1.061 -13.603 1.00 66.88 345 PRO A O 1
ATOM 2762 N N . SER A 1 346 ? 5.918 -0.886 -14.696 1.00 71.19 346 SER A N 1
ATOM 2763 C CA . SER A 1 346 ? 5.954 -1.694 -13.471 1.00 71.19 346 SER A CA 1
ATOM 2764 C C . SER A 1 346 ? 7.223 -1.492 -12.648 1.00 71.19 346 SER A C 1
ATOM 2766 O O . SER A 1 346 ? 7.147 -1.470 -11.424 1.00 71.19 346 SER A O 1
ATOM 2768 N N . LEU A 1 347 ? 8.376 -1.298 -13.294 1.00 71.81 347 LEU A N 1
ATOM 2769 C CA . LEU A 1 347 ? 9.634 -0.943 -12.638 1.00 71.81 347 LEU A CA 1
ATOM 2770 C C . LEU A 1 347 ? 9.504 0.388 -11.880 1.00 71.81 347 LEU A C 1
ATOM 2772 O O . LEU A 1 347 ? 9.852 0.442 -10.705 1.00 71.81 347 LEU A O 1
ATOM 2776 N N . ALA A 1 348 ? 8.950 1.425 -12.514 1.00 64.06 348 ALA A N 1
ATOM 2777 C CA . ALA A 1 348 ? 8.747 2.736 -11.894 1.00 64.06 348 ALA A CA 1
ATOM 2778 C C . ALA A 1 348 ? 7.770 2.672 -10.703 1.00 64.06 348 ALA A C 1
ATOM 2780 O O . ALA A 1 348 ? 8.066 3.190 -9.625 1.00 64.06 348 ALA A O 1
ATOM 2781 N N . SER A 1 349 ? 6.645 1.963 -10.866 1.00 63.25 349 SER A N 1
ATOM 2782 C CA . SER A 1 349 ? 5.651 1.732 -9.803 1.00 63.25 349 SER A CA 1
ATOM 2783 C C . SER A 1 349 ? 6.250 0.962 -8.609 1.00 63.25 349 SER A C 1
ATOM 2785 O O . SER A 1 349 ? 5.998 1.288 -7.451 1.00 63.25 349 SER A O 1
ATOM 2787 N N . LEU A 1 350 ? 7.126 -0.020 -8.856 1.00 64.56 350 LEU A N 1
ATOM 2788 C CA . LEU A 1 350 ? 7.813 -0.757 -7.789 1.00 64.56 350 LEU A CA 1
ATOM 2789 C C . LEU A 1 350 ? 8.908 0.056 -7.099 1.00 64.56 350 LEU A C 1
ATOM 2791 O O . LEU A 1 350 ? 9.048 -0.033 -5.879 1.00 64.56 350 LEU A O 1
ATOM 2795 N N . CYS A 1 351 ? 9.669 0.855 -7.847 1.00 61.16 351 CYS A N 1
ATOM 2796 C CA . CYS A 1 351 ? 10.670 1.750 -7.275 1.00 61.16 351 CYS A CA 1
ATOM 2797 C C . CYS A 1 351 ? 10.027 2.762 -6.320 1.00 61.16 351 CYS A C 1
ATOM 2799 O O . CYS A 1 351 ? 10.525 2.937 -5.209 1.00 61.16 351 CYS A O 1
ATOM 2801 N N . SER A 1 352 ? 8.893 3.361 -6.703 1.00 57.62 352 SER A N 1
ATOM 2802 C CA . SER A 1 352 ? 8.201 4.353 -5.869 1.00 57.62 352 SER A CA 1
ATOM 2803 C C . SER A 1 352 ? 7.606 3.760 -4.587 1.00 57.62 352 SER A C 1
ATOM 2805 O O . SER A 1 352 ? 7.600 4.424 -3.553 1.00 57.62 352 SER A O 1
ATOM 2807 N N . GLN A 1 353 ? 7.151 2.503 -4.622 1.00 58.31 353 GLN A N 1
ATOM 2808 C CA . GLN A 1 353 ? 6.517 1.846 -3.473 1.00 58.31 353 GLN A CA 1
ATOM 2809 C C . GLN A 1 353 ? 7.499 1.099 -2.559 1.00 58.31 353 GLN A C 1
ATOM 2811 O O . GLN A 1 353 ? 7.273 1.014 -1.352 1.00 58.31 353 GLN A O 1
ATOM 2816 N N . LYS A 1 354 ? 8.557 0.490 -3.114 1.00 61.12 354 LYS A N 1
ATOM 2817 C CA . LYS A 1 354 ? 9.410 -0.489 -2.405 1.00 61.12 354 LYS A CA 1
ATOM 2818 C C . LYS A 1 354 ? 10.859 -0.037 -2.221 1.00 61.12 354 LYS A C 1
ATOM 2820 O O . LYS A 1 354 ? 11.575 -0.642 -1.423 1.00 61.12 354 LYS A O 1
ATOM 2825 N N . VAL A 1 355 ? 11.304 0.997 -2.937 1.00 56.59 355 VAL A N 1
ATOM 2826 C CA . VAL A 1 355 ? 12.692 1.496 -2.929 1.00 56.59 355 VAL A CA 1
ATOM 2827 C C . VAL A 1 355 ? 12.698 2.977 -2.528 1.00 56.59 355 VAL A C 1
ATOM 2829 O O . VAL A 1 355 ? 13.175 3.843 -3.248 1.00 56.59 355 VAL A O 1
ATOM 2832 N N . ILE A 1 356 ? 12.142 3.278 -1.351 1.00 49.12 356 ILE A N 1
ATOM 2833 C CA . ILE A 1 356 ? 12.031 4.652 -0.819 1.00 49.12 356 ILE A CA 1
ATOM 2834 C C . ILE A 1 356 ? 13.392 5.178 -0.298 1.00 49.12 356 ILE A C 1
ATOM 2836 O O . ILE A 1 356 ? 13.605 6.385 -0.215 1.00 49.12 356 ILE A O 1
ATOM 2840 N N . GLU A 1 357 ? 14.347 4.287 0.006 1.00 46.50 357 GLU A N 1
ATOM 2841 C CA . GLU A 1 357 ? 15.598 4.614 0.722 1.00 46.50 357 GLU A CA 1
ATOM 2842 C C . GLU A 1 357 ? 16.897 4.527 -0.114 1.00 46.50 357 GLU A C 1
ATOM 2844 O O . GLU A 1 357 ? 17.996 4.550 0.436 1.00 46.50 357 GLU A O 1
ATOM 2849 N N . SER A 1 358 ? 16.843 4.375 -1.439 1.00 43.66 358 SER A N 1
ATOM 2850 C CA . SER A 1 358 ? 18.050 4.251 -2.286 1.00 43.66 358 SER A CA 1
ATOM 2851 C C . SER A 1 358 ? 17.929 5.111 -3.542 1.00 43.66 358 SER A C 1
ATOM 2853 O O . SER A 1 358 ? 16.806 5.426 -3.924 1.00 43.66 358 SER A O 1
ATOM 2855 N N . PRO A 1 359 ? 19.041 5.530 -4.178 1.00 51.72 359 PRO A N 1
ATOM 2856 C CA . PRO A 1 359 ? 19.008 6.482 -5.284 1.00 51.72 359 PRO A CA 1
ATOM 2857 C C . PRO A 1 359 ? 18.267 5.909 -6.499 1.00 51.72 359 PRO A C 1
ATOM 2859 O O . PRO A 1 359 ? 18.855 5.253 -7.361 1.00 51.72 359 PRO A O 1
ATOM 2862 N N . ILE A 1 360 ? 16.957 6.170 -6.558 1.00 50.50 360 ILE A N 1
ATOM 2863 C CA . ILE A 1 360 ? 16.041 5.788 -7.643 1.00 50.50 360 ILE A CA 1
ATOM 2864 C C . ILE A 1 360 ? 16.633 6.231 -8.988 1.00 50.50 360 ILE A C 1
ATOM 2866 O O . ILE A 1 360 ? 16.654 5.466 -9.950 1.00 50.50 360 ILE A O 1
ATOM 2870 N N . ILE A 1 361 ? 17.237 7.424 -9.001 1.00 50.09 361 ILE A N 1
ATOM 2871 C CA . ILE A 1 361 ? 17.903 8.029 -10.157 1.00 50.09 361 ILE A CA 1
ATOM 2872 C C . ILE A 1 361 ? 19.085 7.174 -10.629 1.00 50.09 361 ILE A C 1
ATOM 2874 O O . ILE A 1 361 ? 19.244 6.952 -11.829 1.00 50.09 361 ILE A O 1
ATOM 2878 N N . THR A 1 362 ? 19.898 6.652 -9.710 1.00 47.41 362 THR A N 1
ATOM 2879 C CA . THR A 1 362 ? 21.046 5.799 -10.046 1.00 47.41 362 THR A CA 1
ATOM 2880 C C . THR A 1 362 ? 20.598 4.434 -10.588 1.00 47.41 362 THR A C 1
ATOM 2882 O O . THR A 1 362 ? 21.207 3.928 -11.531 1.00 47.41 362 THR A O 1
ATOM 2885 N N . LEU A 1 363 ? 19.503 3.861 -10.069 1.00 49.91 363 LEU A N 1
ATOM 2886 C CA . LEU A 1 363 ? 18.949 2.590 -10.556 1.00 49.91 363 LEU A CA 1
ATOM 2887 C C . LEU A 1 363 ? 18.325 2.726 -11.956 1.00 49.91 363 LEU A C 1
ATOM 2889 O O . LEU A 1 363 ? 18.604 1.910 -12.835 1.00 49.91 363 LEU A O 1
ATOM 2893 N N . GLU A 1 364 ? 17.535 3.775 -12.195 1.00 50.50 364 GLU A N 1
ATOM 2894 C CA . GLU A 1 364 ? 16.947 4.056 -13.512 1.00 50.50 364 GLU A CA 1
ATOM 2895 C C . GLU A 1 364 ? 17.995 4.462 -14.559 1.00 50.50 364 GLU A C 1
ATOM 2897 O O . GLU A 1 364 ? 17.877 4.087 -15.731 1.00 50.50 364 GLU A O 1
ATOM 2902 N N . SER A 1 365 ? 19.052 5.171 -14.145 1.00 50.34 365 SER A N 1
ATOM 2903 C CA . SER A 1 365 ? 20.191 5.518 -15.009 1.00 50.34 365 SER A CA 1
ATOM 2904 C C . SER A 1 365 ? 21.005 4.277 -15.396 1.00 50.34 365 SER A C 1
ATOM 2906 O O . SER A 1 365 ? 21.452 4.172 -16.541 1.00 50.34 365 SER A O 1
ATOM 2908 N N . LEU A 1 366 ? 21.149 3.299 -14.489 1.00 47.16 366 LEU A N 1
ATOM 2909 C CA . LEU A 1 366 ? 21.711 1.978 -14.808 1.00 47.16 366 LEU A CA 1
ATOM 2910 C C . LEU A 1 366 ? 20.807 1.191 -15.756 1.00 47.16 366 LEU A C 1
ATOM 2912 O O . LEU A 1 366 ? 21.293 0.536 -16.677 1.00 47.16 366 LEU A O 1
ATOM 2916 N N . GLY A 1 367 ? 19.495 1.283 -15.533 1.00 45.75 367 GLY A N 1
ATOM 2917 C CA . GLY A 1 367 ? 18.490 0.651 -16.366 1.00 45.75 367 GLY A CA 1
ATOM 2918 C C . GLY A 1 367 ? 18.473 1.206 -17.786 1.00 45.75 367 GLY A C 1
ATOM 2919 O O . GLY A 1 367 ? 18.377 0.434 -18.721 1.00 45.75 367 GLY A O 1
ATOM 2920 N N . SER A 1 368 ? 18.630 2.514 -17.991 1.00 45.28 368 SER A N 1
ATOM 2921 C CA . SER A 1 368 ? 18.467 3.141 -19.315 1.00 45.28 368 SER A CA 1
ATOM 2922 C C . SER A 1 368 ? 19.759 3.271 -20.131 1.00 45.28 368 SER A C 1
ATOM 2924 O O . SER A 1 368 ? 19.694 3.383 -21.358 1.00 45.28 368 SER A O 1
ATOM 2926 N N . GLY A 1 369 ? 20.935 3.165 -19.496 1.00 37.31 369 GLY A N 1
ATOM 2927 C CA . GLY A 1 369 ? 22.251 3.233 -20.156 1.00 37.31 369 GLY A CA 1
ATOM 2928 C C . GLY A 1 369 ? 22.532 2.129 -21.194 1.00 37.31 369 GLY A C 1
ATOM 2929 O O . GLY A 1 369 ? 23.565 2.155 -21.859 1.00 37.31 369 GLY A O 1
ATOM 2930 N N . GLY A 1 370 ? 21.617 1.167 -21.362 1.00 35.62 370 GLY A N 1
ATOM 2931 C CA . GLY A 1 370 ? 21.701 0.074 -22.335 1.00 35.62 370 GLY A CA 1
ATOM 2932 C C . GLY A 1 370 ? 21.011 0.314 -23.687 1.00 35.62 370 GLY A C 1
ATOM 2933 O O . GLY A 1 370 ? 20.848 -0.643 -24.447 1.00 35.62 370 GLY A O 1
ATOM 2934 N N . ALA A 1 371 ? 20.542 1.528 -24.001 1.00 34.12 371 ALA A N 1
ATOM 2935 C CA . ALA A 1 371 ? 19.819 1.811 -25.248 1.00 34.12 371 ALA A CA 1
ATOM 2936 C C . ALA A 1 371 ? 20.677 1.564 -26.516 1.00 34.12 371 ALA A C 1
ATOM 2938 O O . ALA A 1 371 ? 21.381 2.446 -26.986 1.00 34.12 371 ALA A O 1
ATOM 2939 N N . GLN A 1 372 ? 20.597 0.361 -27.095 1.00 38.81 372 GLN A N 1
ATOM 2940 C CA . GLN A 1 372 ? 21.155 0.005 -28.410 1.00 38.81 372 GLN A CA 1
ATOM 2941 C C . GLN A 1 372 ? 20.198 0.354 -29.568 1.00 38.81 372 GLN A C 1
ATOM 2943 O O . GLN A 1 372 ? 18.981 0.238 -29.405 1.00 38.81 372 GLN A O 1
ATOM 2948 N N . PRO A 1 373 ? 20.730 0.701 -30.765 1.00 35.69 373 PRO A N 1
ATOM 2949 C CA . PRO A 1 373 ? 21.042 -0.329 -31.777 1.00 35.69 373 PRO A CA 1
ATOM 2950 C C . PRO A 1 373 ? 22.383 -0.124 -32.533 1.00 35.69 373 PRO A C 1
ATOM 2952 O O . PRO A 1 373 ? 22.664 0.993 -32.959 1.00 35.69 373 PRO A O 1
ATOM 2955 N N . LYS A 1 374 ? 23.156 -1.208 -32.798 1.00 31.52 374 LYS A N 1
ATOM 2956 C CA . LYS A 1 374 ? 23.751 -1.577 -34.126 1.00 31.52 374 LYS A CA 1
ATOM 2957 C C . LYS A 1 374 ? 24.760 -2.763 -34.110 1.00 31.52 374 LYS A C 1
ATOM 2959 O O . LYS A 1 374 ? 25.749 -2.750 -33.392 1.00 31.52 374 LYS A O 1
ATOM 2964 N N . LEU A 1 375 ? 24.482 -3.713 -35.021 1.00 28.72 375 LEU A N 1
ATOM 2965 C CA . LEU A 1 375 ? 25.260 -4.771 -35.719 1.00 28.72 375 LEU A CA 1
ATOM 2966 C C . LEU A 1 375 ? 26.258 -5.729 -35.008 1.00 28.72 375 LEU A C 1
ATOM 2968 O O . LEU A 1 375 ? 27.177 -5.348 -34.294 1.00 28.72 375 LEU A O 1
ATOM 2972 N N . SER A 1 376 ? 26.111 -7.016 -35.366 1.00 35.16 376 SER A N 1
ATOM 2973 C CA . SER A 1 376 ? 26.825 -8.209 -34.874 1.00 35.16 376 SER A CA 1
ATOM 2974 C C . SER A 1 376 ? 28.334 -8.271 -35.158 1.00 35.16 376 SER A C 1
ATOM 2976 O O . SER A 1 376 ? 28.822 -7.934 -36.237 1.00 35.16 376 SER A O 1
ATOM 2978 N N . LYS A 1 377 ? 29.054 -8.829 -34.173 1.00 34.59 377 LYS A N 1
ATOM 2979 C CA . LYS A 1 377 ? 30.511 -8.965 -34.073 1.00 34.59 377 LYS A CA 1
ATOM 2980 C C . LYS A 1 377 ? 31.087 -10.272 -34.673 1.00 34.59 377 LYS A C 1
ATOM 2982 O O . LYS A 1 377 ? 32.254 -10.553 -34.475 1.00 34.59 377 LYS A O 1
ATOM 2987 N N . ARG A 1 378 ? 30.357 -11.139 -35.384 1.00 37.75 378 ARG A N 1
ATOM 2988 C CA . ARG A 1 378 ? 30.859 -12.522 -35.647 1.00 37.75 378 ARG A CA 1
ATOM 2989 C C . ARG A 1 378 ? 31.627 -12.809 -36.945 1.00 37.75 378 ARG A C 1
ATOM 2991 O O . ARG A 1 378 ? 31.999 -13.953 -37.165 1.00 37.75 378 ARG A O 1
ATOM 2998 N N . HIS A 1 379 ? 32.031 -11.778 -37.683 1.00 38.06 379 HIS A N 1
ATOM 2999 C CA . HIS A 1 379 ? 33.266 -11.837 -38.486 1.00 38.06 379 HIS A CA 1
ATOM 3000 C C . HIS A 1 379 ? 34.506 -11.332 -37.717 1.00 38.06 379 HIS A C 1
ATOM 3002 O O . HIS A 1 379 ? 35.622 -11.432 -38.218 1.00 38.06 379 HIS A O 1
ATOM 3008 N N . TRP A 1 380 ? 34.354 -10.800 -36.495 1.00 37.38 380 TRP A N 1
ATOM 3009 C CA . TRP A 1 380 ? 35.370 -9.917 -35.908 1.00 37.38 380 TRP A CA 1
ATOM 3010 C C . TRP A 1 380 ? 36.644 -10.567 -35.379 1.00 37.38 380 TRP A C 1
ATOM 3012 O O . TRP A 1 380 ? 37.543 -9.825 -35.009 1.00 37.38 380 TRP A O 1
ATOM 3022 N N . LEU A 1 381 ? 36.780 -11.893 -35.334 1.00 33.75 381 LEU A N 1
ATOM 3023 C CA . LEU A 1 381 ? 37.960 -12.489 -34.687 1.00 33.75 381 LEU A CA 1
ATOM 3024 C C . LEU A 1 381 ? 38.544 -13.731 -35.364 1.00 33.75 381 LEU A C 1
ATOM 3026 O O . LEU A 1 381 ? 39.373 -14.403 -34.762 1.00 33.75 381 LEU A O 1
ATOM 3030 N N . ARG A 1 382 ? 38.185 -14.029 -36.620 1.00 38.97 382 ARG A N 1
ATOM 3031 C CA . ARG A 1 382 ? 38.871 -15.097 -37.376 1.00 38.97 382 ARG A CA 1
ATOM 3032 C C . ARG A 1 382 ? 39.654 -14.649 -38.611 1.00 38.97 382 ARG A C 1
ATOM 3034 O O . ARG A 1 382 ? 40.302 -15.507 -39.191 1.00 38.97 382 ARG A O 1
ATOM 3041 N N . LEU A 1 383 ? 39.643 -13.368 -39.010 1.00 34.72 383 LEU A N 1
ATOM 3042 C CA . LEU A 1 383 ? 40.045 -13.032 -40.384 1.00 34.72 383 LEU A CA 1
ATOM 3043 C C . LEU A 1 383 ? 41.045 -11.877 -40.637 1.00 34.72 383 LEU A C 1
ATOM 3045 O O . LEU A 1 383 ? 41.828 -12.060 -41.558 1.00 34.72 383 LEU A O 1
ATOM 3049 N N . PHE A 1 384 ? 41.143 -10.745 -39.912 1.00 35.88 384 PHE A N 1
ATOM 3050 C CA . PHE A 1 384 ? 41.964 -9.629 -40.456 1.00 35.88 384 PHE A CA 1
ATOM 3051 C C . PHE A 1 384 ? 42.714 -8.708 -39.472 1.00 35.88 384 PHE A C 1
ATOM 3053 O O . PHE A 1 384 ? 42.172 -8.218 -38.483 1.00 35.88 384 PHE A O 1
ATOM 3060 N N . LYS A 1 385 ? 43.970 -8.409 -39.851 1.00 36.94 385 LYS A N 1
ATOM 3061 C CA . LYS A 1 385 ? 44.760 -7.206 -39.521 1.00 36.94 385 LYS A CA 1
ATOM 3062 C C . LYS A 1 385 ? 43.987 -5.928 -39.945 1.00 36.94 385 LYS A C 1
ATOM 3064 O O . LYS A 1 385 ? 43.817 -5.755 -41.139 1.00 36.94 385 LYS A O 1
ATOM 3069 N N . GLN A 1 386 ? 43.581 -5.094 -38.967 1.00 37.16 386 GLN A N 1
ATOM 3070 C CA . GLN A 1 386 ? 43.256 -3.628 -38.921 1.00 37.16 386 GLN A CA 1
ATOM 3071 C C . GLN A 1 386 ? 42.565 -2.866 -40.103 1.00 37.16 386 GLN A C 1
ATOM 3073 O O . GLN A 1 386 ? 42.772 -3.230 -41.252 1.00 37.16 386 GLN A O 1
ATOM 3078 N N . PRO A 1 387 ? 41.918 -1.676 -39.885 1.00 53.41 387 PRO A N 1
ATOM 3079 C CA . PRO A 1 387 ? 41.301 -1.093 -38.668 1.00 53.41 387 PRO A CA 1
ATOM 3080 C C . PRO A 1 387 ? 39.894 -0.427 -38.867 1.00 53.41 387 PRO A C 1
ATOM 3082 O O . PRO A 1 387 ? 39.328 -0.409 -39.952 1.00 53.41 387 PRO A O 1
ATOM 3085 N N . ALA A 1 388 ? 39.365 0.175 -37.783 1.00 49.00 388 ALA A N 1
ATOM 3086 C CA . ALA A 1 388 ? 38.430 1.326 -37.709 1.00 49.00 388 ALA A CA 1
ATOM 3087 C C . ALA A 1 388 ? 36.922 1.113 -37.396 1.00 49.00 388 ALA A C 1
ATOM 3089 O O . ALA A 1 388 ? 36.431 1.746 -36.468 1.00 49.00 388 ALA A O 1
ATOM 3090 N N . GLY A 1 389 ? 36.154 0.233 -38.046 1.00 47.09 389 GLY A N 1
ATOM 3091 C CA . GLY A 1 389 ? 34.675 0.252 -37.891 1.00 47.09 389 GLY A CA 1
ATOM 3092 C C . GLY A 1 389 ? 34.106 -0.033 -36.481 1.00 47.09 389 GLY A C 1
ATOM 3093 O O . GLY A 1 389 ? 33.100 0.550 -36.081 1.00 47.09 389 GLY A O 1
ATOM 3094 N N . TRP A 1 390 ? 34.746 -0.903 -35.692 1.00 56.88 390 TRP A N 1
ATOM 3095 C CA . TRP A 1 390 ? 34.282 -1.236 -34.334 1.00 56.88 390 TRP A CA 1
ATOM 3096 C C . TRP A 1 390 ? 34.494 -0.106 -33.328 1.00 56.88 390 TRP A C 1
ATOM 3098 O O . TRP A 1 390 ? 33.756 -0.015 -32.352 1.00 56.88 390 TRP A O 1
ATOM 3108 N N . VAL A 1 391 ? 35.502 0.736 -33.556 1.00 59.41 391 VAL A N 1
ATOM 3109 C CA . VAL A 1 391 ? 35.923 1.799 -32.637 1.00 59.41 391 VAL A CA 1
ATOM 3110 C C . VAL A 1 391 ? 34.771 2.789 -32.445 1.00 59.41 391 VAL A C 1
ATOM 3112 O O . VAL A 1 391 ? 34.408 3.109 -31.317 1.00 59.41 391 VAL A O 1
ATOM 3115 N N . PHE A 1 392 ? 34.110 3.159 -33.545 1.00 53.97 392 PHE A N 1
ATOM 3116 C CA . PHE A 1 392 ? 32.938 4.037 -33.554 1.00 53.97 392 PHE A CA 1
ATOM 3117 C C . PHE A 1 392 ? 31.713 3.432 -32.847 1.00 53.97 392 PHE A C 1
ATOM 3119 O O . PHE A 1 392 ? 30.910 4.155 -32.274 1.00 53.97 392 PHE A O 1
ATOM 3126 N N . ASN A 1 393 ? 31.581 2.103 -32.836 1.00 53.53 393 ASN A N 1
ATOM 3127 C CA . ASN A 1 393 ? 30.439 1.408 -32.234 1.00 53.53 393 ASN A CA 1
ATOM 3128 C C . ASN A 1 393 ? 30.677 0.949 -30.794 1.00 53.53 393 ASN A C 1
ATOM 3130 O O . ASN A 1 393 ? 29.770 0.375 -30.209 1.00 53.53 393 ASN A O 1
ATOM 3134 N N . VAL A 1 394 ? 31.876 1.115 -30.235 1.00 58.75 394 VAL A N 1
ATOM 3135 C CA . VAL A 1 394 ? 32.225 0.593 -28.902 1.00 58.75 394 VAL A CA 1
ATOM 3136 C C . VAL A 1 394 ? 32.678 1.718 -27.979 1.00 58.75 394 VAL A C 1
ATOM 3138 O O . VAL A 1 394 ? 32.209 1.782 -26.846 1.00 58.75 394 VAL A O 1
ATOM 3141 N N . ILE A 1 395 ? 33.529 2.632 -28.457 1.00 67.44 395 ILE A N 1
ATOM 3142 C CA . ILE A 1 395 ? 34.085 3.708 -27.624 1.00 67.44 395 ILE A CA 1
ATOM 3143 C C . ILE A 1 395 ? 33.001 4.646 -27.080 1.00 67.44 395 ILE A C 1
ATOM 3145 O O . ILE A 1 395 ? 33.000 4.860 -25.868 1.00 67.44 395 ILE A O 1
ATOM 3149 N N . PRO A 1 396 ? 32.033 5.130 -27.885 1.00 64.00 396 PRO A N 1
ATOM 3150 C CA . PRO A 1 396 ? 30.970 5.973 -27.349 1.00 64.00 396 PRO A CA 1
ATOM 3151 C C . PRO A 1 396 ? 30.201 5.332 -26.184 1.00 64.00 396 PRO A C 1
ATOM 3153 O O . PRO A 1 396 ? 29.837 6.012 -25.229 1.00 64.00 396 PRO A O 1
ATOM 3156 N N . TRP A 1 397 ? 29.995 4.014 -26.214 1.00 62.09 397 TRP A N 1
ATOM 3157 C CA . TRP A 1 397 ? 29.249 3.288 -25.179 1.00 62.09 397 TRP A CA 1
ATOM 3158 C C . TRP A 1 397 ? 30.061 3.063 -23.908 1.00 62.09 397 TRP A C 1
ATOM 3160 O O . TRP A 1 397 ? 29.518 3.141 -22.809 1.00 62.09 397 TRP A O 1
ATOM 3170 N N . PHE A 1 398 ? 31.370 2.835 -24.047 1.00 67.81 398 PHE A N 1
ATOM 3171 C CA . PHE A 1 398 ? 32.283 2.788 -22.904 1.00 67.81 398 PHE A CA 1
ATOM 3172 C C . PHE A 1 398 ? 32.354 4.122 -22.160 1.00 67.81 398 PHE A C 1
ATOM 3174 O O . PHE A 1 398 ? 32.632 4.118 -20.967 1.00 67.81 398 PHE A O 1
ATOM 3181 N N . VAL A 1 399 ? 32.092 5.238 -22.844 1.00 72.12 399 VAL A N 1
ATOM 3182 C CA . VAL A 1 399 ? 31.973 6.561 -22.219 1.00 72.12 399 VAL A CA 1
ATOM 3183 C C . VAL A 1 399 ? 30.584 6.750 -21.596 1.00 72.12 399 VAL A C 1
ATOM 3185 O O . VAL A 1 399 ? 30.485 7.240 -20.477 1.00 72.12 399 VAL A O 1
ATOM 3188 N N . ALA A 1 400 ? 29.515 6.295 -22.254 1.00 64.94 400 ALA A N 1
ATOM 3189 C CA . ALA A 1 400 ? 28.141 6.481 -21.780 1.00 64.94 400 ALA A CA 1
ATOM 3190 C C . ALA A 1 400 ? 27.842 5.836 -20.410 1.00 64.94 400 ALA A C 1
ATOM 3192 O O . ALA A 1 400 ? 27.199 6.471 -19.578 1.00 64.94 400 ALA A O 1
ATOM 3193 N N . ILE A 1 401 ? 28.327 4.614 -20.151 1.00 66.62 401 ILE A N 1
ATOM 3194 C CA . ILE A 1 401 ? 28.073 3.871 -18.896 1.00 66.62 401 ILE A CA 1
ATOM 3195 C C . ILE A 1 401 ? 28.632 4.586 -17.646 1.00 66.62 401 ILE A C 1
ATOM 3197 O O . ILE A 1 401 ? 27.882 4.823 -16.698 1.00 66.62 401 ILE A O 1
ATOM 3201 N N . PRO A 1 402 ? 29.929 4.947 -17.579 1.00 72.12 402 PRO A N 1
ATOM 3202 C CA . PRO A 1 402 ? 30.446 5.697 -16.440 1.00 72.12 402 PRO A CA 1
ATOM 3203 C C . PRO A 1 402 ? 29.837 7.101 -16.362 1.00 72.12 402 PRO A C 1
ATOM 3205 O O . PRO A 1 402 ? 29.606 7.588 -15.259 1.00 72.12 402 PRO A O 1
ATOM 3208 N N . SER A 1 403 ? 29.514 7.735 -17.498 1.00 75.75 403 SER A N 1
ATOM 3209 C CA . SER A 1 403 ? 28.829 9.031 -17.503 1.00 75.75 403 SER A CA 1
ATOM 3210 C C . SER A 1 403 ? 27.415 8.967 -16.916 1.00 75.75 403 SER A C 1
ATOM 3212 O O . SER A 1 403 ? 27.045 9.887 -16.195 1.00 75.75 403 SER A O 1
ATOM 3214 N N . SER A 1 404 ? 26.645 7.896 -17.153 1.00 70.38 404 SER A N 1
ATOM 3215 C CA . SER A 1 404 ? 25.299 7.736 -16.572 1.00 70.38 404 SER A CA 1
ATOM 3216 C C . SER A 1 404 ? 25.333 7.443 -15.070 1.00 70.38 404 SER A C 1
ATOM 3218 O O . SER A 1 404 ? 24.489 7.921 -14.317 1.00 70.38 404 SER A O 1
ATOM 3220 N N . LEU A 1 405 ? 26.330 6.682 -14.611 1.00 69.56 405 LEU A N 1
ATOM 3221 C CA . LEU A 1 405 ? 26.589 6.485 -13.182 1.00 69.56 405 LEU A CA 1
ATOM 3222 C C . LEU A 1 405 ? 26.966 7.801 -12.500 1.00 69.56 405 LEU A C 1
ATOM 3224 O O . LEU A 1 405 ? 26.450 8.133 -11.436 1.00 69.56 405 LEU A O 1
ATOM 3228 N N . PHE A 1 406 ? 27.854 8.561 -13.137 1.00 79.88 406 PHE A N 1
ATOM 3229 C CA . PHE A 1 406 ? 28.289 9.851 -12.631 1.00 79.88 406 PHE A CA 1
ATOM 3230 C C . PHE A 1 406 ? 27.140 10.865 -12.582 1.00 79.88 406 PHE A C 1
ATOM 3232 O O . PHE A 1 406 ? 27.016 11.564 -11.579 1.00 79.88 406 PHE A O 1
ATOM 3239 N N . SER A 1 407 ? 26.274 10.925 -13.602 1.00 76.62 407 SER A N 1
ATOM 3240 C CA . SER A 1 407 ? 25.127 11.843 -13.614 1.00 76.62 407 SER A CA 1
ATOM 3241 C C . SER A 1 407 ? 24.125 11.538 -12.496 1.00 76.62 407 SER A C 1
ATOM 3243 O O . SER A 1 407 ? 23.653 12.467 -11.842 1.00 76.62 407 SER A O 1
ATOM 3245 N N . GLY A 1 408 ? 23.859 10.252 -12.227 1.00 69.94 408 GLY A N 1
ATOM 3246 C CA . GLY A 1 408 ? 23.019 9.814 -11.109 1.00 69.94 408 GLY A CA 1
ATOM 3247 C C . GLY A 1 408 ? 23.605 10.226 -9.759 1.00 69.94 408 GLY A C 1
ATOM 3248 O O . GLY A 1 408 ? 22.984 10.999 -9.032 1.00 69.94 408 GLY A O 1
ATOM 3249 N N . CYS A 1 409 ? 24.852 9.826 -9.483 1.00 72.94 409 CYS A N 1
ATOM 3250 C CA . CYS A 1 409 ? 25.546 10.180 -8.241 1.00 72.94 409 CYS A CA 1
ATOM 3251 C C . CYS A 1 409 ? 25.648 11.697 -8.029 1.00 72.94 409 CYS A C 1
ATOM 3253 O O . CYS A 1 409 ? 25.503 12.173 -6.905 1.00 72.94 409 CYS A O 1
ATOM 3255 N N . LEU A 1 410 ? 25.905 12.465 -9.092 1.00 80.31 410 LEU A N 1
ATOM 3256 C CA . LEU A 1 410 ? 25.996 13.922 -9.026 1.00 80.31 410 LEU A CA 1
ATOM 3257 C C . LEU A 1 410 ? 24.641 14.553 -8.690 1.00 80.31 410 LEU A C 1
ATOM 3259 O O . LEU A 1 410 ? 24.579 15.439 -7.840 1.00 80.31 410 LEU A O 1
ATOM 3263 N N . SER A 1 411 ? 23.562 14.090 -9.325 1.00 75.38 411 SER A N 1
ATOM 3264 C CA . SER A 1 411 ? 22.202 14.540 -9.022 1.00 75.38 411 SER A CA 1
ATOM 3265 C C . SER A 1 411 ? 21.833 14.246 -7.567 1.00 75.38 411 SER A C 1
ATOM 3267 O O . SER A 1 411 ? 21.385 15.141 -6.851 1.00 75.38 411 SER A O 1
ATOM 3269 N N . ASP A 1 412 ? 22.088 13.021 -7.107 1.00 69.50 412 ASP A N 1
ATOM 3270 C CA . ASP A 1 412 ? 21.784 12.594 -5.739 1.00 69.50 412 ASP A CA 1
ATOM 3271 C C . ASP A 1 412 ? 22.610 13.368 -4.702 1.00 69.50 412 ASP A C 1
ATOM 3273 O O . ASP A 1 412 ? 22.090 13.773 -3.663 1.00 69.50 412 ASP A O 1
ATOM 3277 N N . HIS A 1 413 ? 23.884 13.643 -4.997 1.00 75.00 413 HIS A N 1
ATOM 3278 C CA . HIS A 1 413 ? 24.747 14.439 -4.129 1.00 75.00 413 HIS A CA 1
ATOM 3279 C C . HIS A 1 413 ? 24.266 15.889 -4.000 1.00 75.00 413 HIS A C 1
ATOM 3281 O O . HIS A 1 413 ? 24.241 16.427 -2.895 1.00 75.00 413 HIS A O 1
ATOM 3287 N N . LEU A 1 414 ? 23.848 16.517 -5.104 1.00 75.00 414 LEU A N 1
ATOM 3288 C CA . LEU A 1 414 ? 23.321 17.885 -5.093 1.00 75.00 414 LEU A CA 1
ATOM 3289 C C . LEU A 1 414 ? 21.988 17.971 -4.336 1.00 75.00 414 LEU A C 1
ATOM 3291 O O . LEU A 1 414 ? 21.794 18.882 -3.535 1.00 75.00 414 LEU A O 1
ATOM 3295 N N . ILE A 1 415 ? 21.095 16.996 -4.516 1.00 73.50 415 ILE A N 1
ATOM 3296 C CA . ILE A 1 415 ? 19.838 16.931 -3.755 1.00 73.50 415 ILE A CA 1
ATOM 3297 C C . ILE A 1 415 ? 20.126 16.692 -2.265 1.00 73.50 415 ILE A C 1
ATOM 3299 O O . ILE A 1 415 ? 19.540 17.354 -1.410 1.00 73.50 415 ILE A O 1
ATOM 3303 N N . GLY A 1 416 ? 21.073 15.807 -1.940 1.00 66.12 416 GLY A N 1
ATOM 3304 C CA . GLY A 1 416 ? 21.493 15.527 -0.564 1.00 66.12 416 GLY A CA 1
ATOM 3305 C C . GLY A 1 416 ? 22.125 16.726 0.154 1.00 66.12 416 GLY A C 1
ATOM 3306 O O . GLY A 1 416 ? 22.057 16.809 1.376 1.00 66.12 416 GLY A O 1
ATOM 3307 N N . GLN A 1 417 ? 22.690 17.681 -0.590 1.00 77.50 417 GLN A N 1
ATOM 3308 C CA . GLN A 1 417 ? 23.175 18.961 -0.060 1.00 77.50 417 GLN A CA 1
ATOM 3309 C C . GLN A 1 417 ? 22.064 20.009 0.147 1.00 77.50 417 GLN A C 1
ATOM 3311 O O . GLN A 1 417 ? 22.346 21.093 0.655 1.00 77.50 417 GLN A O 1
ATOM 3316 N N . GLY A 1 418 ? 20.814 19.706 -0.220 1.00 71.00 418 GLY A N 1
ATOM 3317 C CA . GLY A 1 418 ? 19.660 20.590 -0.028 1.00 71.00 418 GLY A CA 1
ATOM 3318 C C . GLY A 1 418 ? 19.341 21.510 -1.211 1.00 71.00 418 GLY A C 1
ATOM 3319 O O . GLY A 1 418 ? 18.578 22.459 -1.041 1.00 71.00 418 GLY A O 1
ATOM 3320 N N . PHE A 1 419 ? 19.898 21.264 -2.404 1.00 73.56 419 PHE A N 1
ATOM 3321 C CA . PHE A 1 419 ? 19.503 22.006 -3.605 1.00 73.56 419 PHE A CA 1
ATOM 3322 C C . PHE A 1 419 ? 18.094 21.612 -4.066 1.00 73.56 419 PHE A C 1
ATOM 3324 O O . PHE A 1 419 ? 17.713 20.442 -4.030 1.00 73.56 419 PHE A O 1
ATOM 3331 N N . ASP A 1 420 ? 17.338 22.596 -4.558 1.00 73.69 420 ASP A N 1
ATOM 3332 C CA . ASP A 1 420 ? 15.999 22.367 -5.095 1.00 73.69 420 ASP A CA 1
ATOM 3333 C C . ASP A 1 420 ? 16.028 21.422 -6.309 1.00 73.69 420 ASP A C 1
ATOM 3335 O O . ASP A 1 420 ? 16.837 21.571 -7.234 1.00 73.69 420 ASP A O 1
ATOM 3339 N N . THR A 1 421 ? 15.102 20.464 -6.324 1.00 67.69 421 THR A N 1
ATOM 3340 C CA . THR A 1 421 ? 15.027 19.404 -7.340 1.00 67.69 421 THR A CA 1
ATOM 3341 C C . THR A 1 421 ? 14.848 19.964 -8.752 1.00 67.69 421 THR A C 1
ATOM 3343 O O . THR A 1 421 ? 15.436 19.430 -9.696 1.00 67.69 421 THR A O 1
ATOM 3346 N N . ALA A 1 422 ? 14.129 21.082 -8.918 1.00 69.44 422 ALA A N 1
ATOM 3347 C CA . ALA A 1 422 ? 13.974 21.737 -10.217 1.00 69.44 422 ALA A CA 1
ATOM 3348 C C . ALA A 1 422 ? 15.307 22.301 -10.728 1.00 69.44 422 ALA A C 1
ATOM 3350 O O . ALA A 1 422 ? 15.618 22.193 -11.914 1.00 69.44 422 ALA A O 1
ATOM 3351 N N . SER A 1 423 ? 16.116 22.867 -9.833 1.00 77.12 423 SER A N 1
ATOM 3352 C CA . SER A 1 423 ? 17.422 23.438 -10.173 1.00 77.12 423 SER A CA 1
ATOM 3353 C C . SER A 1 423 ? 18.422 22.352 -10.572 1.00 77.12 423 SER A C 1
ATOM 3355 O O . SER A 1 423 ? 19.112 22.495 -11.583 1.00 77.12 423 SER A O 1
ATOM 3357 N N . VAL A 1 424 ? 18.443 21.230 -9.843 1.00 79.62 424 VAL A N 1
ATOM 3358 C CA . VAL A 1 424 ? 19.287 20.072 -10.181 1.00 79.62 424 VAL A CA 1
ATOM 3359 C C . VAL A 1 424 ? 18.881 19.483 -11.536 1.00 79.62 424 VAL A C 1
ATOM 3361 O O . VAL A 1 424 ? 19.737 19.274 -12.394 1.00 79.62 424 VAL A O 1
ATOM 3364 N N . ARG A 1 425 ? 17.578 19.307 -11.796 1.00 75.38 425 ARG A N 1
ATOM 3365 C CA . ARG A 1 425 ? 17.070 18.799 -13.086 1.00 75.38 425 ARG A CA 1
ATOM 3366 C C . ARG A 1 425 ? 17.402 19.732 -14.257 1.00 75.38 425 ARG A C 1
ATOM 3368 O O . ARG A 1 425 ? 17.850 19.261 -15.303 1.00 75.38 425 ARG A O 1
ATOM 3375 N N . LYS A 1 426 ? 17.251 21.053 -14.086 1.00 79.88 426 LYS A N 1
ATOM 3376 C CA . LYS A 1 426 ? 17.637 22.063 -15.094 1.00 79.88 426 LYS A CA 1
ATOM 3377 C C . LYS A 1 426 ? 19.133 22.016 -15.404 1.00 79.88 426 LYS A C 1
ATOM 3379 O O . LYS A 1 426 ? 19.512 22.080 -16.573 1.00 79.88 426 LYS A O 1
ATOM 3384 N N . LEU A 1 427 ? 19.969 21.841 -14.380 1.00 84.00 427 LEU A N 1
ATOM 3385 C CA . LEU A 1 427 ? 21.413 21.685 -14.540 1.00 84.00 427 LEU A CA 1
ATOM 3386 C C . LEU A 1 427 ? 21.763 20.415 -15.330 1.00 84.00 427 LEU A C 1
ATOM 3388 O O . LEU A 1 427 ? 22.538 20.485 -16.283 1.00 84.00 427 LEU A O 1
ATOM 3392 N N . MET A 1 428 ? 21.158 19.271 -14.995 1.00 82.00 428 MET A N 1
ATOM 3393 C CA . MET A 1 428 ? 21.381 18.016 -15.728 1.00 82.00 428 MET A CA 1
ATOM 3394 C C . MET A 1 428 ? 20.962 18.136 -17.198 1.00 82.00 428 MET A C 1
ATOM 3396 O O . MET A 1 428 ? 21.699 17.716 -18.094 1.00 82.00 428 MET A O 1
ATOM 3400 N N . GLN A 1 429 ? 19.829 18.790 -17.471 1.00 79.50 429 GLN A N 1
ATOM 3401 C CA . GLN A 1 429 ? 19.353 18.980 -18.840 1.00 79.50 429 GLN A CA 1
ATOM 3402 C C . GLN A 1 429 ? 20.210 19.961 -19.645 1.00 79.50 429 GLN A C 1
ATOM 3404 O O . GLN A 1 429 ? 20.389 19.774 -20.850 1.00 79.50 429 GLN A O 1
ATOM 3409 N N . PHE A 1 430 ? 20.804 20.962 -18.994 1.00 84.81 430 PHE A N 1
ATOM 3410 C CA . PHE A 1 430 ? 21.767 21.863 -19.624 1.00 84.81 430 PHE A CA 1
ATOM 3411 C C . PHE A 1 430 ? 23.009 21.116 -20.130 1.00 84.81 430 PHE A C 1
ATOM 3413 O O . PHE A 1 430 ? 23.411 21.302 -21.281 1.00 84.81 430 PHE A O 1
ATOM 3420 N N . PHE A 1 431 ? 23.578 20.213 -19.324 1.00 84.94 431 PHE A N 1
ATOM 3421 C CA . PHE A 1 431 ? 24.669 19.347 -19.784 1.00 84.94 431 PHE A CA 1
ATOM 3422 C C . PHE A 1 431 ? 24.211 18.402 -20.895 1.00 84.94 431 PHE A C 1
ATOM 3424 O O . PHE A 1 431 ? 24.920 18.218 -21.886 1.00 84.94 431 PHE A O 1
ATOM 3431 N N . SER A 1 432 ? 23.002 17.854 -20.767 1.00 79.88 432 SER A N 1
ATOM 3432 C CA . SER A 1 432 ? 22.523 16.847 -21.702 1.00 79.88 432 SER A CA 1
ATOM 3433 C C . SER A 1 432 ? 22.139 17.371 -23.075 1.00 79.88 432 SER A C 1
ATOM 3435 O O . SER A 1 432 ? 22.500 16.748 -24.065 1.00 79.88 432 SER A O 1
ATOM 3437 N N . MET A 1 433 ? 21.432 18.496 -23.168 1.00 77.69 433 MET A N 1
ATOM 3438 C CA . MET A 1 433 ? 20.991 19.070 -24.444 1.00 77.69 433 MET A CA 1
ATOM 3439 C C . MET A 1 433 ? 21.868 20.231 -24.899 1.00 77.69 433 MET A C 1
ATOM 3441 O O . MET A 1 433 ? 22.084 20.397 -26.095 1.00 77.69 433 MET A O 1
ATOM 3445 N N . GLY A 1 434 ? 22.378 21.041 -23.972 1.00 81.50 434 GLY A N 1
ATOM 3446 C CA . GLY A 1 434 ? 23.175 22.220 -24.305 1.00 81.50 434 GLY A CA 1
ATOM 3447 C C . GLY A 1 434 ? 24.579 21.822 -24.730 1.00 81.50 434 GLY A C 1
ATOM 3448 O O . GLY A 1 434 ? 24.974 22.022 -25.879 1.00 81.50 434 GLY A O 1
ATOM 3449 N N . VAL A 1 435 ? 25.318 21.194 -23.814 1.00 86.00 435 VAL A N 1
ATOM 3450 C CA . VAL A 1 435 ? 26.725 20.843 -24.053 1.00 86.00 435 VAL A CA 1
ATOM 3451 C C . VAL A 1 435 ? 26.856 19.768 -25.142 1.00 86.00 435 VAL A C 1
ATOM 3453 O O . VAL A 1 435 ? 27.732 19.876 -25.999 1.00 86.00 435 VAL A O 1
ATOM 3456 N N . SER A 1 436 ? 25.953 18.780 -25.199 1.00 80.94 436 SER A N 1
ATOM 3457 C CA . SER A 1 436 ? 25.969 17.760 -26.266 1.00 80.94 436 SER A CA 1
ATOM 3458 C C . SER A 1 436 ? 25.715 18.336 -27.668 1.00 80.94 436 SER A C 1
ATOM 3460 O O . SER A 1 436 ? 26.298 17.857 -28.644 1.00 80.94 436 SER A O 1
ATOM 3462 N N . SER A 1 437 ? 24.907 19.397 -27.790 1.00 77.31 437 SER A N 1
ATOM 3463 C CA . SER A 1 437 ? 24.615 20.037 -29.080 1.00 77.31 437 SER A CA 1
ATOM 3464 C C . SER A 1 437 ? 25.835 20.739 -29.666 1.00 77.31 437 SER A C 1
ATOM 3466 O O . SER A 1 437 ? 25.993 20.755 -30.884 1.00 77.31 437 SER A O 1
ATOM 3468 N N . ILE A 1 438 ? 26.745 21.249 -28.827 1.00 85.25 438 ILE A N 1
ATOM 3469 C CA . ILE A 1 438 ? 28.020 21.836 -29.273 1.00 85.25 438 ILE A CA 1
ATOM 3470 C C . ILE A 1 438 ? 28.897 20.758 -29.927 1.00 85.25 438 ILE A C 1
ATOM 3472 O O . ILE A 1 438 ? 29.441 20.963 -31.015 1.00 85.25 438 ILE A O 1
ATOM 3476 N N . PHE A 1 439 ? 28.989 19.578 -29.305 1.00 81.69 439 PHE A N 1
ATOM 3477 C CA . PHE A 1 439 ? 29.729 18.440 -29.859 1.00 81.69 439 PHE A CA 1
ATOM 3478 C C . PHE A 1 439 ? 29.050 17.846 -31.102 1.00 81.69 439 PHE A C 1
ATOM 3480 O O . PHE A 1 439 ? 29.739 17.449 -32.040 1.00 81.69 439 PHE A O 1
ATOM 3487 N N . THR A 1 440 ? 27.716 17.871 -31.158 1.00 76.56 440 THR A N 1
ATOM 3488 C CA . THR A 1 440 ? 26.932 17.447 -32.331 1.00 76.56 440 THR A CA 1
ATOM 3489 C C . THR A 1 440 ? 27.119 18.399 -33.516 1.00 76.56 440 THR A C 1
ATOM 3491 O O . THR A 1 440 ? 27.341 17.951 -34.635 1.00 76.56 440 THR A O 1
ATOM 3494 N N . LEU A 1 441 ? 27.119 19.716 -33.289 1.00 77.38 441 LEU A N 1
ATOM 3495 C CA . LEU A 1 441 ? 27.427 20.721 -34.319 1.00 77.38 441 LEU A CA 1
ATOM 3496 C C . LEU A 1 441 ? 28.876 20.625 -34.809 1.00 77.38 441 LEU A C 1
ATOM 3498 O O . LEU A 1 441 ? 29.143 20.810 -35.995 1.00 77.38 441 LEU A O 1
ATOM 3502 N N . SER A 1 442 ? 29.803 20.273 -33.918 1.00 77.31 442 SER A N 1
ATOM 3503 C CA . SER A 1 442 ? 31.214 20.066 -34.264 1.00 77.31 442 SER A CA 1
ATOM 3504 C C . SER A 1 442 ? 31.436 18.859 -35.193 1.00 77.31 442 SER A C 1
ATOM 3506 O O . SER A 1 442 ? 32.477 18.780 -35.844 1.00 77.31 442 SER A O 1
ATOM 3508 N N . LEU A 1 443 ? 30.455 17.951 -35.324 1.00 73.12 443 LEU A N 1
ATOM 3509 C CA . LEU A 1 443 ? 30.467 16.856 -36.307 1.00 73.12 443 LEU A CA 1
ATOM 3510 C C . LEU A 1 443 ? 30.109 17.307 -37.732 1.00 73.12 443 LEU A C 1
ATOM 3512 O O . LEU A 1 443 ? 30.394 16.573 -38.675 1.00 73.12 443 LEU A O 1
ATOM 3516 N N . CYS A 1 444 ? 29.522 18.497 -37.912 1.00 69.06 444 CYS A N 1
ATOM 3517 C CA . CYS A 1 444 ? 29.186 19.033 -39.236 1.00 69.06 444 CYS A CA 1
ATOM 3518 C C . CYS A 1 444 ? 30.411 19.541 -40.021 1.00 69.06 444 CYS A C 1
ATOM 3520 O O . CYS A 1 444 ? 30.310 19.751 -41.229 1.00 69.06 444 CYS A O 1
ATOM 3522 N N . GLY A 1 445 ? 31.552 19.763 -39.358 1.00 70.88 445 GLY A N 1
ATOM 3523 C CA . GLY A 1 445 ? 32.801 20.201 -39.992 1.00 70.88 445 GLY A CA 1
ATOM 3524 C C . GLY A 1 445 ? 33.615 19.059 -40.618 1.00 70.88 445 GLY A C 1
ATOM 3525 O O . GLY A 1 445 ? 33.291 17.880 -40.481 1.00 70.88 445 GLY A O 1
ATOM 3526 N N . THR A 1 446 ? 34.728 19.394 -41.280 1.00 56.97 446 THR A N 1
ATOM 3527 C CA . THR A 1 446 ? 35.685 18.401 -41.802 1.00 56.97 446 THR A CA 1
ATOM 3528 C C . THR A 1 446 ? 36.412 17.710 -40.647 1.00 56.97 446 THR A C 1
ATOM 3530 O O . THR A 1 446 ? 37.399 18.228 -40.124 1.00 56.97 446 THR A O 1
ATOM 3533 N N . THR A 1 447 ? 35.916 16.547 -40.226 1.00 62.53 447 THR A N 1
ATOM 3534 C CA . THR A 1 447 ? 36.457 15.792 -39.089 1.00 62.53 447 THR A CA 1
ATOM 3535 C C . THR A 1 447 ? 37.286 14.593 -39.548 1.00 62.53 447 THR A C 1
ATOM 3537 O O . THR A 1 447 ? 36.968 13.901 -40.515 1.00 62.53 447 THR A O 1
ATOM 3540 N N . THR A 1 448 ? 38.391 14.343 -38.848 1.00 74.12 448 THR A N 1
ATOM 3541 C CA . THR A 1 448 ? 39.193 13.125 -39.015 1.00 74.12 448 THR A CA 1
ATOM 3542 C C . THR A 1 448 ? 38.554 11.972 -38.242 1.00 74.12 448 THR A C 1
ATOM 3544 O O . THR A 1 448 ? 37.858 12.186 -37.252 1.00 74.12 448 THR A O 1
ATOM 3547 N N . PHE A 1 449 ? 38.814 10.726 -38.644 1.00 66.50 449 PHE A N 1
ATOM 3548 C CA . PHE A 1 449 ? 38.205 9.551 -38.005 1.00 66.50 449 PHE A CA 1
ATOM 3549 C C . PHE A 1 449 ? 38.310 9.535 -36.454 1.00 66.50 449 PHE A C 1
ATOM 3551 O O . PHE A 1 449 ? 37.289 9.313 -35.803 1.00 66.50 449 PHE A O 1
ATOM 3558 N N . PRO A 1 450 ? 39.465 9.841 -35.820 1.00 73.44 450 PRO A N 1
ATOM 3559 C CA . PRO A 1 450 ? 39.569 9.865 -34.355 1.00 73.44 450 PRO A CA 1
ATOM 3560 C C . PRO A 1 450 ? 38.802 11.019 -33.695 1.00 73.44 450 PRO A C 1
ATOM 3562 O O . PRO A 1 450 ? 38.241 10.846 -32.615 1.00 73.44 450 PRO A O 1
ATOM 3565 N N . THR A 1 451 ? 38.754 12.188 -34.342 1.00 73.00 451 THR A N 1
ATOM 3566 C CA . THR A 1 451 ? 38.053 13.369 -33.809 1.00 73.00 451 THR A CA 1
ATOM 3567 C C . THR A 1 451 ? 36.537 13.199 -33.896 1.00 73.00 451 THR A C 1
ATOM 3569 O O . THR A 1 451 ? 35.834 13.516 -32.940 1.00 73.00 451 THR A O 1
ATOM 3572 N N . ALA A 1 452 ? 36.034 12.572 -34.964 1.00 69.56 452 ALA A N 1
ATOM 3573 C CA . ALA A 1 452 ? 34.628 12.189 -35.083 1.00 69.56 452 ALA A CA 1
ATOM 3574 C C . ALA A 1 452 ? 34.208 11.178 -33.999 1.00 69.56 452 ALA A C 1
ATOM 3576 O O . ALA A 1 452 ? 33.168 11.345 -33.364 1.00 69.56 452 ALA A O 1
ATOM 3577 N N . VAL A 1 453 ? 35.035 10.158 -33.730 1.00 70.12 453 VAL A N 1
ATOM 3578 C CA . VAL A 1 453 ? 34.778 9.194 -32.643 1.00 70.12 453 VAL A CA 1
ATOM 3579 C C . VAL A 1 453 ? 34.755 9.893 -31.282 1.00 70.12 453 VAL A C 1
ATOM 3581 O O . VAL A 1 453 ? 33.877 9.602 -30.469 1.00 70.12 453 VAL A O 1
ATOM 3584 N N . ALA A 1 454 ? 35.679 10.824 -31.027 1.00 77.19 454 ALA A N 1
ATOM 3585 C CA . ALA A 1 454 ? 35.728 11.573 -29.773 1.00 77.19 454 ALA A CA 1
ATOM 3586 C C . ALA A 1 454 ? 34.469 12.432 -29.563 1.00 77.19 454 ALA A C 1
ATOM 3588 O O . ALA A 1 454 ? 33.865 12.373 -28.493 1.00 77.19 454 ALA A O 1
ATOM 3589 N N . PHE A 1 455 ? 34.019 13.161 -30.588 1.00 78.75 455 PHE A N 1
ATOM 3590 C CA . PHE A 1 455 ? 32.811 13.989 -30.504 1.00 78.75 455 PHE A CA 1
ATOM 3591 C C . PHE A 1 455 ? 31.530 13.170 -30.366 1.00 78.75 455 PHE A C 1
ATOM 3593 O O . PHE A 1 455 ? 30.677 13.523 -29.552 1.00 78.75 455 PHE A O 1
ATOM 3600 N N . VAL A 1 456 ? 31.401 12.047 -31.079 1.00 72.75 456 VAL A N 1
ATOM 3601 C CA . VAL A 1 456 ? 30.259 11.133 -30.900 1.00 72.75 456 VAL A CA 1
ATOM 3602 C C . VAL A 1 456 ? 30.256 10.532 -29.494 1.00 72.75 456 VAL A C 1
ATOM 3604 O O . VAL A 1 456 ? 29.204 10.458 -28.865 1.00 72.75 456 VAL A O 1
ATOM 3607 N N . SER A 1 457 ? 31.425 10.168 -28.962 1.00 72.88 457 SER A N 1
ATOM 3608 C CA . SER A 1 457 ? 31.541 9.631 -27.600 1.00 72.88 457 SER A CA 1
ATOM 3609 C C . SER A 1 457 ? 31.172 10.661 -26.535 1.00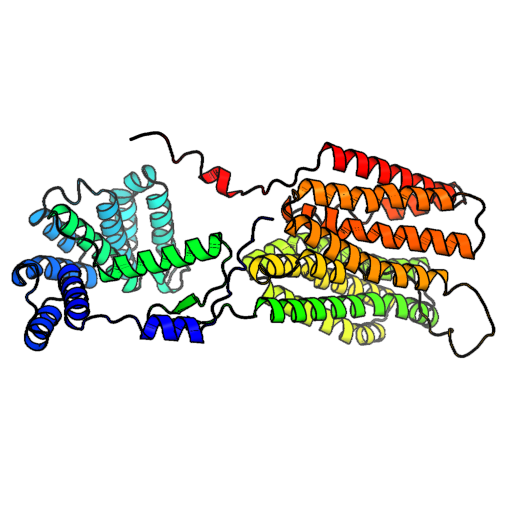 72.88 457 SER A C 1
ATOM 3611 O O . SER A 1 457 ? 30.424 10.344 -25.615 1.00 72.88 457 SER A O 1
ATOM 3613 N N . ALA A 1 458 ? 31.642 11.902 -26.684 1.00 81.19 458 ALA A N 1
ATOM 3614 C CA . ALA A 1 458 ? 31.299 13.005 -25.790 1.00 81.19 458 ALA A CA 1
ATOM 3615 C C . ALA A 1 458 ? 29.805 13.353 -25.863 1.00 81.19 458 ALA A C 1
ATOM 3617 O O . ALA A 1 458 ? 29.157 13.508 -24.831 1.00 81.19 458 ALA A O 1
ATOM 3618 N N . THR A 1 459 ? 29.239 13.406 -27.073 1.00 76.25 459 THR A N 1
ATOM 3619 C CA . THR A 1 459 ? 27.806 13.650 -27.293 1.00 76.25 459 THR A CA 1
ATOM 3620 C C . THR A 1 459 ? 26.966 12.593 -26.587 1.00 76.25 459 THR A C 1
ATOM 3622 O O . THR A 1 459 ? 26.036 12.929 -25.862 1.00 76.25 459 THR A O 1
ATOM 3625 N N . MET A 1 460 ? 27.319 11.316 -26.749 1.00 71.38 460 MET A N 1
ATOM 3626 C CA . MET A 1 460 ? 26.555 10.217 -26.168 1.00 71.38 460 MET A CA 1
ATOM 3627 C C . MET A 1 460 ? 26.727 10.117 -24.648 1.00 71.38 460 MET A C 1
ATOM 3629 O O . MET A 1 460 ? 25.757 9.837 -23.954 1.00 71.38 460 MET A O 1
ATOM 3633 N N . GLY A 1 461 ? 27.921 10.409 -24.121 1.00 74.88 461 GLY A N 1
ATOM 3634 C CA . GLY A 1 461 ? 28.168 10.491 -22.679 1.00 74.88 461 GLY A CA 1
ATOM 3635 C C . GLY A 1 461 ? 27.437 11.650 -22.000 1.00 74.88 461 GLY A C 1
ATOM 3636 O O . GLY A 1 461 ? 26.948 11.494 -20.891 1.00 74.88 461 GLY A O 1
ATOM 3637 N N . LEU A 1 462 ? 27.300 12.799 -22.664 1.00 80.50 462 LEU A N 1
ATOM 3638 C CA . LEU A 1 462 ? 26.519 13.926 -22.143 1.00 80.50 462 LEU A CA 1
ATOM 3639 C C . LEU A 1 462 ? 25.012 13.696 -22.300 1.00 80.50 462 LEU A C 1
ATOM 3641 O O . LEU A 1 462 ? 24.231 14.071 -21.427 1.00 80.50 462 LEU A O 1
ATOM 3645 N N . ALA A 1 463 ? 24.583 13.023 -23.368 1.00 71.12 463 ALA A N 1
ATOM 3646 C CA . ALA A 1 463 ? 23.181 12.678 -23.575 1.00 71.12 463 ALA A CA 1
ATOM 3647 C C . ALA A 1 463 ? 22.602 11.833 -22.421 1.00 71.12 463 ALA A C 1
ATOM 3649 O O . ALA A 1 463 ? 21.415 11.962 -22.125 1.00 71.12 463 ALA A O 1
ATOM 3650 N N . THR A 1 464 ? 23.414 11.045 -21.701 1.00 69.12 464 THR A N 1
ATOM 3651 C CA . THR A 1 464 ? 22.927 10.245 -20.561 1.00 69.12 464 THR A CA 1
ATOM 3652 C C . THR A 1 464 ? 22.462 11.081 -19.368 1.00 69.12 464 THR A C 1
ATOM 3654 O O . THR A 1 464 ? 21.623 10.617 -18.600 1.00 69.12 464 THR A O 1
ATOM 3657 N N . PHE A 1 465 ? 22.904 12.338 -19.249 1.00 76.06 465 PHE A N 1
ATOM 3658 C CA . PHE A 1 465 ? 22.459 13.245 -18.185 1.00 76.06 465 PHE A CA 1
ATOM 3659 C C . PHE A 1 465 ? 20.959 13.578 -18.294 1.00 76.06 465 PHE A C 1
ATOM 3661 O O . PHE A 1 465 ? 20.336 13.930 -17.292 1.00 76.06 465 PHE A O 1
ATOM 3668 N N . SER A 1 466 ? 20.345 13.412 -19.474 1.00 69.69 466 SER A N 1
ATOM 3669 C CA . SER A 1 466 ? 18.897 13.596 -19.660 1.00 69.69 466 SER A CA 1
ATOM 3670 C C . SER A 1 466 ? 18.069 12.563 -18.898 1.00 69.69 466 SER A C 1
ATOM 3672 O O . SER A 1 466 ? 16.936 12.861 -18.517 1.00 69.69 466 SER A O 1
ATOM 3674 N N . HIS A 1 467 ? 18.626 11.382 -18.609 1.00 63.84 467 HIS A N 1
ATOM 3675 C CA . HIS A 1 467 ? 17.961 10.376 -17.779 1.00 63.84 467 HIS A CA 1
ATOM 3676 C C . HIS A 1 467 ? 17.812 10.867 -16.331 1.00 63.84 467 HIS A C 1
ATOM 3678 O O . HIS A 1 467 ? 16.760 10.721 -15.720 1.00 63.84 467 HIS A O 1
ATOM 3684 N N . SER A 1 468 ? 18.819 11.558 -15.794 1.00 59.59 468 SER A N 1
ATOM 3685 C CA . SER A 1 468 ? 18.743 12.156 -14.454 1.00 59.59 468 SER A CA 1
ATOM 3686 C C . SER A 1 468 ? 17.899 13.448 -14.417 1.00 59.59 468 SER A C 1
ATOM 3688 O O . SER A 1 468 ? 17.443 13.850 -13.350 1.00 59.59 468 SER A O 1
ATOM 3690 N N . GLY A 1 469 ? 17.674 14.102 -15.568 1.00 55.94 469 GLY A N 1
ATOM 3691 C CA . GLY A 1 469 ? 16.940 15.373 -15.677 1.00 55.94 469 GLY A CA 1
ATOM 3692 C C . GLY A 1 469 ? 15.452 15.272 -16.056 1.00 55.94 469 GLY A C 1
ATOM 3693 O O . GLY A 1 469 ? 14.629 15.978 -15.474 1.00 55.94 469 GLY A O 1
ATOM 3694 N N . VAL A 1 470 ? 15.089 14.426 -17.032 1.00 54.84 470 VAL A N 1
ATOM 3695 C CA . VAL A 1 470 ? 13.762 14.438 -17.693 1.00 54.84 470 VAL A CA 1
ATOM 3696 C C . VAL A 1 470 ? 13.008 13.115 -17.590 1.00 54.84 470 VAL A C 1
ATOM 3698 O O . VAL A 1 470 ? 11.785 13.159 -17.454 1.00 54.84 470 VAL A O 1
ATOM 3701 N N . SER A 1 471 ? 13.671 11.947 -17.619 1.00 54.59 471 SER A N 1
ATOM 3702 C CA . SER A 1 471 ? 12.927 10.671 -17.573 1.00 54.59 471 SER A CA 1
ATOM 3703 C C . SER A 1 471 ? 12.192 10.470 -16.250 1.00 54.59 471 SER A C 1
ATOM 3705 O O . SER A 1 471 ? 11.078 9.959 -16.263 1.00 54.59 471 SER A O 1
ATOM 3707 N N . VAL A 1 472 ? 12.751 10.983 -15.150 1.00 49.06 472 VAL A N 1
ATOM 3708 C CA . VAL A 1 472 ? 12.084 11.030 -13.838 1.00 49.06 472 VAL A CA 1
ATOM 3709 C C . VAL A 1 472 ? 10.934 12.050 -13.840 1.00 49.06 472 VAL A C 1
ATOM 3711 O O . VAL A 1 472 ? 9.862 11.800 -13.304 1.00 49.06 472 VAL A O 1
ATOM 3714 N N . ASN A 1 473 ? 11.110 13.192 -14.516 1.00 44.78 473 ASN A N 1
ATOM 3715 C CA . ASN A 1 473 ? 10.133 14.285 -14.518 1.00 44.78 473 ASN A CA 1
ATOM 3716 C C . ASN A 1 473 ? 8.851 13.939 -15.293 1.00 44.78 473 ASN A C 1
ATOM 3718 O O . ASN A 1 473 ? 7.766 14.332 -14.892 1.00 44.78 473 ASN A O 1
ATOM 3722 N N . VAL A 1 474 ? 8.953 13.199 -16.399 1.00 48.09 474 VAL A N 1
ATOM 3723 C CA . VAL A 1 474 ? 7.774 12.770 -17.173 1.00 48.09 474 VAL A CA 1
ATOM 3724 C C . VAL A 1 474 ? 6.953 11.722 -16.405 1.00 48.09 474 VAL A C 1
ATOM 3726 O O . VAL A 1 474 ? 5.727 11.716 -16.503 1.00 48.09 474 VAL A O 1
ATOM 3729 N N . GLN A 1 475 ? 7.614 10.878 -15.608 1.00 41.28 475 GLN A N 1
ATOM 3730 C CA . GLN A 1 475 ? 6.953 9.922 -14.718 1.00 41.28 475 GLN A CA 1
ATOM 3731 C C . GLN A 1 475 ? 6.296 10.610 -13.506 1.00 41.28 475 GLN A C 1
ATOM 3733 O O . GLN A 1 475 ? 5.203 10.208 -13.116 1.00 41.28 475 GLN A O 1
ATOM 3738 N N . ASP A 1 476 ? 6.910 11.676 -12.973 1.00 39.59 476 ASP A N 1
ATOM 3739 C CA . ASP A 1 476 ? 6.358 12.493 -11.878 1.00 39.59 476 ASP A CA 1
ATOM 3740 C C . ASP A 1 476 ? 5.161 13.365 -12.316 1.00 39.59 476 ASP A C 1
ATOM 3742 O O . ASP A 1 476 ? 4.259 13.621 -11.519 1.00 39.59 476 ASP A O 1
ATOM 3746 N N . LEU A 1 477 ? 5.154 13.857 -13.564 1.00 38.38 477 LEU A N 1
ATOM 3747 C CA . LEU A 1 477 ? 4.181 14.855 -14.034 1.00 38.38 477 LEU A CA 1
ATOM 3748 C C . LEU A 1 477 ? 2.947 14.244 -14.727 1.00 38.38 477 LEU A C 1
ATOM 3750 O O . LEU A 1 477 ? 1.879 14.853 -14.691 1.00 38.38 477 LEU A O 1
ATOM 3754 N N . ALA A 1 478 ? 3.068 13.075 -15.379 1.00 35.78 478 ALA A N 1
ATOM 3755 C CA . ALA A 1 478 ? 1.953 12.408 -16.070 1.00 35.78 478 ALA A CA 1
ATOM 3756 C C . ALA A 1 478 ? 2.228 10.909 -16.371 1.00 35.78 478 ALA A C 1
ATOM 3758 O O . ALA A 1 478 ? 2.674 10.574 -17.476 1.00 35.78 478 ALA A O 1
ATOM 3759 N N . PRO A 1 479 ? 1.889 9.974 -15.459 1.00 38.72 479 PRO A N 1
ATOM 3760 C CA . PRO A 1 479 ? 2.114 8.535 -15.662 1.00 38.72 479 PRO A CA 1
ATOM 3761 C C . PRO A 1 479 ? 1.331 7.923 -16.845 1.00 38.72 479 PRO A C 1
ATOM 3763 O O . PRO A 1 479 ? 1.687 6.855 -17.336 1.00 38.72 479 PRO A O 1
ATOM 3766 N N . SER A 1 480 ? 0.292 8.596 -17.355 1.00 37.78 480 SER A N 1
ATOM 3767 C CA . SER A 1 480 ? -0.646 8.061 -18.354 1.00 37.78 480 SER A CA 1
ATOM 3768 C C . SER A 1 480 ? -0.341 8.397 -19.826 1.00 37.78 480 SER A C 1
ATOM 3770 O O . SER A 1 480 ? -0.929 7.767 -20.703 1.00 37.78 480 SER A O 1
ATOM 3772 N N . CYS A 1 481 ? 0.578 9.326 -20.139 1.00 32.97 481 CYS A N 1
ATOM 3773 C CA . CYS A 1 481 ? 0.771 9.824 -21.523 1.00 32.97 481 CYS A CA 1
ATOM 3774 C C . CYS A 1 481 ? 2.232 9.897 -22.021 1.00 32.97 481 CYS A C 1
ATOM 3776 O O . CYS A 1 481 ? 2.484 10.314 -23.151 1.00 32.97 481 CYS A O 1
ATOM 3778 N N . ALA A 1 482 ? 3.204 9.461 -21.221 1.00 34.25 482 ALA A N 1
ATOM 3779 C CA . ALA A 1 482 ? 4.638 9.614 -21.491 1.00 34.25 482 ALA A CA 1
ATOM 3780 C C . ALA A 1 482 ? 5.169 8.886 -22.748 1.00 34.25 482 ALA A C 1
ATOM 3782 O O . ALA A 1 482 ? 6.115 9.342 -23.392 1.00 34.25 482 ALA A O 1
ATOM 3783 N N . GLY A 1 483 ? 4.583 7.737 -23.100 1.00 32.38 483 GLY A N 1
ATOM 3784 C CA . GLY A 1 483 ? 5.133 6.823 -24.112 1.00 32.38 483 GLY A CA 1
ATOM 3785 C C . GLY A 1 483 ? 4.976 7.272 -25.571 1.00 32.38 483 GLY A C 1
ATOM 3786 O O . GLY A 1 483 ? 5.693 6.789 -26.446 1.00 32.38 483 GLY A O 1
ATOM 3787 N N . ALA A 1 484 ? 4.064 8.204 -25.859 1.00 34.97 484 ALA A N 1
ATOM 3788 C CA . ALA A 1 484 ? 3.674 8.534 -27.232 1.00 34.97 484 ALA A CA 1
ATOM 3789 C C . ALA A 1 484 ? 4.670 9.445 -27.986 1.00 34.97 484 ALA A C 1
ATOM 3791 O O . ALA A 1 484 ? 4.606 9.530 -29.211 1.00 34.97 484 ALA A O 1
ATOM 3792 N N . LEU A 1 485 ? 5.597 10.120 -27.292 1.00 34.41 485 LEU A N 1
ATOM 3793 C CA . LEU A 1 485 ? 6.335 11.255 -27.871 1.00 34.41 485 LEU A CA 1
ATOM 3794 C C . LEU A 1 485 ? 7.691 10.925 -28.528 1.00 34.41 485 LEU A C 1
ATOM 3796 O O . LEU A 1 485 ? 8.201 11.743 -29.289 1.00 34.41 485 LEU A O 1
ATOM 3800 N N . PHE A 1 486 ? 8.292 9.755 -28.282 1.00 42.19 486 PHE A N 1
ATOM 3801 C CA . PHE A 1 486 ? 9.737 9.579 -28.532 1.00 42.19 486 PHE A CA 1
ATOM 3802 C C . PHE A 1 486 ? 10.166 8.873 -29.834 1.00 42.19 486 PHE A C 1
ATOM 3804 O O . PHE A 1 486 ? 11.354 8.875 -30.144 1.00 42.19 486 PHE A O 1
ATOM 3811 N N . GLY A 1 487 ? 9.273 8.258 -30.616 1.00 37.91 487 GLY A N 1
ATOM 3812 C CA . GLY A 1 487 ? 9.724 7.234 -31.579 1.00 37.91 487 GLY A CA 1
ATOM 3813 C C . GLY A 1 487 ? 9.704 7.584 -33.068 1.00 37.91 487 GLY A C 1
ATOM 3814 O O . GLY A 1 487 ? 10.663 7.317 -33.790 1.00 37.91 487 GLY A O 1
ATOM 3815 N N . VAL A 1 488 ? 8.581 8.097 -33.571 1.00 43.09 488 VAL A N 1
ATOM 3816 C CA . VAL A 1 488 ? 8.221 7.827 -34.979 1.00 43.09 488 VAL A CA 1
ATOM 3817 C C . VAL A 1 488 ? 8.582 8.971 -35.927 1.00 43.09 488 VAL A C 1
ATOM 3819 O O . VAL A 1 488 ? 9.070 8.733 -37.030 1.00 43.09 488 VAL A O 1
ATOM 3822 N N . ILE A 1 489 ? 8.406 10.220 -35.490 1.00 49.75 489 ILE A N 1
ATOM 3823 C CA . ILE A 1 489 ? 8.552 11.393 -36.365 1.00 49.75 489 ILE A CA 1
ATOM 3824 C C . ILE A 1 489 ? 10.025 11.633 -36.737 1.00 49.75 489 ILE A C 1
ATOM 3826 O O . ILE A 1 489 ? 10.343 11.867 -37.900 1.00 49.75 489 ILE A O 1
ATOM 3830 N N . MET A 1 490 ? 10.945 11.507 -35.776 1.00 47.59 490 MET A N 1
ATOM 3831 C CA . MET A 1 490 ? 12.356 11.866 -35.976 1.00 47.59 490 MET A CA 1
ATOM 3832 C C . MET A 1 490 ? 13.129 10.892 -36.870 1.00 47.59 490 MET A C 1
ATOM 3834 O O . MET A 1 490 ? 13.977 11.320 -37.653 1.00 47.59 490 MET A O 1
ATOM 3838 N N . VAL A 1 491 ? 12.836 9.590 -36.801 1.00 47.94 491 VAL A N 1
ATOM 3839 C CA . VAL A 1 491 ? 13.525 8.577 -37.621 1.00 47.94 491 VAL A CA 1
ATOM 3840 C C . VAL A 1 491 ? 13.111 8.685 -39.089 1.00 47.94 491 VAL A C 1
ATOM 3842 O O . VAL A 1 491 ? 13.970 8.646 -39.970 1.00 47.94 491 VAL A O 1
ATOM 3845 N N . TYR A 1 492 ? 11.816 8.884 -39.353 1.00 52.00 492 TYR A N 1
ATOM 3846 C CA . TYR A 1 492 ? 11.300 9.075 -40.709 1.00 52.00 492 TYR A CA 1
ATOM 3847 C C . TYR A 1 492 ? 11.841 10.367 -41.339 1.00 52.00 492 TYR A C 1
ATOM 3849 O O . TYR A 1 492 ? 12.360 10.349 -42.455 1.00 52.00 492 TYR A O 1
ATOM 3857 N N . PHE A 1 493 ? 11.808 11.475 -40.591 1.00 55.34 493 PHE A N 1
ATOM 3858 C CA . PHE A 1 493 ? 12.277 12.772 -41.078 1.00 55.34 493 PHE A CA 1
ATOM 3859 C C . PHE A 1 493 ? 13.795 12.799 -41.323 1.00 55.34 493 PHE A C 1
ATOM 3861 O O . PHE A 1 493 ? 14.244 13.360 -42.317 1.00 55.34 493 PHE A O 1
ATOM 3868 N N . SER A 1 494 ? 14.587 12.127 -40.475 1.00 51.81 494 SER A N 1
ATOM 3869 C CA . SER A 1 494 ? 16.040 11.984 -40.674 1.00 51.81 494 SER A CA 1
ATOM 3870 C C . SER A 1 494 ? 16.374 11.171 -41.927 1.00 51.81 494 SER A C 1
ATOM 3872 O O . SER A 1 494 ? 17.297 11.527 -42.655 1.00 51.81 494 SER A O 1
ATOM 3874 N N . GLY A 1 495 ? 15.621 10.099 -42.203 1.00 51.59 495 GLY A N 1
ATOM 3875 C CA . GLY A 1 495 ? 15.782 9.298 -43.421 1.00 51.59 495 GLY A CA 1
ATOM 3876 C C . GLY A 1 495 ? 15.481 10.102 -44.687 1.00 51.59 495 GLY A C 1
ATOM 3877 O O . GLY A 1 495 ? 16.309 10.144 -45.594 1.00 51.59 495 GLY A O 1
ATOM 3878 N N . TYR A 1 496 ? 14.353 10.819 -44.692 1.00 64.94 496 TYR A N 1
ATOM 3879 C CA . TYR A 1 496 ? 13.961 11.707 -45.789 1.00 64.94 496 TYR A CA 1
ATOM 3880 C C . TYR A 1 496 ? 14.985 12.826 -46.033 1.00 64.94 496 TYR A C 1
ATOM 3882 O O . TYR A 1 496 ? 15.325 13.129 -47.174 1.00 64.94 496 TYR A O 1
ATOM 3890 N N . LEU A 1 497 ? 15.532 13.419 -44.966 1.00 57.31 497 LEU A N 1
ATOM 3891 C CA . LEU A 1 497 ? 16.518 14.494 -45.076 1.00 57.31 497 LEU A CA 1
ATOM 3892 C C . LEU A 1 497 ? 17.832 14.008 -45.705 1.00 57.31 497 LEU A C 1
ATOM 3894 O O . LEU A 1 497 ? 18.416 14.723 -46.517 1.00 57.31 497 LEU A O 1
ATOM 3898 N N . ILE A 1 498 ? 18.285 12.796 -45.370 1.00 65.50 498 ILE A N 1
ATOM 3899 C CA . ILE A 1 498 ? 19.480 12.183 -45.976 1.00 65.50 498 ILE A CA 1
ATOM 3900 C C . ILE A 1 498 ? 19.232 11.874 -47.451 1.00 65.50 498 ILE A C 1
ATOM 3902 O O . ILE A 1 498 ? 20.108 12.124 -48.275 1.00 65.50 498 ILE A O 1
ATOM 3906 N N . GLU A 1 499 ? 18.050 11.363 -47.788 1.00 67.88 499 GLU A N 1
ATOM 3907 C CA . GLU A 1 499 ? 17.679 11.037 -49.167 1.00 67.88 499 GLU A CA 1
ATOM 3908 C C . GLU A 1 499 ? 17.552 12.296 -50.042 1.00 67.88 499 GLU A C 1
ATOM 3910 O O . GLU A 1 499 ? 18.000 12.298 -51.185 1.00 67.88 499 GLU A O 1
ATOM 3915 N N . ALA A 1 500 ? 17.043 13.399 -49.481 1.00 69.75 500 ALA A N 1
ATOM 3916 C CA . ALA A 1 500 ? 16.900 14.677 -50.176 1.00 69.75 500 ALA A CA 1
ATOM 3917 C C . ALA A 1 500 ? 18.205 15.492 -50.275 1.00 69.75 500 ALA A C 1
ATOM 3919 O O . ALA A 1 500 ? 18.408 16.201 -51.258 1.00 69.75 500 ALA A O 1
ATOM 3920 N N . THR A 1 501 ? 19.083 15.438 -49.262 1.00 71.81 501 THR A N 1
ATOM 3921 C CA . THR A 1 501 ? 20.283 16.304 -49.187 1.00 71.81 501 THR A CA 1
ATOM 3922 C C . THR A 1 501 ? 21.606 15.581 -49.435 1.00 71.81 501 THR A C 1
ATOM 3924 O O . THR A 1 501 ? 22.622 16.236 -49.661 1.00 71.81 501 THR A O 1
ATOM 3927 N N . GLY A 1 502 ? 21.631 14.247 -49.373 1.00 61.75 502 GLY A N 1
ATOM 3928 C CA . GLY A 1 502 ? 22.832 13.433 -49.582 1.00 61.75 502 GLY A CA 1
ATOM 3929 C C . GLY A 1 502 ? 23.944 13.621 -48.539 1.00 61.75 502 GLY A C 1
ATOM 3930 O O . GLY A 1 502 ? 25.038 13.087 -48.717 1.00 61.75 502 GLY A O 1
ATOM 3931 N N . SER A 1 503 ? 23.703 14.368 -47.456 1.00 68.50 503 SER A N 1
ATOM 3932 C CA . SER A 1 503 ? 24.714 14.736 -46.458 1.00 68.50 503 SER A CA 1
ATOM 3933 C C . SER A 1 503 ? 24.222 14.495 -45.034 1.00 68.50 503 SER A C 1
ATOM 3935 O O . SER A 1 503 ? 23.079 14.783 -44.698 1.00 68.50 503 SER A O 1
ATOM 3937 N N . TRP A 1 504 ? 25.111 14.013 -44.163 1.00 65.19 504 TRP A N 1
ATOM 3938 C CA . TRP A 1 504 ? 24.832 13.838 -42.732 1.00 65.19 504 TRP A CA 1
ATOM 3939 C C . TRP A 1 504 ? 24.854 15.159 -41.949 1.00 65.19 504 TRP A C 1
ATOM 3941 O O . TRP A 1 504 ? 24.299 15.236 -40.854 1.00 65.19 504 TRP A O 1
ATOM 3951 N N . ALA A 1 505 ? 25.458 16.212 -42.507 1.00 69.56 505 ALA A N 1
ATOM 3952 C CA . ALA A 1 505 ? 25.575 17.507 -41.839 1.00 69.56 505 ALA A CA 1
ATOM 3953 C C . ALA A 1 505 ? 24.210 18.189 -41.633 1.00 69.56 505 ALA A C 1
ATOM 3955 O O . ALA A 1 505 ? 23.990 18.828 -40.606 1.00 69.56 505 ALA A O 1
ATOM 3956 N N . SER A 1 506 ? 23.272 18.013 -42.570 1.00 67.12 506 SER A N 1
ATOM 3957 C CA . SER A 1 506 ? 21.902 18.534 -42.455 1.00 67.12 506 SER A CA 1
ATOM 3958 C C . SER A 1 506 ? 21.146 17.880 -41.292 1.00 67.12 506 SER A C 1
ATOM 3960 O O . SER A 1 506 ? 20.439 18.560 -40.550 1.00 67.12 506 SER A O 1
ATOM 3962 N N . VAL A 1 507 ? 21.359 16.578 -41.078 1.00 67.31 507 VAL A N 1
ATOM 3963 C CA . VAL A 1 507 ? 20.746 15.800 -39.991 1.00 67.31 507 VAL A CA 1
ATOM 3964 C C . VAL A 1 507 ? 21.288 16.232 -38.633 1.00 67.31 507 VAL A C 1
ATOM 3966 O O . VAL A 1 507 ? 20.510 16.482 -37.716 1.00 67.31 507 VAL A O 1
ATOM 3969 N N . PHE A 1 508 ? 22.609 16.366 -38.493 1.00 71.56 508 PHE A N 1
ATOM 3970 C CA . PHE A 1 508 ? 23.216 16.797 -37.231 1.00 71.56 508 PHE A CA 1
ATOM 3971 C C . PHE A 1 508 ? 22.867 18.247 -36.880 1.00 71.56 508 PHE A C 1
ATOM 3973 O O . PHE A 1 508 ? 22.572 18.532 -35.721 1.00 71.56 508 PHE A O 1
ATOM 3980 N N . ALA A 1 509 ? 22.810 19.147 -37.867 1.00 74.56 509 ALA A N 1
ATOM 3981 C CA . ALA A 1 509 ? 22.349 20.517 -37.654 1.00 74.56 509 ALA A CA 1
ATOM 3982 C C . ALA A 1 509 ? 20.887 20.562 -37.176 1.00 74.56 509 ALA A C 1
ATOM 3984 O O . ALA A 1 509 ? 20.575 21.280 -36.226 1.00 74.56 509 ALA A O 1
ATOM 3985 N N . LEU A 1 510 ? 20.006 19.756 -37.781 1.00 71.62 510 LEU A N 1
ATOM 3986 C CA . LEU A 1 510 ? 18.607 19.649 -37.367 1.00 71.62 510 LEU A CA 1
ATOM 3987 C C . LEU A 1 510 ? 18.475 19.132 -35.926 1.00 71.62 510 LEU A C 1
ATOM 3989 O O . LEU A 1 510 ? 17.740 19.721 -35.136 1.00 71.62 510 LEU A O 1
ATOM 3993 N N . ILE A 1 511 ? 19.214 18.075 -35.567 1.00 66.62 511 ILE A N 1
ATOM 3994 C CA . ILE A 1 511 ? 19.226 17.517 -34.204 1.00 66.62 511 ILE A CA 1
ATOM 3995 C C . ILE A 1 511 ? 19.665 18.578 -33.188 1.00 66.62 511 ILE A C 1
ATOM 3997 O O . ILE A 1 511 ? 19.013 18.743 -32.158 1.00 66.62 511 ILE A O 1
ATOM 4001 N N . SER A 1 512 ? 20.720 19.340 -33.486 1.00 71.94 512 SER A N 1
ATOM 4002 C CA . SER A 1 512 ? 21.189 20.411 -32.601 1.00 71.94 512 SER A CA 1
ATOM 4003 C C . SER A 1 512 ? 20.156 21.526 -32.424 1.00 71.94 512 SER A C 1
ATOM 4005 O O . SER A 1 512 ? 19.960 22.000 -31.308 1.00 71.94 512 SER A O 1
ATOM 4007 N N . VAL A 1 513 ? 19.453 21.929 -33.488 1.00 77.31 513 VAL A N 1
ATOM 4008 C CA . VAL A 1 513 ? 18.381 22.938 -33.393 1.00 77.31 513 VAL A CA 1
ATOM 4009 C C . VAL A 1 513 ? 17.232 22.433 -32.521 1.00 77.31 513 VAL A C 1
ATOM 4011 O O . VAL A 1 513 ? 16.788 23.147 -31.623 1.00 77.31 513 VAL A O 1
ATOM 4014 N N . VAL A 1 514 ? 16.783 21.193 -32.732 1.00 71.69 514 VAL A N 1
ATOM 4015 C CA . VAL A 1 514 ? 15.718 20.574 -31.926 1.00 71.69 514 VAL A CA 1
ATOM 4016 C C . VAL A 1 514 ? 16.129 20.474 -30.454 1.00 71.69 514 VAL A C 1
ATOM 4018 O O . VAL A 1 514 ? 15.334 20.810 -29.578 1.00 71.69 514 VAL A O 1
ATOM 4021 N N . ASN A 1 515 ? 17.375 20.086 -30.169 1.00 72.31 515 ASN A N 1
ATOM 4022 C CA . ASN A 1 515 ? 17.881 19.989 -28.801 1.00 72.31 515 ASN A CA 1
ATOM 4023 C C . ASN A 1 515 ? 17.966 21.352 -28.101 1.00 72.31 515 ASN A C 1
ATOM 4025 O O . ASN A 1 515 ? 17.602 21.455 -26.931 1.00 72.31 515 ASN A O 1
ATOM 4029 N N . LEU A 1 516 ? 18.406 22.402 -28.801 1.00 77.00 516 LEU A N 1
ATOM 4030 C CA . LEU A 1 516 ? 18.480 23.758 -28.249 1.00 77.00 516 LEU A CA 1
ATOM 4031 C C . LEU A 1 516 ? 17.090 24.361 -28.005 1.00 77.00 516 LEU A C 1
ATOM 4033 O O . LEU A 1 516 ? 16.874 24.991 -26.970 1.00 77.00 516 LEU A O 1
ATOM 4037 N N . LEU A 1 517 ? 16.135 24.126 -28.912 1.00 76.62 517 LEU A N 1
ATOM 4038 C CA . LEU A 1 517 ? 14.735 24.515 -28.713 1.00 76.62 517 LEU A CA 1
ATOM 4039 C C . LEU A 1 517 ? 14.119 23.766 -27.523 1.00 76.62 517 LEU A C 1
ATOM 4041 O O . LEU A 1 517 ? 13.512 24.389 -26.653 1.00 76.62 517 LEU A O 1
ATOM 4045 N N . GLY A 1 518 ? 14.343 22.450 -27.438 1.00 68.00 518 GLY A N 1
ATOM 4046 C CA . GLY A 1 518 ? 13.918 21.622 -26.310 1.00 68.00 518 GLY A CA 1
ATOM 4047 C C . GLY A 1 518 ? 14.492 22.113 -24.980 1.00 68.00 518 GLY A C 1
ATOM 4048 O O . GLY A 1 518 ? 13.743 22.308 -24.023 1.00 68.00 518 GLY A O 1
ATOM 4049 N N . LEU A 1 519 ? 15.790 22.422 -24.933 1.00 75.31 519 LEU A N 1
ATOM 4050 C CA . LEU A 1 519 ? 16.433 22.993 -23.750 1.00 75.31 519 LEU A CA 1
ATOM 4051 C C . LEU A 1 519 ? 15.818 24.341 -23.359 1.00 75.31 519 LEU A C 1
ATOM 4053 O O . LEU A 1 519 ? 15.517 24.548 -22.187 1.00 75.31 519 LEU A O 1
ATOM 4057 N N . GLY A 1 520 ? 15.603 25.238 -24.327 1.00 73.62 520 GLY A N 1
ATOM 4058 C CA . GLY A 1 520 ? 14.985 26.542 -24.086 1.00 73.62 520 GLY A CA 1
ATOM 4059 C C . GLY A 1 520 ? 13.595 26.407 -23.465 1.00 73.62 520 GLY A C 1
ATOM 4060 O O . GLY A 1 520 ? 13.316 27.019 -22.436 1.00 73.62 520 GLY A O 1
ATOM 4061 N N . THR A 1 521 ? 12.751 25.537 -24.028 1.00 74.56 521 THR A N 1
ATOM 4062 C CA . THR A 1 521 ? 11.419 25.262 -23.464 1.00 74.56 521 THR A CA 1
ATOM 4063 C C . THR A 1 521 ? 11.494 24.654 -22.063 1.00 74.56 521 THR A C 1
ATOM 4065 O O . THR A 1 521 ? 10.764 25.082 -21.172 1.00 74.56 521 THR A O 1
ATOM 4068 N N . PHE A 1 522 ? 12.416 23.719 -21.821 1.00 71.25 522 PHE A N 1
ATOM 4069 C CA . PHE A 1 522 ? 12.566 23.083 -20.515 1.00 71.25 522 PHE A CA 1
ATOM 4070 C C . PHE A 1 522 ? 13.054 24.067 -19.445 1.00 71.25 522 PHE A C 1
ATOM 4072 O O . PHE A 1 522 ? 12.511 24.105 -18.348 1.00 71.25 522 PHE A O 1
ATOM 4079 N N . LEU A 1 523 ? 14.042 24.911 -19.747 1.00 75.75 523 LEU A N 1
ATOM 4080 C CA . LEU A 1 523 ? 14.546 25.896 -18.784 1.00 75.75 523 LEU A CA 1
ATOM 4081 C C . LEU A 1 523 ? 13.483 26.940 -18.407 1.00 75.75 523 LEU A C 1
ATOM 4083 O O . LEU A 1 523 ? 13.423 27.338 -17.239 1.00 75.75 523 LEU A O 1
ATOM 4087 N N . LEU A 1 524 ? 12.647 27.340 -19.373 1.00 75.94 524 LEU A N 1
ATOM 4088 C CA . LEU A 1 524 ? 11.583 28.330 -19.190 1.00 75.94 524 LEU A CA 1
ATOM 4089 C C . LEU A 1 524 ? 10.370 27.780 -18.428 1.00 75.94 524 LEU A C 1
ATOM 4091 O O . LEU A 1 524 ? 9.841 28.483 -17.573 1.00 75.94 524 LEU A O 1
ATOM 4095 N N . PHE A 1 525 ? 9.937 26.549 -18.720 1.00 68.88 525 PHE A N 1
ATOM 4096 C CA . PHE A 1 525 ? 8.651 26.023 -18.239 1.00 68.88 525 PHE A CA 1
ATOM 4097 C C . PHE A 1 525 ? 8.754 24.860 -17.245 1.00 68.88 525 PHE A C 1
ATOM 4099 O O . PHE A 1 525 ? 7.743 24.500 -16.646 1.00 68.88 525 PHE A O 1
ATOM 4106 N N . ALA A 1 526 ? 9.926 24.243 -17.048 1.00 62.06 526 ALA A N 1
ATOM 4107 C CA . ALA A 1 526 ? 10.038 23.136 -16.100 1.00 62.06 526 ALA A CA 1
ATOM 4108 C C . ALA A 1 526 ? 9.980 23.643 -14.650 1.00 62.06 526 ALA A C 1
ATOM 4110 O O . ALA A 1 526 ? 10.902 24.308 -14.163 1.00 62.06 526 ALA A O 1
ATOM 4111 N N . GLU A 1 527 ? 8.915 23.263 -13.950 1.00 58.06 527 GLU A N 1
ATOM 4112 C CA . GLU A 1 527 ? 8.784 23.330 -12.496 1.00 58.06 527 GLU A CA 1
ATOM 4113 C C . GLU A 1 527 ? 8.724 21.902 -11.940 1.00 58.06 527 GLU A C 1
ATOM 4115 O O . GLU A 1 527 ? 8.009 21.057 -12.473 1.00 58.06 527 GLU A O 1
ATOM 4120 N N . ALA A 1 528 ? 9.474 21.615 -10.872 1.00 52.28 528 ALA A N 1
ATOM 4121 C CA . ALA A 1 528 ? 9.452 20.317 -10.190 1.00 52.28 528 ALA A CA 1
ATOM 4122 C C . ALA A 1 528 ? 8.582 20.383 -8.925 1.00 52.28 528 ALA A C 1
ATOM 4124 O O . ALA A 1 528 ? 9.013 20.023 -7.832 1.00 52.28 528 ALA A O 1
ATOM 4125 N N . ARG A 1 529 ? 7.358 20.910 -9.048 1.00 45.78 529 ARG A N 1
ATOM 4126 C CA . ARG A 1 529 ? 6.380 20.833 -7.957 1.00 45.78 529 ARG A CA 1
ATOM 4127 C C . ARG A 1 529 ? 5.648 19.506 -8.053 1.00 45.78 529 ARG A C 1
ATOM 4129 O O . ARG A 1 529 ? 5.042 19.206 -9.078 1.00 45.78 529 ARG A O 1
ATOM 4136 N N . ARG A 1 530 ? 5.695 18.729 -6.972 1.00 41.88 530 ARG A N 1
ATOM 4137 C CA . ARG A 1 530 ? 4.860 17.541 -6.807 1.00 41.88 530 ARG A CA 1
ATOM 4138 C C . ARG A 1 530 ? 3.403 17.990 -6.893 1.00 41.88 530 ARG A C 1
ATOM 4140 O O . ARG A 1 530 ? 2.955 18.795 -6.078 1.00 41.88 530 ARG A O 1
ATOM 4147 N N . VAL A 1 531 ? 2.684 17.538 -7.915 1.00 40.59 531 VAL A N 1
ATOM 4148 C CA . VAL A 1 531 ? 1.239 17.751 -7.995 1.00 40.59 531 VAL A CA 1
ATOM 4149 C C . VAL A 1 531 ? 0.611 16.686 -7.109 1.00 40.59 531 VAL A C 1
ATOM 4151 O O . VAL A 1 531 ? 0.228 15.617 -7.576 1.00 40.59 531 VAL A O 1
ATOM 4154 N N . ASP A 1 532 ? 0.569 16.947 -5.805 1.00 39.94 532 ASP A N 1
ATOM 4155 C CA . ASP A 1 532 ? -0.206 16.118 -4.891 1.00 39.94 532 ASP A CA 1
ATOM 4156 C C . ASP A 1 532 ? -1.684 16.294 -5.268 1.00 39.94 532 ASP A C 1
ATOM 4158 O O . ASP A 1 532 ? -2.316 17.309 -4.970 1.00 39.94 532 ASP A O 1
ATOM 4162 N N . ILE A 1 533 ? -2.249 15.303 -5.962 1.00 40.94 533 ILE A N 1
ATOM 4163 C CA . ILE A 1 533 ? -3.677 15.270 -6.326 1.00 40.94 533 ILE A CA 1
ATOM 4164 C C . ILE A 1 533 ? -4.567 15.233 -5.060 1.00 40.94 533 ILE A C 1
ATOM 4166 O O . ILE A 1 533 ? -5.762 15.517 -5.116 1.00 40.94 533 ILE A O 1
ATOM 4170 N N . GLU A 1 534 ? -3.985 15.014 -3.878 1.00 36.47 534 GLU A N 1
ATOM 4171 C CA . GLU A 1 534 ? -4.659 15.148 -2.581 1.00 36.47 534 GLU A CA 1
ATOM 4172 C C . GLU A 1 534 ? -5.010 16.607 -2.218 1.00 36.47 534 GLU A C 1
ATOM 4174 O O . GLU A 1 534 ? -5.951 16.853 -1.460 1.00 36.47 534 GLU A O 1
ATOM 4179 N N . GLY A 1 535 ? -4.359 17.600 -2.836 1.00 28.95 535 GLY A N 1
ATOM 4180 C CA . GLY A 1 535 ? -4.648 19.022 -2.617 1.00 28.95 535 GLY A CA 1
ATOM 4181 C C . GLY A 1 535 ? -6.012 19.491 -3.143 1.00 28.95 535 GLY A C 1
ATOM 4182 O O . GLY A 1 535 ? -6.511 20.528 -2.704 1.00 28.95 535 GLY A O 1
ATOM 4183 N N . ALA A 1 536 ? -6.659 18.723 -4.027 1.00 31.92 536 ALA A N 1
ATOM 4184 C CA . ALA A 1 536 ? -8.039 18.990 -4.440 1.00 31.92 536 ALA A CA 1
ATOM 4185 C C . ALA A 1 536 ? -9.075 18.521 -3.398 1.00 31.92 536 ALA A C 1
ATOM 4187 O O . ALA A 1 536 ? -10.219 18.967 -3.444 1.00 31.92 536 ALA A O 1
ATOM 4188 N N . LYS A 1 537 ? -8.681 17.677 -2.430 1.00 35.00 537 LYS A N 1
ATOM 4189 C CA . LYS A 1 537 ? -9.528 17.280 -1.291 1.00 35.00 537 LYS A CA 1
ATOM 4190 C C . LYS A 1 537 ? -9.301 18.126 -0.033 1.00 35.00 537 LYS A C 1
ATOM 4192 O O . LYS A 1 537 ? -10.185 18.185 0.811 1.00 35.00 537 LYS A O 1
ATOM 4197 N N . SER A 1 538 ? -8.178 18.840 0.082 1.00 28.98 538 SER A N 1
ATOM 4198 C CA . SER A 1 538 ? -7.832 19.585 1.306 1.00 28.98 538 SER A CA 1
ATOM 4199 C C . SER A 1 538 ? -8.250 21.065 1.323 1.00 28.98 538 SER A C 1
ATOM 4201 O O . SER A 1 538 ? -8.037 21.735 2.331 1.00 28.98 538 SER A O 1
ATOM 4203 N N . LYS A 1 539 ? -8.847 21.616 0.256 1.00 28.20 539 LYS A N 1
ATOM 4204 C CA . LYS A 1 539 ? -9.213 23.049 0.213 1.00 28.20 539 LYS A CA 1
ATOM 4205 C C . LYS A 1 539 ? -10.596 23.408 0.776 1.00 28.20 539 LYS A C 1
ATOM 4207 O O . LYS A 1 539 ? -10.942 24.582 0.759 1.00 28.20 539 LYS A O 1
ATOM 4212 N N . TYR A 1 540 ? -11.340 22.439 1.316 1.00 34.06 540 TYR A N 1
ATOM 4213 C CA . TYR A 1 540 ? -12.630 22.681 1.986 1.00 34.06 540 TYR A CA 1
ATOM 4214 C C . TYR A 1 540 ? -12.669 22.259 3.462 1.00 34.06 540 TYR A C 1
ATOM 4216 O O . TYR A 1 540 ? -13.732 22.268 4.067 1.00 34.06 540 TYR A O 1
ATOM 4224 N N . HIS A 1 541 ? -11.530 21.917 4.068 1.00 32.53 541 HIS A N 1
ATOM 4225 C CA . HIS A 1 541 ? -11.434 21.696 5.513 1.00 32.53 541 HIS A CA 1
ATOM 4226 C C . HIS A 1 541 ? -10.466 22.712 6.109 1.00 32.53 541 HIS A C 1
ATOM 4228 O O . HIS A 1 541 ? -9.282 22.427 6.258 1.00 32.53 541 HIS A O 1
ATOM 4234 N N . ASN A 1 542 ? -10.963 23.931 6.330 1.00 27.83 542 ASN A N 1
ATOM 4235 C CA . ASN A 1 542 ? -10.617 24.839 7.432 1.00 27.83 542 ASN A CA 1
ATOM 4236 C C . ASN A 1 542 ? -11.249 26.215 7.172 1.00 27.83 542 ASN A C 1
ATOM 4238 O O . ASN A 1 542 ? -11.218 26.675 6.033 1.00 27.83 542 ASN A O 1
ATOM 4242 N N . ILE A 1 543 ? -11.724 26.856 8.256 1.00 27.34 543 ILE A N 1
ATOM 4243 C CA . ILE A 1 543 ? -12.583 28.062 8.395 1.00 27.34 543 ILE A CA 1
ATOM 4244 C C . ILE A 1 543 ? -14.052 27.633 8.615 1.00 27.34 543 ILE A C 1
ATOM 4246 O O . ILE A 1 543 ? -14.694 27.203 7.670 1.00 27.34 543 ILE A O 1
ATOM 4250 N N . HIS A 1 544 ? -14.679 27.706 9.793 1.00 24.73 544 HIS A N 1
ATOM 4251 C CA . HIS A 1 544 ? -14.353 28.202 11.137 1.00 24.73 544 HIS A CA 1
ATOM 4252 C C . HIS A 1 544 ? -15.289 27.486 12.140 1.00 24.73 544 HIS A C 1
ATOM 4254 O O . HIS A 1 544 ? -16.416 27.201 11.756 1.00 24.73 544 HIS A O 1
ATOM 4260 N N . ILE A 1 545 ? -14.788 27.274 13.370 1.00 33.69 545 ILE A N 1
ATOM 4261 C CA . ILE A 1 545 ? -15.472 27.214 14.690 1.00 33.69 545 ILE A CA 1
ATOM 4262 C C . ILE A 1 545 ? -16.862 26.573 14.742 1.00 33.69 545 ILE A C 1
ATOM 4264 O O . ILE A 1 545 ? -17.820 27.199 14.239 1.00 33.69 545 ILE A O 1
#

Sequence (545 aa):
MSYAEKSEDITKEEWMDKLNNVHIQRADMNRLIMNYLVTEGFKEAAEKFRMESGIEPSVDLDSLDERIKIREMILKGQIQEAIALINSLHPELLDTNRYLYFHLQQQHLIELIRLRETEAALEFAQTQLAEQGEESRECLTEMERTLALLAFDNPEDSPFGDLLNMMQRQKVWSEVNQAVLDYENRESTPKLAKLLKLLLWAQNELDQKKVKYPKMTDLSKGTIEDPKPLARIWTVVLLLGTCLLYCARVAMPICAVTMADQFKWSKSESGMVLGSFFWGYCFTQVLGGYVSDRVGGEKVLLLSAAAWGAMTAFTPVLARLCSQPIVSMTLARFLMGLLQGVHYPSLASLCSQKVIESPIITLESLGSGGAQPKLSKRHWLRLFKQPAGWVFNVIPWFVAIPSSLFSGCLSDHLIGQGFDTASVRKLMQFFSMGVSSIFTLSLCGTTTFPTAVAFVSATMGLATFSHSGVSVNVQDLAPSCAGALFGVIMVYFSGYLIEATGSWASVFALISVVNLLGLGTFLLFAEARRVDIEGAKSKYHNIHI

Organism: NCBI:txid121402

pLDDT: mean 73.75, std 17.48, range [24.73, 96.06]

Secondary structure (DSSP, 8-state):
-----------HHHHHHHHHT----HHHHHHHHHHHHHHTT-HHHHHHHHHHH-PPPSS-GGGGHHHHHHHHHHHHT-HHHHHHHHHHHSTTHHHH-HHHHHHHHHHHHHHHHHTT-HHHHHHHIIIIIHHHHHH-HHHHHHHHHHHGGGGSSSGGGSTTGGGGSHHHHHHHHHHHHHHHHHHTTS--S-HHHHHHHHHHHHHHHHHHTT----EEEETTTTEEE---THHHHHHHHHHHHHHHHHHHHHHHHHHHHHHHHHTT--HHHHHHHHHHHHHHHHHHHHHHHHHHHHH-HHHHHHHHHHHHHHHHHHHHHHHHH-S-HHHHHHHHHHHHHHHHTTHHHHHHHHHHHH-TTS-HHHHHHHHHTT-------TTTTTS----SHHHHHHHHHHHHHHHHHHHHHHHHHHHHTT--HHHHHHHHHIIIIIIHHHHHHHTTS---HHHHHHHHHHHHHHHTHHIIIIIHHHHHH-TTTGGGSSSHHHHHHHHHHHHHH--HHHHHHHHHHHHHHHHHHHHHH-------GGGGTSTTS-S--

InterPro domains:
  IPR006594 LIS1 homology motif [PF08513] (28-53)
  IPR006594 LIS1 homology motif [PS50896] (25-57)
  IPR006594 LIS1 homology motif [SM00667] (25-57)
  IPR006595 CTLH, C-terminal LisH motif [PS50897] (63-120)
  IPR006595 CTLH, C-terminal LisH motif [SM00668] (63-120)
  IPR011701 Major facilitator superfamily [PF07690] (239-351)
  IPR013144 CRA domain [SM00757] (116-212)
  IPR024964 CTLH/CRA C-terminal to LisH motif domain [PF10607] (64-206)
  IPR036259 MFS transporter superfamily [G3DSA:1.20.1250.20] (230-358)
  IPR036259 MFS transporter superfamily [SSF103473] (227-530)
  IPR050382 Major Facilitator Superfamily Sodium/Anion Cotransporter [PTHR11662] (229-355)

Radius of gyration: 33.58 Å; chains: 1; bounding box: 83×52×95 Å

Foldseek 3Di:
DDPPPDQPQQDPVNVVVVVVPDDDDPLVVLLLVLLVCVLLLVLVVNVVSCVVNVDDHPDDNVVSVLLVVLLVCLLVLVLVVSVVSCCVVQPCLCVVVVVLVLLSLLSNLLVCVVVVVLVVSVVSCVPPQPVVLVVDVVSVVSSVLSVQLSVDPHSCPDPSVVCNDSVSSVVSSLVVSLSVCVSVVHDNDRPVVVVVVVLVVVVVVCVVVVRFDFDQPDPVVSDTHGPDVLLVVLLVVLLVLLVVLLVLLAVVLACLVVCCVVVVNDPVLSVLLNVLLLVLLLVQLQVLLVCCVVVPLVVLLVVLSVQLVVLSVCLVVLCVPDPDNSVSSSVSSSSNSNSCNNSVSSSVRCCVVRNPDDLPQLSQLSSPLSDDDDYHCVVPPDDDDDDADVLLVPLLSVLQNVLSNVLSVVLVVCVVVPDDNLVSLLVLLCQQLVVLLVLLLVCLDDDDRVSNSVSSSSSNSSNSSNSSRPVVVCCQPDSNPSSPPPDDPLVVVLVVCCVVPVDCSVSSNVSSVVSVVVSVCCNVPDDPDRPPVCVVVPPPPDDDD